Protein AF-0000000072574851 (afdb_homodimer)

Structure (mmCIF, N/CA/C/O backbone):
data_AF-0000000072574851-model_v1
#
loop_
_entity.id
_entity.type
_entity.pdbx_description
1 polymer Sulfotransferase
#
loop_
_atom_site.group_PDB
_atom_site.id
_atom_site.type_symbol
_atom_site.label_atom_id
_atom_site.label_alt_id
_atom_site.label_comp_id
_atom_site.label_asym_id
_atom_site.label_entity_id
_atom_site.label_seq_id
_atom_site.pdbx_PDB_ins_code
_atom_site.Cartn_x
_atom_site.Cartn_y
_atom_site.Cartn_z
_atom_site.occupancy
_atom_site.B_iso_or_equiv
_atom_site.auth_seq_id
_atom_site.auth_comp_id
_atom_site.auth_asym_id
_atom_site.auth_atom_id
_a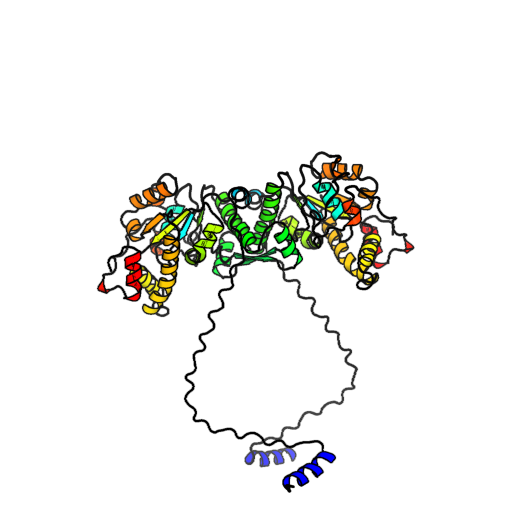tom_site.pdbx_PDB_model_num
ATOM 1 N N . MET A 1 1 ? 68.062 -22.75 47.031 1 31.58 1 MET A N 1
ATOM 2 C CA . MET A 1 1 ? 67.125 -23.734 46.406 1 31.58 1 MET A CA 1
ATOM 3 C C . MET A 1 1 ? 65.875 -23.938 47.25 1 31.58 1 MET A C 1
ATOM 5 O O . MET A 1 1 ? 65.938 -24.609 48.281 1 31.58 1 MET A O 1
ATOM 9 N N . SER A 1 2 ? 64.875 -22.969 47.281 1 37.16 2 SER A N 1
ATOM 10 C CA . SER A 1 2 ? 64.188 -22.438 48.438 1 37.16 2 SER A CA 1
ATOM 11 C C . SER A 1 2 ? 63.156 -23.453 48.969 1 37.16 2 SER A C 1
ATOM 13 O O . SER A 1 2 ? 62.688 -24.297 48.219 1 37.16 2 SER A O 1
ATOM 15 N N . LEU A 1 3 ? 63.188 -23.578 50.125 1 36 3 LEU A N 1
ATOM 16 C CA . LEU A 1 3 ? 62.438 -24.547 50.906 1 36 3 LEU A CA 1
ATOM 17 C C . LEU A 1 3 ? 60.969 -24.609 50.406 1 36 3 LEU A C 1
ATOM 19 O O . LEU A 1 3 ? 60.344 -25.672 50.5 1 36 3 LEU A O 1
ATOM 23 N N . ALA A 1 4 ? 60.5 -23.438 50.156 1 40.16 4 ALA A N 1
ATOM 24 C CA . ALA A 1 4 ? 59.062 -23.312 49.844 1 40.16 4 ALA A CA 1
ATOM 25 C C . ALA A 1 4 ? 58.719 -24.156 48.625 1 40.16 4 ALA A C 1
ATOM 27 O O . ALA A 1 4 ? 57.531 -24.516 48.438 1 40.16 4 ALA A O 1
ATOM 28 N N . ARG A 1 5 ? 59.719 -24.406 47.812 1 41.75 5 ARG A N 1
ATOM 29 C CA . ARG A 1 5 ? 59.656 -25.203 46.594 1 41.75 5 ARG A CA 1
ATOM 30 C C . ARG A 1 5 ? 59.344 -26.672 46.906 1 41.75 5 ARG A C 1
ATOM 32 O O . ARG A 1 5 ? 58.625 -27.328 46.125 1 41.75 5 ARG A O 1
ATOM 39 N N . ASN A 1 6 ? 60 -27 48.062 1 41.06 6 ASN A N 1
ATOM 40 C CA . ASN A 1 6 ? 59.906 -28.422 48.344 1 41.06 6 ASN A CA 1
ATOM 41 C C . ASN A 1 6 ? 58.5 -28.844 48.688 1 41.06 6 ASN A C 1
ATOM 43 O O . ASN A 1 6 ? 58.094 -29.969 48.438 1 41.06 6 ASN A O 1
ATOM 47 N N . LEU A 1 7 ? 57.875 -27.875 49.5 1 39 7 LEU A N 1
ATOM 48 C CA . LEU A 1 7 ? 56.625 -28.344 50.094 1 39 7 LEU A CA 1
ATOM 49 C C . LEU A 1 7 ? 55.531 -28.516 49.031 1 39 7 LEU A C 1
ATOM 51 O O . LEU A 1 7 ? 54.656 -29.359 49.188 1 39 7 LEU A O 1
ATOM 55 N N . ASN A 1 8 ? 55.562 -27.688 47.938 1 39.72 8 ASN A N 1
ATOM 56 C CA . ASN A 1 8 ? 54.562 -27.797 46.875 1 39.72 8 ASN A CA 1
ATOM 57 C C . ASN A 1 8 ? 54.656 -29.141 46.156 1 39.72 8 ASN A C 1
ATOM 59 O O . ASN A 1 8 ? 53.688 -29.594 45.562 1 39.72 8 ASN A O 1
ATOM 63 N N . ARG A 1 9 ? 55.844 -29.703 46.156 1 41.69 9 ARG A N 1
ATOM 64 C CA . ARG A 1 9 ? 56.062 -30.922 45.406 1 41.69 9 ARG A CA 1
ATOM 65 C C . ARG A 1 9 ? 55.188 -32.062 45.906 1 41.69 9 ARG A C 1
ATOM 67 O O . ARG A 1 9 ? 54.688 -32.844 45.094 1 41.69 9 ARG A O 1
ATOM 74 N N . ALA A 1 10 ? 55.219 -32.156 47.281 1 40.66 10 ALA A N 1
ATOM 75 C CA . ALA A 1 10 ? 54.594 -33.406 47.75 1 40.66 10 ALA A CA 1
ATOM 76 C C . ALA A 1 10 ? 53.094 -33.406 47.469 1 40.66 10 ALA A C 1
ATOM 78 O O . ALA A 1 10 ? 52.531 -34.438 47.125 1 40.66 10 ALA A O 1
ATOM 79 N N . LEU A 1 11 ? 52.375 -32.25 47.812 1 37.91 11 LEU A N 1
ATOM 80 C CA . LEU A 1 11 ? 50.938 -32.25 47.844 1 37.91 11 LEU A CA 1
ATOM 81 C C . LEU A 1 11 ? 50.344 -32.406 46.438 1 37.91 11 LEU A C 1
ATOM 83 O O . LEU A 1 11 ? 49.219 -32.875 46.281 1 37.91 11 LEU A O 1
ATOM 87 N N . THR A 1 12 ? 51.062 -32.094 45.344 1 41.34 12 THR A N 1
ATOM 88 C CA . THR A 1 12 ? 50.531 -32.188 44 1 41.34 12 THR A CA 1
ATOM 89 C C . THR A 1 12 ? 50.312 -33.656 43.594 1 41.34 12 THR A C 1
ATOM 91 O O . THR A 1 12 ? 49.438 -33.969 42.781 1 41.34 12 THR A O 1
ATOM 94 N N . VAL A 1 13 ? 51.156 -34.531 44.062 1 45.25 13 VAL A N 1
ATOM 95 C CA . VAL A 1 13 ? 51.094 -35.906 43.562 1 45.25 13 VAL A CA 1
ATOM 96 C C . VAL A 1 13 ? 49.75 -36.531 43.906 1 45.25 13 VAL A C 1
ATOM 98 O O . VAL A 1 13 ? 49.188 -37.25 43.125 1 45.25 13 VAL A O 1
ATOM 101 N N . THR A 1 14 ? 49.438 -36.375 45.219 1 42.03 14 THR A N 1
ATOM 102 C CA . THR A 1 14 ? 48.312 -37.219 45.625 1 42.03 14 THR A CA 1
ATOM 103 C C . THR A 1 14 ? 46.969 -36.531 45.281 1 42.03 14 THR A C 1
ATOM 105 O O . THR A 1 14 ? 46.031 -37.219 44.875 1 42.03 14 THR A O 1
ATOM 108 N N . THR A 1 15 ? 46.688 -35.344 46 1 42.78 15 THR A N 1
ATOM 109 C CA . THR A 1 15 ? 45.281 -34.969 45.969 1 42.78 15 THR A CA 1
ATOM 110 C C . THR A 1 15 ? 45.031 -33.875 44.938 1 42.78 15 THR A C 1
ATOM 112 O O . THR A 1 15 ? 43.875 -33.562 44.594 1 42.78 15 THR A O 1
ATOM 115 N N . GLY A 1 16 ? 45.5 -33.75 43.688 1 38.28 16 GLY A N 1
ATOM 116 C CA . GLY A 1 16 ? 45.531 -32.844 42.531 1 38.28 16 GLY A CA 1
ATOM 117 C C . GLY A 1 16 ? 45.062 -31.438 42.875 1 38.28 16 GLY A C 1
ATOM 118 O O . GLY A 1 16 ? 44.688 -30.672 41.969 1 38.28 16 GLY A O 1
ATOM 119 N N . LEU A 1 17 ? 44.562 -31.141 44 1 37.22 17 LEU A N 1
ATOM 120 C CA . LEU A 1 17 ? 43.844 -29.891 44.25 1 37.22 17 LEU A CA 1
ATOM 121 C C . LEU A 1 17 ? 44.812 -28.75 44.562 1 37.22 17 LEU A C 1
ATOM 123 O O . LEU A 1 17 ? 45.812 -28.953 45.219 1 37.22 17 LEU A O 1
ATOM 127 N N . GLN A 1 18 ? 45.156 -27.75 43.719 1 37.97 18 GLN A N 1
ATOM 128 C CA . GLN A 1 18 ? 46.094 -26.672 44.031 1 37.97 18 GLN A CA 1
ATOM 129 C C . GLN A 1 18 ? 45.406 -25.5 44.719 1 37.97 18 GLN A C 1
ATOM 131 O O . GLN A 1 18 ? 44.25 -25.188 44.375 1 37.97 18 GLN A O 1
ATOM 136 N N . VAL A 1 19 ? 45.719 -25.172 45.938 1 37.03 19 VAL A N 1
ATOM 137 C CA . VAL A 1 19 ? 45.125 -24.078 46.719 1 37.03 19 VAL A CA 1
ATOM 138 C C . VAL A 1 19 ? 45.719 -22.75 46.25 1 37.03 19 VAL A C 1
ATOM 140 O O . VAL A 1 19 ? 46.938 -22.562 46.25 1 37.03 19 VAL A O 1
ATOM 143 N N . ARG A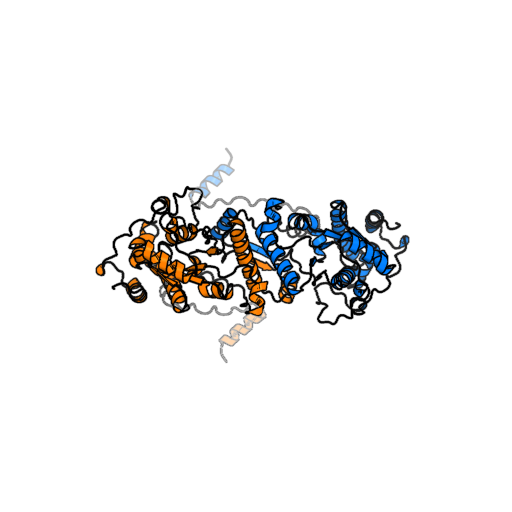 1 20 ? 45.281 -22.078 45.25 1 38.34 20 ARG A N 1
ATOM 144 C CA . ARG A 1 20 ? 45.844 -20.797 44.875 1 38.34 20 ARG A CA 1
ATOM 145 C C . ARG A 1 20 ? 45.312 -19.688 45.781 1 38.34 20 ARG A C 1
ATOM 147 O O . ARG A 1 20 ? 44.25 -19.797 46.344 1 38.34 20 ARG A O 1
ATOM 154 N N . ARG A 1 21 ? 46.188 -18.703 46.281 1 32.31 21 ARG A N 1
ATOM 155 C CA . ARG A 1 21 ? 45.969 -17.625 47.25 1 32.31 21 ARG A CA 1
ATOM 156 C C . ARG A 1 21 ? 44.938 -16.625 46.688 1 32.31 21 ARG A C 1
ATOM 158 O O . ARG A 1 21 ? 45 -16.234 45.531 1 32.31 21 ARG A O 1
ATOM 165 N N . ALA A 1 22 ? 43.75 -16.391 47.406 1 32.94 22 ALA A N 1
ATOM 166 C CA . ALA A 1 22 ? 42.688 -15.453 47.031 1 32.94 22 ALA A CA 1
ATOM 167 C C . ALA A 1 22 ? 43.156 -14.008 47.094 1 32.94 22 ALA A C 1
ATOM 169 O O . ALA A 1 22 ? 43.844 -13.617 48.062 1 32.94 22 ALA A O 1
ATOM 170 N N . PRO A 1 23 ? 43.344 -13.25 45.938 1 29.8 23 PRO A N 1
ATOM 171 C CA . PRO A 1 23 ? 43.906 -11.891 45.969 1 29.8 23 PRO A CA 1
ATOM 172 C C . PRO A 1 23 ? 43.156 -10.977 46.938 1 29.8 23 PRO A C 1
ATOM 174 O O . PRO A 1 23 ? 41.969 -11.203 47.219 1 29.8 23 PRO A O 1
ATOM 177 N N . ARG A 1 24 ? 43.781 -10.258 47.781 1 27.31 24 ARG A N 1
ATOM 178 C CA . ARG A 1 24 ? 43.375 -9.336 48.844 1 27.31 24 ARG A CA 1
ATOM 179 C C . ARG A 1 24 ? 42.469 -8.242 48.281 1 27.31 24 ARG A C 1
ATOM 181 O O . ARG A 1 24 ? 42.812 -7.59 47.312 1 27.31 24 ARG A O 1
ATOM 188 N N . ALA A 1 25 ? 41.219 -8.203 48.688 1 27.64 25 ALA A N 1
ATOM 189 C CA . ALA A 1 25 ? 40.219 -7.191 48.438 1 27.64 25 ALA A CA 1
ATOM 190 C C . ALA A 1 25 ? 40.656 -5.82 48.938 1 27.64 25 ALA A C 1
ATOM 192 O O . ALA A 1 25 ? 40.812 -5.625 50.156 1 27.64 25 ALA A O 1
ATOM 193 N N . ALA A 1 26 ? 41.469 -4.992 48.188 1 28.64 26 ALA A N 1
ATOM 194 C CA . ALA A 1 26 ? 41.875 -3.658 48.625 1 28.64 26 ALA A CA 1
ATOM 195 C C . ALA A 1 26 ? 40.688 -2.846 49.094 1 28.64 26 ALA A C 1
ATOM 197 O O . ALA A 1 26 ? 39.562 -2.979 48.562 1 28.64 26 ALA A O 1
ATOM 198 N N . ASN A 1 27 ? 40.625 -2.34 50.25 1 30.28 27 ASN A N 1
ATOM 199 C CA . ASN A 1 27 ? 39.688 -1.54 51.031 1 30.28 27 ASN A CA 1
ATOM 200 C C . ASN A 1 27 ? 39.375 -0.219 50.344 1 30.28 27 ASN A C 1
ATOM 202 O O . ASN A 1 27 ? 39.938 0.821 50.688 1 30.28 27 ASN A O 1
ATOM 206 N N . GLY A 1 28 ? 39.344 -0.067 49.031 1 29.25 28 GLY A N 1
ATOM 207 C CA . GLY A 1 28 ? 39.25 1.264 48.469 1 29.25 28 GLY A CA 1
ATOM 208 C C . GLY A 1 28 ? 38.031 2.031 48.906 1 29.25 28 GLY A C 1
ATOM 209 O O . GLY A 1 28 ? 37.031 1.435 49.312 1 29.25 28 GLY A O 1
ATOM 210 N N . SER A 1 29 ? 38.281 3.283 49.469 1 31.2 29 SER A N 1
ATOM 211 C CA . SER A 1 29 ? 37.344 4.281 50 1 31.2 29 SER A CA 1
ATOM 212 C C . SER A 1 29 ? 36.156 4.469 49.094 1 31.2 29 SER A C 1
ATOM 214 O O . SER A 1 29 ? 36.281 4.426 47.875 1 31.2 29 SER A O 1
ATOM 216 N N . PRO A 1 30 ? 34.938 4.277 49.625 1 31.11 30 PRO A N 1
ATOM 217 C CA . PRO A 1 30 ? 33.719 4.289 48.844 1 31.11 30 PRO A CA 1
ATOM 218 C C . PRO A 1 30 ? 33.469 5.621 48.156 1 31.11 30 PRO A C 1
ATOM 220 O O . PRO A 1 30 ? 33.25 6.641 48.812 1 31.11 30 PRO A O 1
ATOM 223 N N . ARG A 1 31 ? 34.469 6.195 47.469 1 31.89 31 ARG A N 1
ATOM 224 C CA . ARG A 1 31 ? 34 7.402 46.781 1 31.89 31 ARG A CA 1
ATOM 225 C C . ARG A 1 31 ? 32.625 7.16 46.156 1 31.89 31 ARG A C 1
ATOM 227 O O . ARG A 1 31 ? 32.375 6.09 45.594 1 31.89 31 ARG A O 1
ATOM 234 N N . GLY A 1 32 ? 31.625 7.855 46.75 1 29.23 32 GLY A N 1
ATOM 235 C CA . GLY A 1 32 ? 30.219 7.855 46.344 1 29.23 32 GLY A CA 1
ATOM 236 C C . GLY A 1 32 ? 30.031 7.879 44.844 1 29.23 32 GLY A C 1
ATOM 237 O O . GLY A 1 32 ? 30.531 8.773 44.156 1 29.23 32 GLY A O 1
ATOM 238 N N . ARG A 1 33 ? 30.156 6.73 44.281 1 33.38 33 ARG A N 1
ATOM 239 C CA . ARG A 1 33 ? 29.875 6.613 42.844 1 33.38 33 ARG A CA 1
ATOM 240 C C . ARG A 1 33 ? 28.594 7.355 42.5 1 33.38 33 ARG A C 1
ATOM 242 O O . ARG A 1 33 ? 27.516 7.047 43 1 33.38 33 ARG A O 1
ATOM 249 N N . GLN A 1 34 ? 28.844 8.68 42.344 1 28.78 34 GLN A N 1
ATOM 250 C CA . GLN A 1 34 ? 27.719 9.367 41.719 1 28.78 34 GLN A CA 1
ATOM 251 C C . GLN A 1 34 ? 27.109 8.523 40.594 1 28.78 34 GLN A C 1
ATOM 253 O O . GLN A 1 34 ? 27.828 8.008 39.75 1 28.78 34 GLN A O 1
ATOM 258 N N . GLY A 1 35 ? 26.094 7.777 41.062 1 31.75 35 GLY A N 1
ATOM 259 C CA . GLY A 1 35 ? 25.266 7.043 40.125 1 31.75 35 GLY A CA 1
ATOM 260 C C . GLY A 1 35 ? 25.109 7.758 38.781 1 31.75 35 GLY A C 1
ATOM 261 O O . GLY A 1 35 ? 24.578 8.875 38.719 1 31.75 35 GLY A O 1
ATOM 262 N N . GLY A 1 36 ? 26.219 7.613 38.062 1 32.38 36 GLY A N 1
ATOM 263 C CA . GLY A 1 36 ? 25.984 8.055 36.688 1 32.38 36 GLY A CA 1
ATOM 264 C C . GLY A 1 36 ? 24.641 7.586 36.125 1 32.38 36 GLY A C 1
ATOM 265 O O . GLY A 1 36 ? 24.344 6.391 36.156 1 32.38 36 GLY A O 1
ATOM 266 N N . LYS A 1 37 ? 23.609 8.453 36.469 1 35.16 37 LYS A N 1
ATOM 267 C CA . LYS A 1 37 ? 22.422 8.219 35.656 1 35.16 37 LYS A CA 1
ATOM 268 C C . LYS A 1 37 ? 22.781 7.738 34.25 1 35.16 37 LYS A C 1
ATOM 270 O O . LYS A 1 37 ? 23.5 8.43 33.531 1 35.16 37 LYS A O 1
ATOM 275 N N . SER A 1 38 ? 23.047 6.473 34.188 1 32.16 38 SER A N 1
ATOM 276 C CA . SER A 1 38 ? 23.062 5.93 32.812 1 32.16 38 SER A CA 1
ATOM 277 C C . SER A 1 38 ? 22.047 6.629 31.938 1 32.16 38 SER A C 1
ATOM 279 O O . SER A 1 38 ? 20.859 6.641 32.25 1 32.16 38 SER A O 1
ATOM 281 N N . ALA A 1 39 ? 22.422 7.742 31.312 1 28.45 39 ALA A N 1
ATOM 282 C CA . ALA A 1 39 ? 21.547 8.234 30.25 1 28.45 39 ALA A CA 1
ATOM 283 C C . ALA A 1 39 ? 20.844 7.082 29.547 1 28.45 39 ALA A C 1
ATOM 285 O O . ALA A 1 39 ? 21.484 6.176 29.016 1 28.45 39 ALA A O 1
ATOM 286 N N . ALA A 1 40 ? 19.75 6.656 30.156 1 34.09 40 ALA A N 1
ATOM 287 C CA . ALA A 1 40 ? 18.859 5.805 29.359 1 34.09 40 ALA A CA 1
ATOM 288 C C . ALA A 1 40 ? 19.156 5.945 27.875 1 34.09 40 ALA A C 1
ATOM 290 O O . ALA A 1 40 ? 19.141 7.055 27.328 1 34.09 40 ALA A O 1
ATOM 291 N N . ALA A 1 41 ? 19.953 5.062 27.375 1 36.81 41 ALA A N 1
ATOM 292 C CA . ALA A 1 41 ? 20.141 4.98 25.922 1 36.81 41 ALA A CA 1
ATOM 293 C C . ALA A 1 41 ? 18.938 5.531 25.172 1 36.81 41 ALA A C 1
ATOM 295 O O . ALA A 1 41 ? 17.797 5.129 25.438 1 36.81 41 ALA A O 1
ATOM 296 N N . GLN A 1 42 ? 18.922 6.75 24.797 1 33.06 42 GLN A N 1
ATOM 297 C CA . GLN A 1 42 ? 17.844 7.164 23.906 1 33.06 42 GLN A CA 1
ATOM 298 C C . GLN A 1 42 ? 17.406 6.008 23 1 33.06 42 GLN A C 1
ATOM 300 O O . GLN A 1 42 ? 18.25 5.285 22.453 1 33.06 42 GLN A O 1
ATOM 305 N N . PRO A 1 43 ? 16.297 5.324 23.234 1 35.81 43 PRO A N 1
ATOM 306 C CA . PRO A 1 43 ? 15.969 4.305 22.234 1 35.81 43 PRO A CA 1
ATOM 307 C C . PRO A 1 43 ? 16.578 4.605 20.875 1 35.81 43 PRO A C 1
ATOM 309 O O . PRO A 1 43 ? 16.547 5.754 20.422 1 35.81 43 PRO A O 1
ATOM 312 N N . ALA A 1 44 ? 17.578 3.971 20.469 1 37.91 44 ALA A N 1
ATOM 313 C CA . ALA A 1 44 ? 18.172 4.098 19.141 1 37.91 44 ALA A CA 1
ATOM 314 C C . ALA A 1 44 ? 17.109 4.383 18.094 1 37.91 44 ALA A C 1
ATOM 316 O O . ALA A 1 44 ? 16.109 3.67 18 1 37.91 44 ALA A O 1
ATOM 317 N N . ALA A 1 45 ? 16.922 5.57 17.609 1 41.66 45 ALA A N 1
ATOM 318 C CA . ALA A 1 45 ? 16.062 5.953 16.5 1 41.66 45 ALA A CA 1
ATOM 319 C C . ALA A 1 45 ? 16.031 4.863 15.43 1 41.66 45 ALA A C 1
ATOM 321 O O . ALA A 1 45 ? 17.062 4.504 14.867 1 41.66 45 ALA A O 1
ATOM 322 N N . ARG A 1 46 ? 15.266 3.859 15.555 1 50.78 46 ARG A N 1
ATOM 323 C CA . ARG A 1 46 ? 15.156 2.861 14.492 1 50.78 46 ARG A CA 1
ATOM 324 C C . ARG A 1 46 ? 15.375 3.492 13.125 1 50.78 46 ARG A C 1
ATOM 326 O O . ARG A 1 46 ? 14.711 4.461 12.766 1 50.78 46 ARG A O 1
ATOM 333 N N . ARG A 1 47 ? 16.484 3.227 12.477 1 62.12 47 ARG A N 1
ATOM 334 C CA . ARG A 1 47 ? 16.859 3.738 11.156 1 62.12 47 ARG A CA 1
ATOM 335 C C . ARG A 1 47 ? 15.734 3.551 10.148 1 62.12 47 ARG A C 1
ATOM 337 O O . ARG A 1 47 ? 15.148 2.469 10.062 1 62.12 47 ARG A O 1
ATOM 344 N N . ALA A 1 48 ? 15.258 4.668 9.555 1 76.31 48 ALA A N 1
ATOM 345 C CA . ALA A 1 48 ? 14.25 4.645 8.5 1 76.31 48 ALA A CA 1
ATOM 346 C C . ALA A 1 48 ? 14.594 3.602 7.441 1 76.31 48 ALA A C 1
ATOM 348 O O . ALA A 1 48 ? 15.766 3.373 7.141 1 76.31 48 ALA A O 1
ATOM 349 N N . ALA A 1 49 ? 13.586 2.857 7.012 1 88.81 49 ALA A N 1
ATOM 350 C CA . ALA A 1 49 ? 13.758 1.899 5.926 1 88.81 49 ALA A CA 1
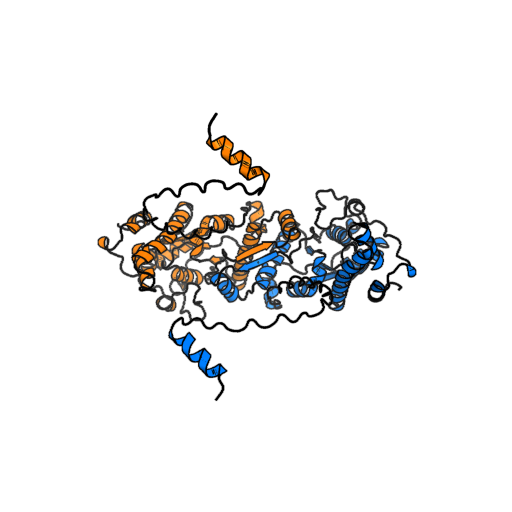ATOM 351 C C . ALA A 1 49 ? 14.336 2.576 4.684 1 88.81 49 ALA A C 1
ATOM 353 O O . ALA A 1 49 ? 13.922 3.686 4.328 1 88.81 49 ALA A O 1
ATOM 354 N N . PRO A 1 50 ? 15.352 2.062 4.09 1 93.31 50 PRO A N 1
ATOM 355 C CA . PRO A 1 50 ? 15.898 2.65 2.863 1 93.31 50 PRO A CA 1
ATOM 356 C C . PRO A 1 50 ? 14.859 2.779 1.755 1 93.31 50 PRO A C 1
ATOM 358 O O . PRO A 1 50 ? 13.961 1.938 1.643 1 93.31 50 PRO A O 1
ATOM 361 N N . TYR A 1 51 ? 14.961 3.852 1.021 1 96.38 51 TYR A N 1
ATOM 362 C CA . TYR A 1 51 ? 14.055 4.117 -0.09 1 96.38 51 TYR A CA 1
ATOM 363 C C . TYR A 1 51 ? 14.766 4.879 -1.203 1 96.38 51 TYR A C 1
ATOM 365 O O . TYR A 1 51 ? 15.852 5.418 -0.998 1 96.38 51 TYR A O 1
ATOM 373 N N . ARG A 1 52 ? 14.102 4.875 -2.406 1 93.62 52 ARG A N 1
ATOM 374 C CA . ARG A 1 52 ? 14.57 5.66 -3.543 1 93.62 52 ARG A CA 1
ATOM 375 C C . ARG A 1 52 ? 13.586 6.777 -3.881 1 93.62 52 ARG A C 1
ATOM 377 O O . ARG A 1 52 ? 12.383 6.633 -3.68 1 93.62 52 ARG A O 1
ATOM 384 N N . CYS A 1 53 ? 14.125 7.898 -4.391 1 94.81 53 CYS A N 1
ATOM 385 C CA . CYS A 1 53 ? 13.297 8.93 -5.004 1 94.81 53 CYS A CA 1
ATOM 386 C C . CYS A 1 53 ? 12.945 8.562 -6.441 1 94.81 53 CYS A C 1
ATOM 388 O O . CYS A 1 53 ? 13.836 8.266 -7.242 1 94.81 53 CYS A O 1
ATOM 390 N N . PRO A 1 54 ? 11.711 8.516 -6.703 1 93.94 54 PRO A N 1
ATOM 391 C CA . PRO A 1 54 ? 11.398 8.195 -8.094 1 93.94 54 PRO A CA 1
ATOM 392 C C . PRO A 1 54 ? 11.875 9.266 -9.078 1 93.94 54 PRO A C 1
ATOM 394 O O . PRO A 1 54 ? 11.828 10.453 -8.758 1 93.94 54 PRO A O 1
ATOM 397 N N . SER A 1 55 ? 12.32 8.875 -10.242 1 92.69 55 SER A N 1
ATOM 398 C CA . SER A 1 55 ? 12.617 9.805 -11.32 1 92.69 55 SER A CA 1
ATOM 399 C C . SER A 1 55 ? 11.344 10.398 -11.914 1 92.69 55 SER A C 1
ATOM 401 O O . SER A 1 55 ? 10.242 9.93 -11.625 1 92.69 55 SER A O 1
ATOM 403 N N . ALA A 1 56 ? 11.555 11.422 -12.75 1 92.69 56 ALA A N 1
ATOM 404 C CA . ALA A 1 56 ? 10.406 12.055 -13.406 1 92.69 56 ALA A CA 1
ATOM 405 C C . ALA A 1 56 ? 9.633 11.047 -14.258 1 92.69 56 ALA A C 1
ATOM 407 O O . ALA A 1 56 ? 8.406 11.094 -14.32 1 92.69 56 ALA A O 1
ATOM 408 N N . GLY A 1 57 ? 10.383 10.148 -14.859 1 93.19 57 GLY A N 1
ATOM 409 C CA . GLY A 1 57 ? 9.766 9.141 -15.703 1 93.19 57 GLY A CA 1
ATOM 410 C C . GLY A 1 57 ? 9.023 8.078 -14.914 1 93.19 57 GLY A C 1
ATOM 411 O O . GLY A 1 57 ? 8.055 7.492 -15.406 1 93.19 57 GLY A O 1
ATOM 412 N N . GLU A 1 58 ? 9.352 7.852 -13.68 1 93.75 58 GLU A N 1
ATOM 413 C CA . GLU A 1 58 ? 8.773 6.801 -12.844 1 93.75 58 GLU A CA 1
ATOM 414 C C . GLU A 1 58 ? 7.598 7.332 -12.031 1 93.75 58 GLU A C 1
ATOM 416 O O . GLU A 1 58 ? 6.758 6.559 -11.562 1 93.75 58 GLU A O 1
ATOM 421 N N . LEU A 1 59 ? 7.559 8.633 -11.828 1 95.06 59 LEU A N 1
ATOM 422 C CA . LEU A 1 59 ? 6.637 9.25 -10.875 1 95.06 59 LEU A CA 1
ATOM 423 C C . LEU A 1 59 ? 5.191 8.898 -11.211 1 95.06 59 LEU A C 1
ATOM 425 O O . LEU A 1 59 ? 4.434 8.477 -10.336 1 95.06 59 LEU A O 1
ATOM 429 N N . PRO A 1 60 ? 4.801 8.961 -12.531 1 94.31 60 PRO A N 1
ATOM 430 C CA . PRO A 1 60 ? 3.393 8.688 -12.812 1 94.31 60 PRO A CA 1
ATOM 431 C C . PRO A 1 60 ? 2.998 7.246 -12.5 1 94.31 60 PRO A C 1
ATOM 433 O O . PRO A 1 60 ? 1.833 6.973 -12.195 1 94.31 60 PRO A O 1
ATOM 436 N N . THR A 1 61 ? 3.943 6.34 -12.539 1 96.31 61 THR A N 1
ATOM 437 C CA . THR A 1 61 ? 3.658 4.938 -12.25 1 96.31 61 THR A CA 1
ATOM 438 C C . THR A 1 61 ? 3.777 4.656 -10.758 1 96.31 61 THR A C 1
ATOM 440 O O . THR A 1 61 ? 2.99 3.887 -10.195 1 96.31 61 THR A O 1
ATOM 443 N N . ASP A 1 62 ? 4.699 5.293 -10.141 1 97.38 62 ASP A N 1
ATOM 444 C CA . ASP A 1 62 ? 5.023 4.973 -8.75 1 97.38 62 ASP A CA 1
ATOM 445 C C . ASP A 1 62 ? 4.113 5.723 -7.785 1 97.38 62 ASP A C 1
ATOM 447 O O . ASP A 1 62 ? 3.934 5.305 -6.641 1 97.38 62 ASP A O 1
ATOM 451 N N . ARG A 1 63 ? 3.543 6.855 -8.258 1 98.44 63 ARG A N 1
ATOM 452 C CA . ARG A 1 63 ? 2.664 7.641 -7.402 1 98.44 63 ARG A CA 1
ATOM 453 C C . ARG A 1 63 ? 1.336 7.93 -8.094 1 98.44 63 ARG A C 1
ATOM 455 O O . ARG A 1 63 ? 1.311 8.367 -9.242 1 98.44 63 ARG A O 1
ATOM 462 N N . LEU A 1 64 ? 0.3 7.691 -7.371 1 98.5 64 LEU A N 1
ATOM 463 C CA . LEU A 1 64 ? -1.046 7.953 -7.871 1 98.5 64 LEU A CA 1
ATOM 464 C C . LEU A 1 64 ? -1.466 9.391 -7.57 1 98.5 64 LEU A C 1
ATOM 466 O O . LEU A 1 64 ? -2.174 10.008 -8.367 1 98.5 64 LEU A O 1
ATOM 470 N N . LEU A 1 65 ? -0.995 9.898 -6.453 1 98.19 65 LEU A N 1
ATOM 471 C CA . LEU A 1 65 ? -1.287 11.281 -6.098 1 98.19 65 LEU A CA 1
ATOM 472 C C . LEU A 1 65 ? -0.481 12.25 -6.957 1 98.19 65 LEU A C 1
ATOM 474 O O . LEU A 1 65 ? 0.654 11.953 -7.336 1 98.19 65 LEU A O 1
ATOM 478 N N . ARG A 1 66 ? -1.135 13.367 -7.207 1 97.5 66 ARG A N 1
ATOM 479 C CA . ARG A 1 66 ? -0.45 14.477 -7.855 1 97.5 66 ARG A CA 1
ATOM 480 C C . ARG A 1 66 ? -0.47 15.719 -6.977 1 97.5 66 ARG A C 1
ATOM 482 O O . ARG A 1 66 ? -1.523 16.109 -6.473 1 97.5 66 ARG A O 1
ATOM 489 N N . ARG A 1 67 ? 0.671 16.297 -6.746 1 98.06 67 ARG A N 1
ATOM 490 C CA . ARG A 1 67 ? 0.866 17.578 -6.078 1 98.06 67 ARG A CA 1
ATOM 491 C C . ARG A 1 67 ? 0.17 17.609 -4.723 1 98.06 67 ARG A C 1
ATOM 493 O O . ARG A 1 67 ? -0.611 18.516 -4.434 1 98.06 67 ARG A O 1
ATOM 500 N N . PRO A 1 68 ? 0.419 16.562 -3.889 1 98.75 68 PRO A N 1
ATOM 501 C CA . PRO A 1 68 ? -0.15 16.641 -2.541 1 98.75 68 PRO A CA 1
ATOM 502 C C . PRO A 1 68 ? 0.38 17.844 -1.753 1 98.75 68 PRO A C 1
ATOM 504 O O . PRO A 1 68 ? 1.438 18.375 -2.082 1 98.75 68 PRO A O 1
ATOM 507 N N . VAL A 1 69 ? -0.418 18.266 -0.815 1 98.94 69 VAL A N 1
ATOM 508 C CA . VAL A 1 69 ? -0.041 19.391 0.039 1 98.94 69 VAL A CA 1
ATOM 509 C C . VAL A 1 69 ? 0.237 18.891 1.454 1 98.94 69 VAL A C 1
ATOM 511 O O . VAL A 1 69 ? -0.549 18.125 2.016 1 98.94 69 VAL A O 1
ATOM 514 N N . PHE A 1 70 ? 1.368 19.266 2.006 1 98.88 70 PHE A N 1
ATOM 515 C CA . PHE A 1 70 ? 1.705 18.922 3.383 1 98.88 70 PHE A CA 1
ATOM 516 C C . PHE A 1 70 ? 1.853 20.188 4.227 1 98.88 70 PHE A C 1
ATOM 518 O O . PHE A 1 70 ? 2.596 21.094 3.865 1 98.88 70 PHE A O 1
ATOM 525 N N . ILE A 1 71 ? 1.104 20.219 5.309 1 98.75 71 ILE A N 1
ATOM 526 C CA . ILE A 1 71 ? 1.29 21.281 6.301 1 98.75 71 ILE A CA 1
ATOM 527 C C . ILE A 1 71 ? 2.365 20.859 7.301 1 98.75 71 ILE A C 1
ATOM 529 O O . ILE A 1 71 ? 2.223 19.844 7.988 1 98.75 71 ILE A O 1
ATOM 533 N N . ILE A 1 72 ? 3.447 21.594 7.336 1 98.81 72 ILE A N 1
ATOM 534 C CA . ILE A 1 72 ? 4.543 21.391 8.273 1 98.81 72 ILE A CA 1
ATOM 535 C C . ILE A 1 72 ? 4.488 22.438 9.383 1 98.81 72 ILE A C 1
ATOM 537 O O . ILE A 1 72 ? 4.605 23.625 9.117 1 98.81 72 ILE A O 1
ATOM 541 N N . SER A 1 73 ? 4.316 21.969 10.578 1 98.19 73 SER A N 1
ATOM 542 C CA . SER A 1 73 ? 4.141 22.891 11.703 1 98.19 73 SER A CA 1
ATOM 543 C C . SER A 1 73 ? 4.508 22.219 13.023 1 98.19 73 SER A C 1
ATOM 545 O O . SER A 1 73 ? 4.645 21 13.094 1 98.19 73 SER A O 1
ATOM 547 N N . SER A 1 74 ? 4.73 23.047 14.039 1 97 74 SER A N 1
ATOM 548 C CA . SER A 1 74 ? 4.848 22.562 15.414 1 97 74 SER A CA 1
ATOM 549 C C . SER A 1 74 ? 3.484 22.188 15.992 1 97 74 SER A C 1
ATOM 551 O O . SER A 1 74 ? 2.451 22.578 15.438 1 97 74 SER A O 1
ATOM 553 N N . ILE A 1 75 ? 3.562 21.359 17.078 1 94.62 75 ILE A N 1
ATOM 554 C CA . ILE A 1 75 ? 2.35 21.25 17.875 1 94.62 75 ILE A CA 1
ATOM 555 C C . ILE A 1 75 ? 1.971 22.609 18.438 1 94.62 75 ILE A C 1
ATOM 557 O O . ILE A 1 75 ? 2.828 23.484 18.594 1 94.62 75 ILE A O 1
ATOM 561 N N . ARG A 1 76 ? 0.65 22.781 18.609 1 93.56 76 ARG A N 1
ATOM 562 C CA . ARG A 1 76 ? 0.119 23.969 19.266 1 93.56 76 ARG A CA 1
ATOM 563 C C . ARG A 1 76 ? 0.355 25.219 18.422 1 93.56 76 ARG A C 1
ATOM 565 O O . ARG A 1 76 ? 0.465 26.328 18.953 1 93.56 76 ARG A O 1
ATOM 572 N N . SER A 1 77 ? 0.367 25.062 17.141 1 95.19 77 SER A N 1
ATOM 573 C CA . SER A 1 77 ? 0.667 26.188 16.266 1 95.19 77 SER A CA 1
ATOM 574 C C . SER A 1 77 ? -0.556 26.594 15.453 1 95.19 77 SER A C 1
ATOM 576 O O . SER A 1 77 ? -0.455 27.422 14.539 1 95.19 77 SER A O 1
ATOM 578 N N . GLY A 1 78 ? -1.684 25.984 15.672 1 93.44 78 GLY A N 1
ATOM 579 C CA . GLY A 1 78 ? -2.904 26.328 14.969 1 93.44 78 GLY A CA 1
ATOM 580 C C . GLY A 1 78 ? -3.127 25.516 13.711 1 93.44 78 GLY A C 1
ATOM 581 O O . GLY A 1 78 ? -3.865 25.922 12.82 1 93.44 78 GLY A O 1
ATOM 582 N N . SER A 1 79 ? -2.48 24.344 13.641 1 94.31 79 SER A N 1
ATOM 583 C CA . SER A 1 79 ? -2.52 23.562 12.414 1 94.31 79 SER A CA 1
ATOM 584 C C . SER A 1 79 ? -3.898 22.953 12.195 1 94.31 79 SER A C 1
ATOM 586 O O . SER A 1 79 ? -4.32 22.75 11.055 1 94.31 79 SER A O 1
ATOM 588 N N . THR A 1 80 ? -4.613 22.656 13.227 1 92.75 80 THR A N 1
ATOM 589 C CA . THR A 1 80 ? -5.965 22.125 13.07 1 92.75 80 THR A CA 1
ATOM 590 C C . THR A 1 80 ? -6.875 23.156 12.398 1 92.75 80 THR A C 1
ATOM 592 O O . THR A 1 80 ? -7.672 22.812 11.531 1 92.75 80 THR A O 1
ATOM 595 N N . LEU A 1 81 ? -6.762 24.406 12.789 1 93.12 81 LEU A N 1
ATOM 596 C CA . LEU A 1 81 ? -7.535 25.469 12.156 1 93.12 81 LEU A CA 1
ATOM 597 C C . LEU A 1 81 ? -7.234 25.547 10.664 1 93.12 81 LEU A C 1
ATOM 599 O O . LEU A 1 81 ? -8.156 25.562 9.844 1 93.12 81 LEU A O 1
ATOM 603 N N . LEU A 1 82 ? -5.953 25.594 10.328 1 96.38 82 LEU A N 1
ATOM 604 C CA . LEU A 1 82 ? -5.57 25.672 8.93 1 96.38 82 LEU A CA 1
ATOM 605 C C . LEU A 1 82 ? -6.09 24.469 8.148 1 96.38 82 LEU A C 1
ATOM 607 O O . LEU A 1 82 ? -6.578 24.625 7.023 1 96.38 82 LEU A O 1
ATOM 611 N N . ARG A 1 83 ? -6.004 23.328 8.711 1 95.81 83 ARG A N 1
ATOM 612 C CA . ARG A 1 83 ? -6.523 22.109 8.094 1 95.81 83 ARG A CA 1
ATOM 613 C C . ARG A 1 83 ? -8.016 22.234 7.805 1 95.81 83 ARG A C 1
ATOM 615 O O . ARG A 1 83 ? -8.477 21.891 6.715 1 95.81 83 ARG A O 1
ATOM 622 N N . MET A 1 84 ? -8.75 22.75 8.75 1 94.06 84 MET A N 1
ATOM 623 C CA . MET A 1 84 ? -10.188 22.922 8.586 1 94.06 84 MET A CA 1
ATOM 624 C C . MET A 1 84 ? -10.5 23.922 7.484 1 94.06 84 MET A C 1
ATOM 626 O O . MET A 1 84 ? -11.375 23.703 6.652 1 94.06 84 MET A O 1
ATOM 630 N N . MET A 1 85 ? -9.781 24.984 7.527 1 96.5 85 MET A N 1
ATOM 631 C CA . MET A 1 85 ? -9.977 26.016 6.52 1 96.5 85 MET A CA 1
ATOM 632 C C . MET A 1 85 ? -9.703 25.469 5.121 1 96.5 85 MET A C 1
ATOM 634 O O . MET A 1 85 ? -10.5 25.672 4.203 1 96.5 85 MET A O 1
ATOM 638 N N . MET A 1 86 ? -8.617 24.766 4.988 1 98 86 MET A N 1
ATOM 639 C CA . MET A 1 86 ? -8.258 24.203 3.693 1 98 86 MET A CA 1
ATOM 640 C C . MET A 1 86 ? -9.234 23.094 3.295 1 98 86 MET A C 1
ATOM 642 O O . MET A 1 86 ? -9.625 23 2.131 1 98 86 MET A O 1
ATOM 646 N N . GLY A 1 87 ? -9.672 22.312 4.262 1 96.5 87 GLY A N 1
ATOM 647 C CA . GLY A 1 87 ? -10.602 21.234 4.012 1 96.5 87 GLY A CA 1
ATOM 648 C C . GLY A 1 87 ? -11.969 21.719 3.57 1 96.5 87 GLY A C 1
ATOM 649 O O . GLY A 1 87 ? -12.734 20.953 2.961 1 96.5 87 GLY A O 1
ATOM 650 N N . ALA A 1 88 ? -12.258 22.922 3.895 1 96.56 88 ALA A N 1
ATOM 651 C CA . ALA A 1 88 ? -13.539 23.5 3.514 1 96.56 88 ALA A CA 1
ATOM 652 C C . ALA A 1 88 ? -13.547 23.891 2.037 1 96.56 88 ALA A C 1
ATOM 654 O O . ALA A 1 88 ? -14.609 24.172 1.469 1 96.56 88 ALA A O 1
ATOM 655 N N . HIS A 1 89 ? -12.391 23.969 1.423 1 97.88 89 HIS A N 1
ATOM 656 C CA . HIS A 1 89 ? -12.305 24.25 -0.008 1 97.88 89 HIS A CA 1
ATOM 657 C C . HIS A 1 89 ? -12.844 23.078 -0.823 1 97.88 89 HIS A C 1
ATOM 659 O O . HIS A 1 89 ? -12.562 21.906 -0.513 1 97.88 89 HIS A O 1
ATOM 665 N N . PRO A 1 90 ? -13.562 23.344 -1.902 1 98 90 PRO A N 1
ATOM 666 C CA . PRO A 1 90 ? -14.188 22.25 -2.654 1 98 90 PRO A CA 1
ATOM 667 C C . PRO A 1 90 ? -13.172 21.375 -3.373 1 98 90 PRO A C 1
ATOM 669 O O . PRO A 1 90 ? -13.484 20.234 -3.738 1 98 90 PRO A O 1
ATOM 672 N N . ARG A 1 91 ? -11.992 21.828 -3.578 1 98.62 91 ARG A N 1
ATOM 673 C CA . ARG A 1 91 ? -11 21.062 -4.336 1 98.62 91 ARG A CA 1
ATOM 674 C C . ARG A 1 91 ? -9.969 20.438 -3.408 1 98.62 91 ARG A C 1
ATOM 676 O O . ARG A 1 91 ? -9.094 19.688 -3.859 1 98.62 91 ARG A O 1
ATOM 683 N N . LEU A 1 92 ? -9.984 20.688 -2.082 1 98.62 92 LEU A N 1
ATOM 684 C CA . LEU A 1 92 ? -8.969 20.234 -1.146 1 98.62 92 LEU A CA 1
ATOM 685 C C . LEU A 1 92 ? -9.57 19.281 -0.118 1 98.62 92 LEU A C 1
ATOM 687 O O . LEU A 1 92 ? -10.547 19.625 0.553 1 98.62 92 LEU A O 1
ATOM 691 N N . HIS A 1 93 ? -9.023 18.125 -0.036 1 98.25 93 HIS A N 1
ATOM 692 C CA . HIS A 1 93 ? -9.414 17.141 0.98 1 98.25 93 HIS A CA 1
ATOM 693 C C . HIS A 1 93 ? -8.398 17.094 2.117 1 98.25 93 HIS A C 1
ATOM 695 O O . HIS A 1 93 ? -7.242 16.734 1.908 1 98.25 93 HIS A O 1
ATOM 701 N N . ALA A 1 94 ? -8.789 17.484 3.291 1 96.69 94 ALA A N 1
ATOM 702 C CA . ALA A 1 94 ? -7.902 17.562 4.449 1 96.69 94 ALA A CA 1
ATOM 703 C C . ALA A 1 94 ? -8.398 16.656 5.57 1 96.69 94 ALA A C 1
ATOM 705 O O . ALA A 1 94 ? -9.055 17.109 6.508 1 96.69 94 ALA A O 1
ATOM 706 N N . PRO A 1 95 ? -7.965 15.398 5.543 1 95 95 PRO A N 1
ATOM 707 C CA . PRO A 1 95 ? -8.414 14.461 6.578 1 95 95 PRO A CA 1
ATOM 708 C C . PRO A 1 95 ? -7.734 14.703 7.922 1 95 95 PRO A C 1
ATOM 710 O O . PRO A 1 95 ? -6.902 15.602 8.047 1 95 95 PRO A O 1
ATOM 713 N N . HIS A 1 96 ? -8.164 13.938 8.93 1 94.12 96 HIS A N 1
ATOM 714 C CA . HIS A 1 96 ? -7.492 13.938 10.227 1 94.12 96 HIS A CA 1
ATOM 715 C C . HIS A 1 96 ? -6.02 13.57 10.078 1 94.12 96 HIS A C 1
ATOM 717 O O . HIS A 1 96 ? -5.566 13.211 8.992 1 94.12 96 HIS A O 1
ATOM 723 N N . GLU A 1 97 ? -5.27 13.742 11.195 1 95.94 97 GLU A N 1
ATOM 724 C CA . GLU A 1 97 ? -3.865 13.352 11.172 1 95.94 97 GLU A CA 1
ATOM 725 C C . GLU A 1 97 ? -3.711 11.867 10.844 1 95.94 97 GLU A C 1
ATOM 727 O O . GLU A 1 97 ? -4.262 11.016 11.531 1 95.94 97 GLU A O 1
ATOM 732 N N . LEU A 1 98 ? -2.867 11.594 9.883 1 96.81 98 LEU A N 1
ATOM 733 C CA . LEU A 1 98 ? -2.854 10.227 9.383 1 96.81 98 LEU A CA 1
ATOM 734 C C . LEU A 1 98 ? -1.651 9.461 9.922 1 96.81 98 LEU A C 1
ATOM 736 O O . LEU A 1 98 ? -1.639 8.227 9.906 1 96.81 98 LEU A O 1
ATOM 740 N N . HIS A 1 99 ? -0.651 10.125 10.32 1 97.31 99 HIS A N 1
ATOM 741 C CA . HIS A 1 99 ? 0.523 9.484 10.898 1 97.31 99 HIS A CA 1
ATOM 742 C C . HIS A 1 99 ? 1.087 8.422 9.969 1 97.31 99 HIS A C 1
ATOM 744 O O . HIS A 1 99 ? 1.436 7.324 10.414 1 97.31 99 HIS A O 1
ATOM 750 N N . VAL A 1 100 ? 1.161 8.734 8.68 1 97.75 100 VAL A N 1
ATOM 751 C CA . VAL A 1 100 ? 1.55 7.738 7.688 1 97.75 100 VAL A CA 1
ATOM 752 C C . VAL A 1 100 ? 2.99 7.293 7.938 1 97.75 100 VAL A C 1
ATOM 754 O O . VAL A 1 100 ? 3.361 6.16 7.625 1 97.75 100 VAL A O 1
ATOM 757 N N . GLY A 1 101 ? 3.801 8.133 8.539 1 97.69 101 GLY A N 1
ATOM 758 C CA . GLY A 1 101 ? 5.184 7.781 8.82 1 97.69 101 GLY A CA 1
ATOM 759 C C . GLY A 1 101 ? 5.32 6.625 9.789 1 97.69 101 GLY A C 1
ATOM 760 O O . GLY A 1 101 ? 6.402 6.055 9.938 1 97.69 101 GLY A O 1
ATOM 761 N N . LYS A 1 102 ? 4.254 6.305 10.438 1 97.94 102 LYS A N 1
ATOM 762 C CA . LYS A 1 102 ? 4.262 5.23 11.422 1 97.94 102 LYS A CA 1
ATOM 763 C C . LYS A 1 102 ? 3.496 4.012 10.914 1 97.94 102 LYS A C 1
ATOM 765 O O . LYS A 1 102 ? 3.117 3.139 11.695 1 97.94 102 LYS A O 1
ATOM 770 N N . VAL A 1 103 ? 3.197 3.994 9.656 1 98.44 103 VAL A N 1
ATOM 771 C CA . VAL A 1 103 ? 2.727 2.818 8.938 1 98.44 103 VAL A CA 1
ATOM 772 C C . VAL A 1 103 ? 3.887 2.178 8.18 1 98.44 103 VAL A C 1
ATOM 774 O O . VAL A 1 103 ? 4.32 2.689 7.141 1 98.44 103 VAL A O 1
ATOM 777 N N . GLU A 1 104 ? 4.34 1.062 8.68 1 98.5 104 GLU A N 1
ATOM 778 C CA . GLU A 1 104 ? 5.57 0.454 8.188 1 98.5 104 GLU A CA 1
ATOM 779 C C . GLU A 1 104 ? 5.289 -0.864 7.473 1 98.5 104 GLU A C 1
ATOM 781 O O . GLU A 1 104 ? 4.242 -1.479 7.684 1 98.5 104 GLU A O 1
ATOM 786 N N . VAL A 1 105 ? 6.184 -1.232 6.578 1 98.62 105 VAL A N 1
ATOM 787 C CA . VAL A 1 105 ? 6.07 -2.459 5.797 1 98.62 105 VAL A CA 1
ATOM 788 C C . VAL A 1 105 ? 7.258 -3.373 6.098 1 98.62 105 VAL A C 1
ATOM 790 O O . VAL A 1 105 ? 8.375 -2.9 6.293 1 98.62 105 VAL A O 1
ATOM 793 N N . ALA A 1 106 ? 6.996 -4.621 6.152 1 97.5 106 ALA A N 1
ATOM 794 C CA . ALA A 1 106 ? 8.047 -5.621 6.32 1 97.5 106 ALA A CA 1
ATOM 795 C C . ALA A 1 106 ? 7.875 -6.77 5.328 1 97.5 106 ALA A C 1
ATOM 797 O O . ALA A 1 106 ? 6.754 -7.227 5.086 1 97.5 106 ALA A O 1
ATOM 798 N N . CYS A 1 107 ? 8.938 -7.121 4.672 1 97.81 107 CYS A N 1
ATOM 799 C CA . CYS A 1 107 ? 9.023 -8.422 4.012 1 97.81 107 CYS A CA 1
ATOM 800 C C . CYS A 1 107 ? 9.492 -9.492 4.98 1 97.81 107 CYS A C 1
ATOM 802 O O . CYS A 1 107 ? 10.664 -9.523 5.363 1 97.81 107 CYS A O 1
ATOM 804 N N . THR A 1 108 ? 8.695 -10.375 5.32 1 96.94 108 THR A N 1
ATOM 805 C CA . THR A 1 108 ? 8.922 -11.195 6.508 1 96.94 108 THR A CA 1
ATOM 806 C C . THR A 1 108 ? 9.727 -12.445 6.156 1 96.94 108 THR A C 1
ATOM 808 O O . THR A 1 108 ? 10.109 -13.211 7.043 1 96.94 108 THR A O 1
ATOM 811 N N . THR A 1 109 ? 10.008 -12.711 4.91 1 96.5 109 THR A N 1
ATOM 812 C CA . THR A 1 109 ? 10.828 -13.836 4.477 1 96.5 109 THR A CA 1
ATOM 813 C C . THR A 1 109 ? 11.891 -13.383 3.479 1 96.5 109 THR A C 1
ATOM 815 O O . THR A 1 109 ? 11.773 -12.305 2.885 1 96.5 109 THR A O 1
ATOM 818 N N . TRP A 1 110 ? 12.875 -14.195 3.342 1 95.38 110 TRP A N 1
ATOM 819 C CA . TRP A 1 110 ? 13.883 -13.961 2.316 1 95.38 110 TRP A CA 1
ATOM 820 C C . TRP A 1 110 ? 13.25 -13.875 0.933 1 95.38 110 TRP A C 1
ATOM 822 O O . TRP A 1 110 ? 13.609 -13.016 0.126 1 95.38 110 TRP A O 1
ATOM 832 N N . HIS A 1 111 ? 12.273 -14.695 0.65 1 95 111 HIS A N 1
ATOM 833 C CA . HIS A 1 111 ? 11.625 -14.758 -0.653 1 95 111 HIS A CA 1
ATOM 834 C C . HIS A 1 111 ? 10.875 -13.469 -0.958 1 95 111 HIS A C 1
ATOM 836 O O . HIS A 1 111 ? 10.969 -12.93 -2.066 1 95 111 HIS A O 1
ATOM 842 N N . SER A 1 112 ? 10.133 -12.984 0.033 1 96.62 112 SER A N 1
ATOM 843 C CA . SER A 1 112 ? 9.391 -11.75 -0.199 1 96.62 112 SER A CA 1
ATOM 844 C C . SER A 1 112 ? 10.336 -10.57 -0.387 1 96.62 112 SER A C 1
ATOM 846 O O . SER A 1 112 ? 10.094 -9.703 -1.233 1 96.62 112 SER A O 1
ATOM 848 N N . GLU A 1 113 ? 11.406 -10.523 0.39 1 96.62 113 GLU A N 1
ATOM 849 C CA . GLU A 1 113 ? 12.391 -9.461 0.232 1 96.62 113 GLU A CA 1
ATOM 850 C C . GLU A 1 113 ? 13.031 -9.508 -1.154 1 96.62 113 GLU A C 1
ATOM 852 O O . GLU A 1 113 ? 13.164 -8.477 -1.814 1 96.62 113 GLU A O 1
ATOM 857 N N . ARG A 1 114 ? 13.383 -10.695 -1.576 1 95.38 114 ARG A N 1
ATOM 858 C CA . ARG A 1 114 ? 14 -10.859 -2.889 1 95.38 114 ARG A CA 1
ATOM 859 C C . ARG A 1 114 ? 13.016 -10.516 -4.004 1 95.38 114 ARG A C 1
ATOM 861 O O . ARG A 1 114 ? 13.383 -9.859 -4.98 1 95.38 114 ARG A O 1
ATOM 868 N N . ALA A 1 115 ? 11.812 -10.977 -3.875 1 96.44 115 ALA A N 1
ATOM 869 C CA . ALA A 1 115 ? 10.781 -10.711 -4.879 1 96.44 115 ALA A CA 1
ATOM 870 C C . ALA A 1 115 ? 10.57 -9.211 -5.059 1 96.44 115 ALA A C 1
ATOM 872 O O . ALA A 1 115 ? 10.547 -8.719 -6.188 1 96.44 115 ALA A O 1
ATOM 873 N N . MET A 1 116 ? 10.453 -8.492 -3.957 1 97.44 116 MET A N 1
ATOM 874 C CA . MET A 1 116 ? 10.258 -7.043 -4.027 1 97.44 116 MET A CA 1
ATOM 875 C C . MET A 1 116 ? 11.508 -6.355 -4.578 1 97.44 116 MET A C 1
ATOM 877 O O . MET A 1 116 ? 11.406 -5.402 -5.352 1 97.44 116 MET A O 1
ATOM 881 N N . GLY A 1 117 ? 12.633 -6.852 -4.172 1 95.94 117 GLY A N 1
ATOM 882 C CA . GLY A 1 117 ? 13.875 -6.324 -4.707 1 95.94 117 GLY A CA 1
ATOM 883 C C . GLY A 1 117 ? 13.969 -6.441 -6.219 1 95.94 117 GLY A C 1
ATOM 884 O O . GLY A 1 117 ? 14.469 -5.535 -6.887 1 95.94 117 GLY A O 1
ATOM 885 N N . GLU A 1 118 ? 13.492 -7.566 -6.75 1 94.81 118 GLU A N 1
ATOM 886 C CA . GLU A 1 118 ? 13.508 -7.789 -8.195 1 94.81 118 GLU A CA 1
ATOM 887 C C . GLU A 1 118 ? 12.617 -6.789 -8.914 1 94.81 118 GLU A C 1
ATOM 889 O O . GLU A 1 118 ? 12.828 -6.5 -10.094 1 94.81 118 GLU A O 1
ATOM 894 N N . LEU A 1 119 ? 11.617 -6.25 -8.242 1 95.5 119 LEU A N 1
ATOM 895 C CA . LEU A 1 119 ? 10.758 -5.215 -8.805 1 95.5 119 LEU A CA 1
ATOM 896 C C . LEU A 1 119 ? 11.383 -3.834 -8.641 1 95.5 119 LEU A C 1
ATOM 898 O O . LEU A 1 119 ? 10.781 -2.826 -9.023 1 95.5 119 LEU A O 1
ATOM 902 N N . GLY A 1 120 ? 12.555 -3.76 -8 1 95.81 120 GLY A N 1
ATOM 903 C CA . GLY A 1 120 ? 13.195 -2.484 -7.723 1 95.81 120 GLY A CA 1
ATOM 904 C C . GLY A 1 120 ? 12.625 -1.781 -6.508 1 95.81 120 GLY A C 1
ATOM 905 O O . GLY A 1 120 ? 12.688 -0.554 -6.406 1 95.81 120 GLY A O 1
ATOM 906 N N . LEU A 1 121 ? 12.047 -2.57 -5.629 1 97.56 121 LEU A N 1
ATOM 907 C CA . LEU A 1 121 ? 11.383 -1.975 -4.473 1 97.56 121 LEU A CA 1
ATOM 908 C C . LEU A 1 121 ? 12.086 -2.371 -3.178 1 97.56 121 LEU A C 1
ATOM 910 O O . LEU A 1 121 ? 12.117 -3.551 -2.82 1 97.56 121 LEU A O 1
ATOM 914 N N . LEU A 1 122 ? 12.586 -1.376 -2.516 1 96.81 122 LEU A N 1
ATOM 915 C CA . LEU A 1 122 ? 13.062 -1.55 -1.146 1 96.81 122 LEU A CA 1
ATOM 916 C C . LEU A 1 122 ? 11.922 -1.386 -0.151 1 96.81 122 LEU A C 1
ATOM 918 O O . LEU A 1 122 ? 10.805 -1.03 -0.535 1 96.81 122 LEU A O 1
ATOM 922 N N . ARG A 1 123 ? 12.211 -1.715 1.122 1 97.12 123 ARG A N 1
ATOM 923 C CA . ARG A 1 123 ? 11.172 -1.633 2.145 1 97.12 123 ARG A CA 1
ATOM 924 C C . ARG A 1 123 ? 10.578 -0.232 2.203 1 97.12 123 ARG A C 1
ATOM 926 O O . ARG A 1 123 ? 9.359 -0.076 2.311 1 97.12 123 ARG A O 1
ATOM 933 N N . GLY A 1 124 ? 11.422 0.79 2.182 1 98.06 124 GLY A N 1
ATOM 934 C CA . GLY A 1 124 ? 10.938 2.158 2.205 1 98.06 124 GLY A CA 1
ATOM 935 C C . GLY A 1 124 ? 10.109 2.518 0.984 1 98.06 124 GLY A C 1
ATOM 936 O O . GLY A 1 124 ? 9.195 3.344 1.064 1 98.06 124 GLY A O 1
ATOM 937 N N . ASP A 1 125 ? 10.414 1.915 -0.194 1 98.44 125 ASP A N 1
ATOM 938 C CA . ASP A 1 125 ? 9.617 2.119 -1.396 1 98.44 125 ASP A CA 1
ATOM 939 C C . ASP A 1 125 ? 8.211 1.545 -1.224 1 98.44 125 ASP A C 1
ATOM 941 O O . ASP A 1 125 ? 7.23 2.137 -1.683 1 98.44 125 ASP A O 1
ATOM 945 N N . LEU A 1 126 ? 8.195 0.369 -0.597 1 98.81 126 LEU A N 1
ATOM 946 C CA . LEU A 1 126 ? 6.902 -0.251 -0.329 1 98.81 126 LEU A CA 1
ATOM 947 C C . LEU A 1 126 ? 6.066 0.618 0.604 1 98.81 126 LEU A C 1
ATOM 949 O O . LEU A 1 126 ? 4.855 0.753 0.415 1 98.81 126 LEU A O 1
ATOM 953 N N . GLU A 1 127 ? 6.699 1.207 1.597 1 98.81 127 GLU A N 1
ATOM 954 C CA . GLU A 1 127 ? 6 2.145 2.473 1 98.81 127 GLU A CA 1
ATOM 955 C C . GLU A 1 127 ? 5.465 3.338 1.687 1 98.81 127 GLU A C 1
ATOM 957 O O . GLU A 1 127 ? 4.309 3.727 1.854 1 98.81 127 GLU A O 1
ATOM 962 N N . HIS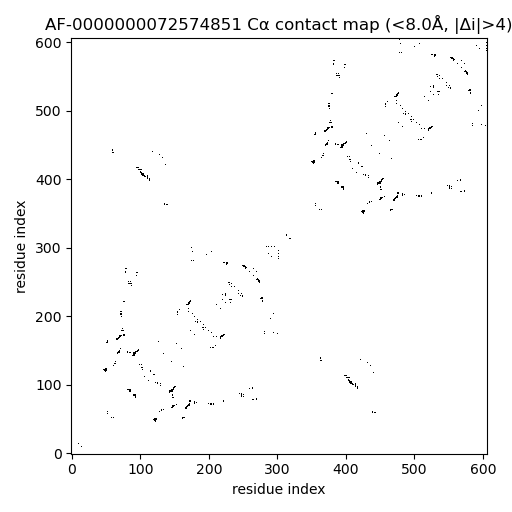 A 1 128 ? 6.297 3.873 0.801 1 98.81 128 HIS A N 1
ATOM 963 C CA . HIS A 1 128 ? 5.883 5.016 -0.004 1 98.81 128 HIS A CA 1
ATOM 964 C C . HIS A 1 128 ? 4.688 4.668 -0.884 1 98.81 128 HIS A C 1
ATOM 966 O O . HIS A 1 128 ? 3.762 5.469 -1.027 1 98.81 128 HIS A O 1
ATOM 972 N N . LEU A 1 129 ? 4.738 3.457 -1.481 1 98.81 129 LEU A N 1
ATOM 973 C CA . LEU A 1 129 ? 3.604 3.012 -2.287 1 98.81 129 LEU A CA 1
ATOM 974 C C . LEU A 1 129 ? 2.334 2.943 -1.445 1 98.81 129 LEU A C 1
ATOM 976 O O . LEU A 1 129 ? 1.266 3.369 -1.891 1 98.81 129 LEU A O 1
ATOM 980 N N . LEU A 1 130 ? 2.496 2.447 -0.255 1 98.88 130 LEU A N 1
ATOM 981 C CA . LEU A 1 130 ? 1.339 2.289 0.62 1 98.88 130 LEU A CA 1
ATOM 982 C C . LEU A 1 130 ? 0.813 3.646 1.076 1 98.88 130 LEU A C 1
ATOM 984 O O . LEU A 1 130 ? -0.395 3.889 1.052 1 98.88 130 LEU A O 1
ATOM 988 N N . TRP A 1 131 ? 1.761 4.543 1.517 1 98.88 131 TRP A N 1
ATOM 989 C CA . TRP A 1 131 ? 1.341 5.875 1.937 1 98.88 131 TRP A CA 1
ATOM 990 C C . TRP A 1 131 ? 0.562 6.574 0.829 1 98.88 131 TRP A C 1
ATOM 992 O O . TRP A 1 131 ? -0.527 7.102 1.065 1 98.88 131 TRP A O 1
ATOM 1002 N N . ASP A 1 132 ? 1.116 6.523 -0.37 1 98.88 132 ASP A N 1
ATOM 1003 C CA . ASP A 1 132 ? 0.495 7.137 -1.539 1 98.88 132 ASP A CA 1
ATOM 1004 C C . ASP A 1 132 ? -0.891 6.551 -1.797 1 98.88 132 ASP A C 1
ATOM 1006 O O . ASP A 1 132 ? -1.844 7.285 -2.059 1 98.88 132 ASP A O 1
ATOM 1010 N N . ARG A 1 133 ? -0.984 5.23 -1.688 1 98.88 133 ARG A N 1
ATOM 1011 C CA . ARG A 1 133 ? -2.234 4.551 -2.004 1 98.88 133 ARG A CA 1
ATOM 1012 C C . ARG A 1 133 ? -3.311 4.871 -0.971 1 98.88 133 ARG A C 1
ATOM 1014 O O . ARG A 1 133 ? -4.48 5.047 -1.318 1 98.88 133 ARG A O 1
ATOM 1021 N N . VAL A 1 134 ? -2.961 4.945 0.294 1 98.88 134 VAL A N 1
ATOM 1022 C CA . VAL A 1 134 ? -3.904 5.301 1.351 1 98.88 134 VAL A CA 1
ATOM 1023 C C . VAL A 1 134 ? -4.441 6.707 1.115 1 98.88 134 VAL A C 1
ATOM 1025 O O . VAL A 1 134 ? -5.656 6.93 1.145 1 98.88 134 VAL A O 1
ATOM 1028 N N . LEU A 1 135 ? -3.537 7.625 0.847 1 98.81 135 LEU A N 1
ATOM 1029 C CA . LEU A 1 135 ? -3.949 9.008 0.605 1 98.81 135 LEU A CA 1
ATOM 1030 C C . LEU A 1 135 ? -4.766 9.109 -0.679 1 98.81 135 LEU A C 1
ATOM 1032 O O . LEU A 1 135 ? -5.75 9.852 -0.735 1 98.81 135 LEU A O 1
ATOM 1036 N N . HIS A 1 136 ? -4.367 8.391 -1.681 1 98.81 136 HIS A N 1
ATOM 1037 C CA . HIS A 1 136 ? -5.086 8.375 -2.949 1 98.81 136 HIS A CA 1
ATOM 1038 C C . HIS A 1 136 ? -6.512 7.855 -2.768 1 98.81 136 HIS A C 1
ATOM 1040 O O . HIS A 1 136 ? -7.457 8.43 -3.311 1 98.81 136 HIS A O 1
ATOM 1046 N N . ARG A 1 137 ? -6.621 6.77 -2.051 1 98.56 137 ARG A N 1
ATOM 1047 C CA . ARG A 1 137 ? -7.938 6.203 -1.77 1 98.56 137 ARG A CA 1
ATOM 1048 C C . ARG A 1 137 ? -8.852 7.238 -1.115 1 98.56 137 ARG A C 1
ATOM 1050 O O . ARG A 1 137 ? -10.008 7.379 -1.501 1 98.56 137 ARG A O 1
ATOM 1057 N N . GLU A 1 138 ? -8.312 7.957 -0.129 1 97.75 138 GLU A N 1
ATOM 1058 C CA . GLU A 1 138 ? -9.094 8.977 0.568 1 97.75 138 GLU A CA 1
ATOM 1059 C C . GLU A 1 138 ? -9.469 10.117 -0.369 1 97.75 138 GLU A C 1
ATOM 1061 O O . GLU A 1 138 ? -10.578 10.656 -0.283 1 97.75 138 GLU A O 1
ATOM 1066 N N . LEU A 1 139 ? -8.562 10.453 -1.203 1 98.56 139 LEU A N 1
ATOM 1067 C CA . LEU A 1 139 ? -8.828 11.516 -2.168 1 98.56 139 LEU A CA 1
ATOM 1068 C C . LEU A 1 139 ? -9.977 11.141 -3.092 1 98.56 139 LEU A C 1
ATOM 1070 O O . LEU A 1 139 ? -10.906 11.93 -3.287 1 98.56 139 LEU A O 1
ATOM 1074 N N . ILE A 1 140 ? -9.93 9.898 -3.635 1 98.19 140 ILE A N 1
ATOM 1075 C CA . ILE A 1 140 ? -10.977 9.43 -4.539 1 98.19 140 ILE A CA 1
ATOM 1076 C C . ILE A 1 140 ? -12.32 9.422 -3.812 1 98.19 140 ILE A C 1
ATOM 1078 O O . ILE A 1 140 ? -13.328 9.891 -4.352 1 98.19 140 ILE A O 1
ATOM 1082 N N . ARG A 1 141 ? -12.359 9 -2.617 1 97.12 141 ARG A N 1
ATOM 1083 C CA . ARG A 1 141 ? -13.586 8.93 -1.834 1 97.12 141 ARG A CA 1
ATOM 1084 C C . ARG A 1 141 ? -14.156 10.32 -1.588 1 97.12 141 ARG A C 1
ATOM 1086 O O . ARG A 1 141 ? -15.375 10.492 -1.511 1 97.12 141 ARG A O 1
ATOM 1093 N N . SER A 1 142 ? -13.289 11.297 -1.447 1 97.25 142 SER A N 1
ATOM 1094 C CA . SER A 1 142 ? -13.727 12.656 -1.138 1 97.25 142 SER A CA 1
ATOM 1095 C C . SER A 1 142 ? -14.328 13.336 -2.361 1 97.25 142 SER A C 1
ATOM 1097 O O . SER A 1 142 ? -15.102 14.289 -2.23 1 97.25 142 SER A O 1
ATOM 1099 N N . GLY A 1 143 ? -13.898 12.875 -3.58 1 97.94 143 GLY A N 1
ATOM 1100 C CA . GLY A 1 143 ? -14.328 13.508 -4.812 1 97.94 143 GLY A CA 1
ATOM 1101 C C . GLY A 1 143 ? -13.617 14.82 -5.086 1 97.94 143 GLY A C 1
ATOM 1102 O O . GLY A 1 143 ? -13.977 15.547 -6.016 1 97.94 143 GLY A O 1
ATOM 1103 N N . LYS A 1 144 ? -12.586 15.148 -4.316 1 98.38 144 LYS A N 1
ATOM 1104 C CA . LYS A 1 144 ? -11.867 16.406 -4.473 1 98.38 144 LYS A CA 1
ATOM 1105 C C . LYS A 1 144 ? -10.586 16.219 -5.281 1 98.38 144 LYS A C 1
ATOM 1107 O O . LYS A 1 144 ? -10.344 15.125 -5.812 1 98.38 144 LYS A O 1
ATOM 1112 N N . ASP A 1 145 ? -9.781 17.281 -5.457 1 98.62 145 ASP A N 1
ATOM 1113 C CA . ASP A 1 145 ? -8.727 17.25 -6.461 1 98.62 145 ASP A CA 1
ATOM 1114 C C . ASP A 1 145 ? -7.367 16.984 -5.812 1 98.62 145 ASP A C 1
ATOM 1116 O O . ASP A 1 145 ? -6.512 16.312 -6.402 1 98.62 145 ASP A O 1
ATOM 1120 N N . PHE A 1 146 ? -7.152 17.547 -4.574 1 98.75 146 PHE A N 1
ATOM 1121 C CA . PHE A 1 146 ? -5.844 17.453 -3.936 1 98.75 146 PHE A CA 1
ATOM 1122 C C . PHE A 1 146 ? -5.984 17.094 -2.463 1 98.75 146 PHE A C 1
ATOM 1124 O O . PHE A 1 146 ? -6.945 17.5 -1.806 1 98.75 146 PHE A O 1
ATOM 1131 N N . VAL A 1 147 ? -5 16.328 -1.997 1 98.56 147 VAL A N 1
ATOM 1132 C CA . VAL A 1 147 ? -4.949 15.992 -0.578 1 98.56 147 VAL A CA 1
ATOM 1133 C C . VAL A 1 147 ? -4.141 17.047 0.173 1 98.56 147 VAL A C 1
ATOM 1135 O O . VAL A 1 147 ? -3.105 17.5 -0.315 1 98.56 147 VAL A O 1
ATOM 1138 N N . VAL A 1 148 ? -4.625 17.422 1.334 1 98.69 148 VAL A N 1
ATOM 1139 C CA . VAL A 1 148 ? -3.9 18.219 2.324 1 98.69 148 VAL A CA 1
ATOM 1140 C C . VAL A 1 148 ? -3.656 17.375 3.576 1 98.69 148 VAL A C 1
ATOM 1142 O O . VAL A 1 148 ? -4.586 17.094 4.336 1 98.69 148 VAL A O 1
ATOM 1145 N N . GLU A 1 149 ? -2.441 17.031 3.766 1 98.25 149 GLU A N 1
ATOM 1146 C CA . GLU A 1 149 ? -2.098 16.172 4.895 1 98.25 149 GLU A CA 1
ATOM 1147 C C . GLU A 1 149 ? -1.355 16.953 5.977 1 98.25 149 GLU A C 1
ATOM 1149 O O . GLU A 1 149 ? -0.4 17.672 5.68 1 98.25 149 GLU A O 1
ATOM 1154 N N . LYS A 1 150 ? -1.86 16.797 7.156 1 96.44 150 LYS A N 1
ATOM 1155 C CA . LYS A 1 150 ? -1.278 17.484 8.305 1 96.44 150 LYS A CA 1
ATOM 1156 C C . LYS A 1 150 ? -1.082 16.516 9.477 1 96.44 150 LYS A C 1
ATOM 1158 O O . LYS A 1 150 ? -2.053 16.016 10.039 1 96.44 150 LYS A O 1
ATOM 1163 N N . THR A 1 151 ? 0.081 16.266 9.789 1 96.5 151 THR A N 1
ATOM 1164 C CA . THR A 1 151 ? 0.535 15.516 10.953 1 96.5 151 THR A CA 1
ATOM 1165 C C . THR A 1 151 ? 1.758 16.188 11.578 1 96.5 151 THR A C 1
ATOM 1167 O O . THR A 1 151 ? 2.734 16.469 10.883 1 96.5 151 THR A O 1
ATOM 1170 N N . PRO A 1 152 ? 1.771 16.484 12.914 1 94.12 152 PRO A N 1
ATOM 1171 C CA . PRO A 1 152 ? 2.885 17.219 13.516 1 94.12 152 PRO A CA 1
ATOM 1172 C C . PRO A 1 152 ? 4.238 16.547 13.258 1 94.12 152 PRO A C 1
ATOM 1174 O O . PRO A 1 152 ? 5.215 17.234 12.953 1 94.12 152 PRO A O 1
ATOM 1177 N N . ALA A 1 153 ? 4.301 15.281 13.273 1 95.69 153 ALA A N 1
ATOM 1178 C CA . ALA A 1 153 ? 5.551 14.539 13.133 1 95.69 153 ALA A CA 1
ATOM 1179 C C . ALA A 1 153 ? 6.129 14.703 11.727 1 95.69 153 ALA A C 1
ATOM 1181 O O . ALA A 1 153 ? 7.289 14.367 11.484 1 95.69 153 ALA A O 1
ATOM 1182 N N . ASN A 1 154 ? 5.332 15.234 10.781 1 97.62 154 ASN A N 1
ATOM 1183 C CA . ASN A 1 154 ? 5.828 15.477 9.43 1 97.62 154 ASN A CA 1
ATOM 1184 C C . ASN A 1 154 ? 7.02 16.422 9.438 1 97.62 154 ASN A C 1
ATOM 1186 O O . ASN A 1 154 ? 7.859 16.375 8.531 1 97.62 154 ASN A O 1
ATOM 1190 N N . ALA A 1 155 ? 7.066 17.25 10.484 1 97.88 155 ALA A N 1
ATOM 1191 C CA . ALA A 1 155 ? 8.188 18.188 10.586 1 97.88 155 ALA A CA 1
ATOM 1192 C C . ALA A 1 155 ? 9.516 17.438 10.625 1 97.88 155 ALA A C 1
ATOM 1194 O O . ALA A 1 155 ? 10.523 17.922 10.102 1 97.88 155 ALA A O 1
ATOM 1195 N N . TYR A 1 156 ? 9.508 16.203 11.164 1 97.44 156 TYR A N 1
ATOM 1196 C CA . TYR A 1 156 ? 10.727 15.43 11.328 1 97.44 156 TYR A CA 1
ATOM 1197 C C . TYR A 1 156 ? 11.016 14.594 10.086 1 97.44 156 TYR A C 1
ATOM 1199 O O . TYR A 1 156 ? 12.07 13.969 9.977 1 97.44 156 TYR A O 1
ATOM 1207 N N . MET A 1 157 ? 10.086 14.594 9.133 1 96.5 157 MET A N 1
ATOM 1208 C CA . MET A 1 157 ? 10.258 13.703 7.992 1 96.5 157 MET A CA 1
ATOM 1209 C C . MET A 1 157 ? 10.07 14.461 6.68 1 96.5 157 MET A C 1
ATOM 1211 O O . MET A 1 157 ? 9.633 13.883 5.684 1 96.5 157 MET A O 1
ATOM 1215 N N . TYR A 1 158 ? 10.367 15.711 6.719 1 97.75 158 TYR A N 1
ATOM 1216 C CA . TYR A 1 158 ? 10.203 16.578 5.551 1 97.75 158 TYR A CA 1
ATOM 1217 C C . TYR A 1 158 ? 10.914 15.984 4.336 1 97.75 158 TYR A C 1
ATOM 1219 O O . TYR A 1 158 ? 10.32 15.852 3.268 1 97.75 158 TYR A O 1
ATOM 1227 N N . GLN A 1 159 ? 12.164 15.617 4.508 1 97.56 159 GLN A N 1
ATOM 1228 C CA . GLN A 1 159 ? 12.945 15.133 3.373 1 97.56 159 GLN A CA 1
ATOM 1229 C C . GLN A 1 159 ? 12.344 13.852 2.801 1 97.56 159 GLN A C 1
ATOM 1231 O O . GLN A 1 159 ? 12.297 13.672 1.583 1 97.56 159 GLN A O 1
ATOM 1236 N N . ARG A 1 160 ? 11.867 12.977 3.67 1 97.94 160 ARG A N 1
ATOM 1237 C CA . ARG A 1 160 ? 11.273 11.734 3.193 1 97.94 160 ARG A CA 1
ATOM 1238 C C . ARG A 1 160 ? 9.977 12.008 2.439 1 97.94 160 ARG A C 1
ATOM 1240 O O . ARG A 1 160 ? 9.695 11.367 1.427 1 97.94 160 ARG A O 1
ATOM 1247 N N . LEU A 1 161 ? 9.195 12.961 2.943 1 98.44 161 LEU A N 1
ATOM 1248 C CA . LEU A 1 161 ? 7.973 13.344 2.238 1 98.44 161 LEU A CA 1
ATOM 1249 C C . LEU A 1 161 ? 8.297 13.898 0.854 1 98.44 161 LEU A C 1
ATOM 1251 O O . LEU A 1 161 ? 7.656 13.523 -0.132 1 98.44 161 LEU A O 1
ATOM 1255 N N . LYS A 1 162 ? 9.312 14.695 0.812 1 97.88 162 LYS A N 1
ATOM 1256 C CA . LYS A 1 162 ? 9.734 15.297 -0.451 1 97.88 162 LYS A CA 1
ATOM 1257 C C . LYS A 1 162 ? 10.242 14.234 -1.42 1 97.88 162 LYS A C 1
ATOM 1259 O O . LYS A 1 162 ? 9.977 14.305 -2.621 1 97.88 162 LYS A O 1
ATOM 1264 N N . ASP A 1 163 ? 10.938 13.281 -0.869 1 97.62 163 ASP A N 1
ATOM 1265 C CA . ASP A 1 163 ? 11.445 12.195 -1.696 1 97.62 163 ASP A CA 1
ATOM 1266 C C . ASP A 1 163 ? 10.32 11.266 -2.146 1 97.62 163 ASP A C 1
ATOM 1268 O O . ASP A 1 163 ? 10.367 10.711 -3.246 1 97.62 163 ASP A O 1
ATOM 1272 N N . CYS A 1 164 ? 9.352 11.062 -1.332 1 98.06 164 CYS A N 1
ATOM 1273 C CA . CYS A 1 164 ? 8.203 10.227 -1.678 1 98.06 164 CYS A CA 1
ATOM 1274 C C . CYS A 1 164 ? 7.363 10.875 -2.77 1 98.06 164 CYS A C 1
ATOM 1276 O O . CYS A 1 164 ? 6.969 10.211 -3.732 1 98.06 164 CYS A O 1
ATOM 1278 N N . TRP A 1 165 ? 7.066 12.148 -2.611 1 98.12 165 TRP A N 1
ATOM 1279 C CA . TRP A 1 165 ? 6.301 12.93 -3.574 1 98.12 165 TRP A CA 1
ATOM 1280 C C . TRP A 1 165 ? 7.109 14.133 -4.059 1 98.12 165 TRP A C 1
ATOM 1282 O O . TRP A 1 165 ? 6.969 15.234 -3.525 1 98.12 165 TRP A O 1
ATOM 1292 N N . PRO A 1 166 ? 7.828 13.969 -5.098 1 97.5 166 PRO A N 1
ATOM 1293 C CA . PRO A 1 166 ? 8.703 15.047 -5.559 1 97.5 166 PRO A CA 1
ATOM 1294 C C . PRO A 1 166 ? 7.926 16.281 -6.004 1 97.5 166 PRO A C 1
ATOM 1296 O O . PRO A 1 166 ? 8.492 17.375 -6.082 1 97.5 166 PRO A O 1
ATOM 1299 N N . ASP A 1 167 ? 6.68 16.156 -6.301 1 97.25 167 ASP A N 1
ATOM 1300 C CA . ASP A 1 167 ? 5.871 17.281 -6.75 1 97.25 167 ASP A CA 1
ATOM 1301 C C . ASP A 1 167 ? 5.008 17.828 -5.617 1 97.25 167 ASP A C 1
ATOM 1303 O O . ASP A 1 167 ? 4.105 18.641 -5.848 1 97.25 167 ASP A O 1
ATOM 1307 N N . ALA A 1 168 ? 5.27 17.422 -4.402 1 98.25 168 ALA A N 1
ATOM 1308 C CA . ALA A 1 168 ? 4.508 17.875 -3.244 1 98.25 168 ALA A CA 1
ATOM 1309 C C . ALA A 1 168 ? 4.668 19.375 -3.039 1 98.25 168 ALA A C 1
ATOM 1311 O O . ALA A 1 168 ? 5.68 19.969 -3.434 1 98.25 168 ALA A O 1
ATOM 1312 N N . ARG A 1 169 ? 3.658 19.953 -2.518 1 98.75 169 ARG A N 1
ATOM 1313 C CA . ARG A 1 169 ? 3.668 21.344 -2.094 1 98.75 169 ARG A CA 1
ATOM 1314 C C . ARG A 1 169 ? 3.637 21.453 -0.572 1 98.75 169 ARG A C 1
ATOM 1316 O O . ARG A 1 169 ? 2.867 20.75 0.09 1 98.75 169 ARG A O 1
ATOM 1323 N N . PHE A 1 170 ? 4.508 22.297 -0.039 1 98.88 170 PHE A N 1
ATOM 1324 C CA . PHE A 1 170 ? 4.656 22.375 1.41 1 98.88 170 PHE A CA 1
ATOM 1325 C C . PHE A 1 170 ? 4.199 23.734 1.93 1 98.88 170 PHE A C 1
ATOM 1327 O O . PHE A 1 170 ? 4.551 24.781 1.366 1 98.88 170 PHE A O 1
ATOM 1334 N N . VAL A 1 171 ? 3.371 23.703 2.92 1 98.94 171 VAL A N 1
ATOM 1335 C CA . VAL A 1 171 ? 2.912 24.875 3.652 1 98.94 171 VAL A CA 1
ATOM 1336 C C . VAL A 1 171 ? 3.518 24.875 5.055 1 98.94 171 VAL A C 1
ATOM 1338 O O . VAL A 1 171 ? 3.262 23.969 5.852 1 98.94 171 VAL A O 1
ATOM 1341 N N . PHE A 1 172 ? 4.328 25.875 5.324 1 98.94 172 PHE A N 1
ATOM 1342 C CA . PHE A 1 172 ? 4.945 26.016 6.637 1 98.94 172 PHE A CA 1
ATOM 1343 C C . PHE A 1 172 ? 4.137 26.984 7.504 1 98.94 172 PHE A C 1
ATOM 1345 O O . PHE A 1 172 ? 4.016 28.156 7.184 1 98.94 172 PHE A O 1
ATOM 1352 N N . LEU A 1 173 ? 3.617 26.453 8.562 1 98.81 173 LEU A N 1
ATOM 1353 C CA . LEU A 1 173 ? 2.822 27.219 9.508 1 98.81 173 LEU A CA 1
ATOM 1354 C C . LEU A 1 173 ? 3.635 27.562 10.75 1 98.81 173 LEU A C 1
ATOM 1356 O O . LEU A 1 173 ? 4.066 26.672 11.484 1 98.81 173 LEU A O 1
ATOM 1360 N N . LEU A 1 174 ? 3.812 28.844 10.93 1 98.62 174 LEU A N 1
ATOM 1361 C CA . LEU A 1 174 ? 4.574 29.328 12.07 1 98.62 174 LEU A CA 1
ATOM 1362 C C . LEU A 1 174 ? 3.652 29.984 13.094 1 98.62 174 LEU A C 1
ATOM 1364 O O . LEU A 1 174 ? 2.533 30.375 12.766 1 98.62 174 LEU A O 1
ATOM 1368 N N . ARG A 1 175 ? 4.066 30.031 14.273 1 98.06 175 ARG A N 1
ATOM 1369 C CA . ARG A 1 175 ? 3.441 30.75 15.391 1 98.06 175 ARG A CA 1
ATOM 1370 C C . ARG A 1 175 ? 4.492 31.25 16.375 1 98.06 175 ARG A C 1
ATOM 1372 O O . ARG A 1 175 ? 5.586 30.688 16.469 1 98.06 175 ARG A O 1
ATOM 1379 N N . HIS A 1 176 ? 4.18 32.375 17.031 1 98.31 176 HIS A N 1
ATOM 1380 C CA . HIS A 1 176 ? 5.137 32.875 18 1 98.31 176 HIS A CA 1
ATOM 1381 C C . HIS A 1 176 ? 5.629 31.797 18.938 1 98.31 176 HIS A C 1
ATOM 1383 O O . HIS A 1 176 ? 4.824 31.125 19.594 1 98.31 176 HIS A O 1
ATOM 1389 N N . PRO A 1 177 ? 7 31.641 19.078 1 98.31 177 PRO A N 1
ATOM 1390 C CA . PRO A 1 177 ? 7.57 30.516 19.844 1 98.31 177 PRO A CA 1
ATOM 1391 C C . PRO A 1 177 ? 7.074 30.469 21.281 1 98.31 177 PRO A C 1
ATOM 1393 O O . PRO A 1 177 ? 6.734 29.406 21.781 1 98.31 177 PRO A O 1
ATOM 1396 N N . GLU A 1 178 ? 6.953 31.578 21.938 1 98.19 178 GLU A N 1
ATOM 1397 C CA . GLU A 1 178 ? 6.48 31.609 23.312 1 98.19 178 GLU A CA 1
ATOM 1398 C C . GLU A 1 178 ? 4.996 31.266 23.391 1 98.19 178 GLU A C 1
ATOM 1400 O O . GLU A 1 178 ? 4.551 30.625 24.344 1 98.19 178 GLU A O 1
ATOM 1405 N N . SER A 1 179 ? 4.207 31.75 22.422 1 97 179 SER A N 1
ATOM 1406 C CA . SER A 1 179 ? 2.799 31.359 22.391 1 97 179 SER A CA 1
ATOM 1407 C C . SER A 1 179 ? 2.641 29.844 22.297 1 97 179 SER A C 1
ATOM 1409 O O . SER A 1 179 ? 1.772 29.266 22.953 1 97 179 SER A O 1
ATOM 1411 N N . ILE A 1 180 ? 3.504 29.188 21.5 1 97.25 180 ILE A N 1
ATOM 1412 C CA . ILE A 1 180 ? 3.482 27.734 21.359 1 97.25 180 ILE A CA 1
ATOM 1413 C C . ILE A 1 180 ? 3.814 27.094 22.703 1 97.25 180 ILE A C 1
ATOM 1415 O O . ILE A 1 180 ? 3.09 26.203 23.172 1 97.25 180 ILE A O 1
ATOM 1419 N N . ALA A 1 181 ? 4.883 27.547 23.312 1 97.62 181 ALA A N 1
ATOM 1420 C CA . ALA A 1 181 ? 5.336 26.984 24.578 1 97.62 181 ALA A CA 1
ATOM 1421 C C . ALA A 1 181 ? 4.266 27.125 25.656 1 97.62 181 ALA A C 1
ATOM 1423 O O . ALA A 1 181 ? 3.986 26.188 26.406 1 97.62 181 ALA A O 1
ATOM 1424 N N . ARG A 1 182 ? 3.682 28.297 25.734 1 96.31 182 ARG A N 1
ATOM 1425 C CA . ARG A 1 182 ? 2.635 28.547 26.719 1 96.31 182 ARG A CA 1
ATOM 1426 C C . ARG A 1 182 ? 1.431 27.641 26.484 1 96.31 182 ARG A C 1
ATOM 1428 O O . ARG A 1 182 ? 0.846 27.125 27.438 1 96.31 182 ARG A O 1
ATOM 1435 N N . SER A 1 183 ? 1.016 27.531 25.25 1 93.5 183 SER A N 1
ATOM 1436 C CA . SER A 1 183 ? -0.104 26.656 24.906 1 93.5 183 SER A CA 1
ATOM 1437 C C . SER A 1 183 ? 0.172 25.219 25.312 1 93.5 183 SER A C 1
ATOM 1439 O O . SER A 1 183 ? -0.708 24.547 25.859 1 93.5 183 SER A O 1
ATOM 1441 N N . TRP A 1 184 ? 1.399 24.734 25.031 1 95.06 184 TRP A N 1
ATOM 1442 C CA . TRP A 1 184 ? 1.794 23.391 25.391 1 95.06 184 TRP A CA 1
ATOM 1443 C C . TRP A 1 184 ? 1.816 23.203 26.906 1 95.06 184 TRP A C 1
ATOM 1445 O O . TRP A 1 184 ? 1.31 22.219 27.422 1 95.06 184 TRP A O 1
ATOM 1455 N N . HIS A 1 185 ? 2.283 24.156 27.625 1 96.06 185 HIS A N 1
ATOM 1456 C CA . HIS A 1 185 ? 2.307 24.156 29.078 1 96.06 185 HIS A CA 1
ATOM 1457 C C . HIS A 1 185 ? 0.895 24.125 29.656 1 96.06 185 HIS A C 1
ATOM 1459 O O . HIS A 1 185 ? 0.604 23.328 30.547 1 96.06 185 HIS A O 1
ATOM 1465 N N . GLU A 1 186 ? 0.034 24.906 29.078 1 93.31 186 GLU A N 1
ATOM 1466 C CA . GLU A 1 186 ? -1.319 25.078 29.594 1 93.31 186 GLU A CA 1
ATOM 1467 C C . GLU A 1 186 ? -2.15 23.812 29.406 1 93.31 186 GLU A C 1
ATOM 1469 O O . GLU A 1 186 ? -3.137 23.609 30.125 1 93.31 186 GLU A O 1
ATOM 1474 N N . SER A 1 187 ? -1.852 23 28.453 1 89.06 187 SER A N 1
ATOM 1475 C CA . SER A 1 187 ? -2.619 21.781 28.203 1 89.06 187 SER A CA 1
ATOM 1476 C C . SER A 1 187 ? -2.482 20.812 29.359 1 89.06 187 SER A C 1
ATOM 1478 O O . SER A 1 187 ? -3.375 19.984 29.609 1 89.06 187 SER A O 1
ATOM 1480 N N . ASP A 1 188 ? -1.358 20.781 30.062 1 92.38 188 ASP A N 1
ATOM 1481 C CA . ASP A 1 188 ? -1.133 20 31.266 1 92.38 188 ASP A CA 1
ATOM 1482 C C . ASP A 1 188 ? -0.031 20.609 32.125 1 92.38 188 ASP A C 1
ATOM 1484 O O . ASP A 1 188 ? 1.078 20.078 32.188 1 92.38 188 ASP A O 1
ATOM 1488 N N . PRO A 1 189 ? -0.364 21.562 32.875 1 93 189 PRO A N 1
ATOM 1489 C CA . PRO A 1 189 ? 0.651 22.359 33.562 1 93 189 PRO A CA 1
ATOM 1490 C C . PRO A 1 189 ? 1.424 21.547 34.594 1 93 189 PRO A C 1
ATOM 1492 O O . PRO A 1 189 ? 2.584 21.844 34.906 1 93 189 PRO A O 1
ATOM 1495 N N . VAL A 1 190 ? 0.805 20.531 35.219 1 94.69 190 VAL A N 1
ATOM 1496 C CA . VAL A 1 190 ? 1.455 19.719 36.25 1 94.69 190 VAL A CA 1
ATOM 1497 C C . VAL A 1 190 ? 2.496 18.812 35.594 1 94.69 190 VAL A C 1
ATOM 1499 O O . VAL A 1 190 ? 3.656 18.781 36.031 1 94.69 190 VAL A O 1
ATOM 1502 N N . LYS A 1 191 ? 2.176 18.188 34.531 1 94.44 191 LYS A N 1
ATOM 1503 C CA . LYS A 1 191 ? 3.057 17.234 33.875 1 94.44 191 LYS A CA 1
ATOM 1504 C C . LYS A 1 191 ? 4.074 17.953 32.969 1 94.44 191 LYS A C 1
ATOM 1506 O O . LYS A 1 191 ? 5.141 17.406 32.688 1 94.44 191 LYS A O 1
ATOM 1511 N N . ARG A 1 192 ? 3.738 19.172 32.625 1 96 192 ARG A N 1
ATOM 1512 C CA . ARG A 1 192 ? 4.57 19.891 31.688 1 96 192 ARG A CA 1
ATOM 1513 C C . ARG A 1 192 ? 4.812 21.328 32.156 1 96 192 ARG A C 1
ATOM 1515 O O . ARG A 1 192 ? 4.309 22.281 31.547 1 96 192 ARG A O 1
ATOM 1522 N N . PRO A 1 193 ? 5.688 21.406 33.25 1 97.12 193 PRO A N 1
ATOM 1523 C CA . PRO A 1 193 ? 6.09 22.781 33.594 1 97.12 193 PRO A CA 1
ATOM 1524 C C . PRO A 1 193 ? 6.629 23.547 32.406 1 97.12 193 PRO A C 1
ATOM 1526 O O . PRO A 1 193 ? 7.039 22.953 31.406 1 97.12 193 PRO A O 1
ATOM 1529 N N . HIS A 1 194 ? 6.633 24.828 32.531 1 97.38 194 HIS A N 1
ATOM 1530 C CA . HIS A 1 194 ? 6.926 25.703 31.406 1 97.38 194 HIS A CA 1
ATOM 1531 C C . HIS A 1 194 ? 8.281 25.375 30.781 1 97.38 194 HIS A C 1
ATOM 1533 O O . HIS A 1 194 ? 8.414 25.328 29.562 1 97.38 194 HIS A O 1
ATOM 1539 N N . ASP A 1 195 ? 9.25 25.109 31.578 1 97.12 195 ASP A N 1
ATOM 1540 C CA . ASP A 1 195 ? 10.586 24.797 31.078 1 97.12 195 ASP A CA 1
ATOM 1541 C C . ASP A 1 195 ? 10.586 23.5 30.266 1 97.12 195 ASP A C 1
ATOM 1543 O O . ASP A 1 195 ? 11.297 23.391 29.266 1 97.12 195 ASP A O 1
ATOM 1547 N N . THR A 1 196 ? 9.852 22.547 30.734 1 97.56 196 THR A N 1
ATOM 1548 C CA . THR A 1 196 ? 9.68 21.297 30 1 97.56 196 THR A CA 1
ATOM 1549 C C . THR A 1 196 ? 8.953 21.547 28.672 1 97.56 196 THR A C 1
ATOM 1551 O O . THR A 1 196 ? 9.352 21.016 27.641 1 97.56 196 THR A O 1
ATOM 1554 N N . ALA A 1 197 ? 7.941 22.344 28.719 1 97.75 197 ALA A N 1
ATOM 1555 C CA . ALA A 1 197 ? 7.203 22.703 27.516 1 97.75 197 ALA A CA 1
ATOM 1556 C C . ALA A 1 197 ? 8.117 23.359 26.484 1 97.75 197 ALA A C 1
ATOM 1558 O O . ALA A 1 197 ? 8.062 23.016 25.297 1 97.75 197 ALA A O 1
ATOM 1559 N N . VAL A 1 198 ? 8.953 24.266 26.938 1 98.12 198 VAL A N 1
ATOM 1560 C CA . VAL A 1 198 ? 9.891 24.953 26.062 1 98.12 198 VAL A CA 1
ATOM 1561 C C . VAL A 1 198 ? 10.797 23.938 25.375 1 98.12 198 VAL A C 1
ATOM 1563 O O . VAL A 1 198 ? 11 24.016 24.156 1 98.12 198 VAL A O 1
ATOM 1566 N N . THR A 1 199 ? 11.289 23 26.141 1 97.75 199 THR A N 1
ATOM 1567 C CA . THR A 1 199 ? 12.18 21.969 25.594 1 97.75 199 THR A CA 1
ATOM 1568 C C . THR A 1 199 ? 11.453 21.141 24.547 1 97.75 199 THR A C 1
ATOM 1570 O O . THR A 1 199 ? 11.992 20.906 23.453 1 97.75 199 THR A O 1
ATOM 1573 N N . ASP A 1 200 ? 10.281 20.734 24.844 1 96.75 200 ASP A N 1
ATOM 1574 C CA . ASP A 1 200 ? 9.5 19.891 23.953 1 96.75 200 ASP A CA 1
ATOM 1575 C C . ASP A 1 200 ? 9.219 20.594 22.641 1 96.75 200 ASP A C 1
ATOM 1577 O O . ASP A 1 200 ? 9.453 20.031 21.562 1 96.75 200 ASP A O 1
ATOM 1581 N N . VAL A 1 201 ? 8.805 21.797 22.703 1 97.56 201 VAL A N 1
ATOM 1582 C CA . VAL A 1 201 ? 8.328 22.469 21.5 1 97.56 201 VAL A CA 1
ATOM 1583 C C . VAL A 1 201 ? 9.516 22.969 20.672 1 97.56 201 VAL A C 1
ATOM 1585 O O . VAL A 1 201 ? 9.422 23.125 19.453 1 97.56 201 VAL A O 1
ATOM 1588 N N . LEU A 1 202 ? 10.617 23.25 21.328 1 98.12 202 LEU A N 1
ATOM 1589 C CA . LEU A 1 202 ? 11.805 23.688 20.594 1 98.12 202 LEU A CA 1
ATOM 1590 C C . LEU A 1 202 ? 12.25 22.625 19.594 1 98.12 202 LEU A C 1
ATOM 1592 O O . LEU A 1 202 ? 12.742 22.953 18.516 1 98.12 202 LEU A O 1
ATOM 1596 N N . ARG A 1 203 ? 12.07 21.359 19.984 1 97.69 203 ARG A N 1
ATOM 1597 C CA . ARG A 1 203 ? 12.398 20.266 19.062 1 97.69 203 ARG A CA 1
ATOM 1598 C C . ARG A 1 203 ? 11.555 20.344 17.797 1 97.69 203 ARG A C 1
ATOM 1600 O O . ARG A 1 203 ? 12.086 20.234 16.688 1 97.69 203 ARG A O 1
ATOM 1607 N N . TYR A 1 204 ? 10.289 20.578 17.953 1 97.69 204 TYR A N 1
ATOM 1608 C CA . TYR A 1 204 ? 9.391 20.703 16.812 1 97.69 204 TYR A CA 1
ATOM 1609 C C . TYR A 1 204 ? 9.734 21.938 15.992 1 97.69 204 TYR A C 1
ATOM 1611 O O . TYR A 1 204 ? 9.82 21.875 14.766 1 97.69 204 TYR A O 1
ATOM 1619 N N . MET A 1 205 ? 9.945 23.047 16.688 1 98.69 205 MET A N 1
ATOM 1620 C CA . MET A 1 205 ? 10.219 24.297 15.992 1 98.69 205 MET A CA 1
ATOM 1621 C C . MET A 1 205 ? 11.508 24.219 15.195 1 98.69 205 MET A C 1
ATOM 1623 O O . MET A 1 205 ? 11.594 24.75 14.086 1 98.69 205 MET A O 1
ATOM 1627 N N . THR A 1 206 ? 12.477 23.578 15.742 1 98.69 206 THR A N 1
ATOM 1628 C CA . THR A 1 206 ? 13.742 23.406 15.047 1 98.69 206 THR A CA 1
ATOM 1629 C C . THR A 1 206 ? 13.555 22.578 13.773 1 98.69 206 THR A C 1
ATOM 1631 O O . THR A 1 206 ? 14.078 22.938 12.719 1 98.69 206 THR A O 1
ATOM 1634 N N . ALA A 1 207 ? 12.773 21.531 13.891 1 98.69 207 ALA A N 1
ATOM 1635 C CA . ALA A 1 207 ? 12.484 20.688 12.727 1 98.69 207 ALA A CA 1
ATOM 1636 C C . ALA A 1 207 ? 11.734 21.469 11.656 1 98.69 207 ALA A C 1
ATOM 1638 O O . ALA A 1 207 ? 12.031 21.344 10.469 1 98.69 207 ALA A O 1
ATOM 1639 N N . VAL A 1 208 ? 10.773 22.266 12.055 1 98.81 208 VAL A N 1
ATOM 1640 C CA . VAL A 1 208 ? 10.008 23.094 11.125 1 98.81 208 VAL A CA 1
ATOM 1641 C C . VAL A 1 208 ? 10.945 24.078 10.422 1 98.81 208 VAL A C 1
ATOM 1643 O O . VAL A 1 208 ? 10.883 24.234 9.203 1 98.81 208 VAL A O 1
ATOM 1646 N N . GLN A 1 209 ? 11.781 24.703 11.188 1 98.69 209 GLN A N 1
ATOM 1647 C CA . GLN A 1 209 ? 12.719 25.672 10.633 1 98.69 209 GLN A CA 1
ATOM 1648 C C . GLN A 1 209 ? 13.672 25.016 9.641 1 98.69 209 GLN A C 1
ATOM 1650 O O . GLN A 1 209 ? 13.977 25.594 8.594 1 98.69 209 GLN A O 1
ATOM 1655 N N . GLU A 1 210 ? 14.164 23.859 10.016 1 98.5 210 GLU A N 1
ATOM 1656 C CA . GLU A 1 210 ? 15.055 23.125 9.109 1 98.5 210 GLU A CA 1
ATOM 1657 C C . GLU A 1 210 ? 14.352 22.781 7.797 1 98.5 210 GLU A C 1
ATOM 1659 O O . GLU A 1 210 ? 14.914 22.969 6.719 1 98.5 210 GLU A O 1
ATOM 1664 N N . ALA A 1 211 ? 13.109 22.328 7.883 1 98.69 211 ALA A N 1
ATOM 1665 C CA . ALA A 1 211 ? 12.336 22.016 6.691 1 98.69 211 ALA A CA 1
ATOM 1666 C C . ALA A 1 211 ? 12.086 23.266 5.844 1 98.69 211 ALA A C 1
ATOM 1668 O O . ALA A 1 211 ? 12.266 23.234 4.625 1 98.69 211 ALA A O 1
ATOM 1669 N N . ARG A 1 212 ? 11.727 24.297 6.48 1 98.44 212 ARG A N 1
ATOM 1670 C CA . ARG A 1 212 ? 11.445 25.547 5.801 1 98.44 212 ARG A CA 1
ATOM 1671 C C . ARG A 1 212 ? 12.68 26.078 5.086 1 98.44 212 ARG A C 1
ATOM 1673 O O . ARG A 1 212 ? 12.594 26.531 3.941 1 98.44 212 ARG A O 1
ATOM 1680 N N . SER A 1 213 ? 13.789 25.984 5.746 1 98 213 SER A N 1
ATOM 1681 C CA . SER A 1 213 ? 15.047 26.469 5.18 1 98 213 SER A CA 1
ATOM 1682 C C . SER A 1 213 ? 15.469 25.625 3.979 1 98 213 SER A C 1
ATOM 1684 O O . SER A 1 213 ? 16.141 26.125 3.07 1 98 213 SER A O 1
ATOM 1686 N N . ALA A 1 214 ? 15.062 24.406 3.988 1 97.81 214 ALA A N 1
ATOM 1687 C CA . ALA A 1 214 ? 15.453 23.484 2.928 1 97.81 214 ALA A CA 1
ATOM 1688 C C . ALA A 1 214 ? 14.523 23.594 1.727 1 97.81 214 ALA A C 1
ATOM 1690 O O . ALA A 1 214 ? 14.781 23 0.672 1 97.81 214 ALA A O 1
ATOM 1691 N N . ASP A 1 215 ? 13.438 24.281 1.917 1 97.44 215 ASP A N 1
ATOM 1692 C CA . ASP A 1 215 ? 12.43 24.359 0.859 1 97.44 215 ASP A CA 1
ATOM 1693 C C . ASP A 1 215 ? 12.242 25.797 0.39 1 97.44 215 ASP A C 1
ATOM 1695 O O . ASP A 1 215 ? 11.359 26.516 0.881 1 97.44 215 ASP A O 1
ATOM 1699 N N . ALA A 1 216 ? 12.844 26.234 -0.584 1 93 216 ALA A N 1
ATOM 1700 C CA . ALA A 1 216 ? 12.828 27.609 -1.067 1 93 216 ALA A CA 1
ATOM 1701 C C . ALA A 1 216 ? 11.492 27.953 -1.715 1 93 216 ALA A C 1
ATOM 1703 O O . ALA A 1 216 ? 11.102 29.125 -1.776 1 93 216 ALA A O 1
ATOM 1704 N N . ASP A 1 217 ? 10.789 26.938 -2.107 1 96.25 217 ASP A N 1
ATOM 1705 C CA . ASP A 1 217 ? 9.57 27.156 -2.875 1 96.25 217 ASP A CA 1
ATOM 1706 C C . ASP A 1 217 ? 8.328 27.047 -1.985 1 96.25 217 ASP A C 1
ATOM 1708 O O . ASP A 1 217 ? 7.211 27.312 -2.432 1 96.25 217 ASP A O 1
ATOM 1712 N N . GLY A 1 218 ? 8.492 26.656 -0.748 1 98.44 218 GLY A N 1
ATOM 1713 C CA . GLY A 1 218 ? 7.371 26.438 0.151 1 98.44 218 GLY A CA 1
ATOM 1714 C C . GLY A 1 218 ? 6.648 27.719 0.535 1 98.44 218 GLY A C 1
ATOM 1715 O O . GLY A 1 218 ? 7.219 28.812 0.44 1 98.44 218 GLY A O 1
ATOM 1716 N N . PHE A 1 219 ? 5.43 27.594 0.866 1 98.81 219 PHE A N 1
ATOM 1717 C CA . PHE A 1 219 ? 4.598 28.703 1.323 1 98.81 219 PHE A CA 1
ATOM 1718 C C . PHE A 1 219 ? 4.676 28.844 2.838 1 98.81 219 PHE A C 1
ATOM 1720 O O . PHE A 1 219 ? 4.445 27.891 3.574 1 98.81 219 PHE A O 1
ATOM 1727 N N . THR A 1 220 ? 5.012 30.031 3.283 1 98.75 220 THR A N 1
ATOM 1728 C CA . THR A 1 220 ? 5.082 30.281 4.719 1 98.75 220 THR A CA 1
ATOM 1729 C C . THR A 1 220 ? 3.959 31.219 5.16 1 98.75 220 THR A C 1
ATOM 1731 O O . THR A 1 220 ? 3.676 32.219 4.492 1 98.75 220 THR A O 1
ATOM 1734 N N . VAL A 1 221 ? 3.312 30.859 6.207 1 98.69 221 VAL A N 1
ATOM 1735 C CA . VAL A 1 221 ? 2.273 31.703 6.801 1 98.69 221 VAL A CA 1
ATOM 1736 C C . VAL A 1 221 ? 2.336 31.594 8.32 1 98.69 221 VAL A C 1
ATOM 1738 O O . VAL A 1 221 ? 2.717 30.562 8.867 1 98.69 221 VAL A O 1
ATOM 1741 N N . ARG A 1 222 ? 2.018 32.656 9.008 1 98.31 222 ARG A N 1
ATOM 1742 C CA . ARG A 1 222 ? 1.976 32.688 10.469 1 98.31 222 ARG A CA 1
ATOM 1743 C C . ARG A 1 222 ? 0.542 32.594 10.977 1 98.31 222 ARG A C 1
ATOM 1745 O O . ARG A 1 222 ? -0.376 33.156 10.375 1 98.31 222 ARG A O 1
ATOM 1752 N N . TYR A 1 223 ? 0.415 31.875 12.086 1 97.38 223 TYR A N 1
ATOM 1753 C CA . TYR A 1 223 ? -0.878 31.766 12.75 1 97.38 223 TYR A CA 1
ATOM 1754 C C . TYR A 1 223 ? -1.485 33.156 12.992 1 97.38 223 TYR A C 1
ATOM 1756 O O . TYR A 1 223 ? -2.676 33.344 12.75 1 97.38 223 TYR A O 1
ATOM 1764 N N . GLU A 1 224 ? -0.689 34.156 13.422 1 97.56 224 GLU A N 1
ATOM 1765 C CA . GLU A 1 224 ? -1.126 35.5 13.734 1 97.56 224 GLU A CA 1
ATOM 1766 C C . GLU A 1 224 ? -1.627 36.219 12.484 1 97.56 224 GLU A C 1
ATOM 1768 O O . GLU A 1 224 ? -2.562 37.031 12.555 1 97.56 224 GLU A O 1
ATOM 1773 N N . ASP A 1 225 ? -0.986 35.938 11.367 1 97.69 225 ASP A N 1
ATOM 1774 C CA . ASP A 1 225 ? -1.452 36.5 10.117 1 97.69 225 ASP A CA 1
ATOM 1775 C C . ASP A 1 225 ? -2.801 35.906 9.703 1 97.69 225 ASP A C 1
ATOM 1777 O O . ASP A 1 225 ? -3.678 36.656 9.219 1 97.69 225 ASP A O 1
ATOM 1781 N N . ILE A 1 226 ? -3.029 34.625 9.914 1 97.75 226 ILE A N 1
ATOM 1782 C CA . ILE A 1 226 ? -4.281 33.969 9.578 1 97.75 226 ILE A CA 1
ATOM 1783 C C . ILE A 1 226 ? -5.414 34.531 10.438 1 97.75 226 ILE A C 1
ATOM 1785 O O . ILE A 1 226 ? -6.473 34.875 9.914 1 97.75 226 ILE A O 1
ATOM 1789 N N . THR A 1 227 ? -5.195 34.625 11.695 1 96.25 227 THR A N 1
ATOM 1790 C CA . THR A 1 227 ? -6.258 35.094 12.586 1 96.25 227 THR A CA 1
ATOM 1791 C C . THR A 1 227 ? -6.477 36.594 12.461 1 96.25 227 THR A C 1
ATOM 1793 O O . THR A 1 227 ? -7.582 37.094 12.711 1 96.25 227 THR A O 1
ATOM 1796 N N . GLY A 1 228 ? -5.52 37.344 12.023 1 96.94 228 GLY A N 1
ATOM 1797 C CA . GLY A 1 228 ? -5.621 38.781 11.852 1 96.94 228 GLY A CA 1
ATOM 1798 C C . GLY A 1 228 ? -6.344 39.188 10.578 1 96.94 228 GLY A C 1
ATOM 1799 O O . GLY A 1 228 ? -7.121 40.156 10.578 1 96.94 228 GLY A O 1
ATOM 1800 N N . ASP A 1 229 ? -6.02 38.5 9.539 1 97.75 229 ASP A N 1
ATOM 1801 C CA . ASP A 1 229 ? -6.641 38.75 8.234 1 97.75 229 ASP A CA 1
ATOM 1802 C C . ASP A 1 229 ? -6.773 37.438 7.453 1 97.75 229 ASP A C 1
ATOM 1804 O O . ASP A 1 229 ? -6.047 37.219 6.484 1 97.75 229 ASP A O 1
ATOM 1808 N N . PRO A 1 230 ? -7.773 36.656 7.824 1 97.69 230 PRO A N 1
ATOM 1809 C CA . PRO A 1 230 ? -7.895 35.312 7.25 1 97.69 230 PRO A CA 1
ATOM 1810 C C . PRO A 1 230 ? -8.117 35.344 5.742 1 97.69 230 PRO A C 1
ATOM 1812 O O . PRO A 1 230 ? -7.574 34.5 5.02 1 97.69 230 PRO A O 1
ATOM 1815 N N . GLU A 1 231 ? -8.883 36.281 5.254 1 98.38 231 GLU A N 1
ATOM 1816 C CA . GLU A 1 231 ? -9.164 36.312 3.822 1 98.38 231 GLU A CA 1
ATOM 1817 C C . GLU A 1 231 ? -7.895 36.562 3.016 1 98.38 231 GLU A C 1
ATOM 1819 O O . GLU A 1 231 ? -7.637 35.875 2.023 1 98.38 231 GLU A O 1
ATOM 1824 N N . ARG A 1 232 ? -7.145 37.5 3.461 1 98.69 232 ARG A N 1
ATOM 1825 C CA . ARG A 1 232 ? -5.902 37.844 2.764 1 98.69 232 ARG A CA 1
ATOM 1826 C C . ARG A 1 232 ? -4.98 36.625 2.703 1 98.69 232 ARG A C 1
ATOM 1828 O O . ARG A 1 232 ? -4.449 36.281 1.641 1 98.69 232 ARG A O 1
ATOM 1835 N N . GLU A 1 233 ? -4.809 35.938 3.771 1 98.69 233 GLU A N 1
ATOM 1836 C CA . GLU A 1 233 ? -3.877 34.844 3.842 1 98.69 233 GLU A CA 1
ATOM 1837 C C . GLU A 1 233 ? -4.391 33.625 3.045 1 98.69 233 GLU A C 1
ATOM 1839 O O . GLU A 1 233 ? -3.607 32.938 2.406 1 98.69 233 GLU A O 1
ATOM 1844 N N . MET A 1 234 ? -5.711 33.406 3.068 1 98.69 234 MET A N 1
ATOM 1845 C CA . MET A 1 234 ? -6.258 32.281 2.295 1 98.69 234 MET A CA 1
ATOM 1846 C C . MET A 1 234 ? -6.16 32.562 0.799 1 98.69 234 MET A C 1
ATOM 1848 O O . MET A 1 234 ? -5.93 31.641 0.008 1 98.69 234 MET A O 1
ATOM 1852 N N . ARG A 1 235 ? -6.316 33.812 0.417 1 98.81 235 ARG A N 1
ATOM 1853 C CA . ARG A 1 235 ? -6.125 34.156 -0.987 1 98.81 235 ARG A CA 1
ATOM 1854 C C . ARG A 1 235 ? -4.684 33.906 -1.423 1 98.81 235 ARG A C 1
ATOM 1856 O O . ARG A 1 235 ? -4.441 33.375 -2.51 1 98.81 235 ARG A O 1
ATOM 1863 N N . ARG A 1 236 ? -3.73 34.281 -0.603 1 98.81 236 ARG A N 1
ATOM 1864 C CA . ARG A 1 236 ? -2.324 34.031 -0.894 1 98.81 236 ARG A CA 1
ATOM 1865 C C . ARG A 1 236 ? -2.051 32.531 -0.997 1 98.81 236 ARG A C 1
ATOM 1867 O O . ARG A 1 236 ? -1.35 32.094 -1.907 1 98.81 236 ARG A O 1
ATOM 1874 N N . LEU A 1 237 ? -2.586 31.766 -0.056 1 98.88 237 LEU A N 1
ATOM 1875 C CA . LEU A 1 237 ? -2.4 30.328 -0.047 1 98.88 237 LEU A CA 1
ATOM 1876 C C . LEU A 1 237 ? -3.002 29.688 -1.298 1 98.88 237 LEU A C 1
ATOM 1878 O O . LEU A 1 237 ? -2.377 28.828 -1.923 1 98.88 237 LEU A O 1
ATOM 1882 N N . CYS A 1 238 ? -4.203 30.109 -1.672 1 98.88 238 CYS A N 1
ATOM 1883 C CA . CYS A 1 238 ? -4.859 29.578 -2.863 1 98.88 238 CYS A CA 1
ATOM 1884 C C . CYS A 1 238 ? -4.039 29.875 -4.113 1 98.88 238 CYS A C 1
ATOM 1886 O O . CYS A 1 238 ? -3.914 29.031 -4.996 1 98.88 238 CYS A O 1
ATOM 1888 N N . ALA A 1 239 ? -3.498 31.078 -4.188 1 98.81 239 ALA A N 1
ATOM 1889 C CA . ALA A 1 239 ? -2.633 31.438 -5.312 1 98.81 239 ALA A CA 1
ATOM 1890 C C . ALA A 1 239 ? -1.43 30.5 -5.391 1 98.81 239 ALA A C 1
ATOM 1892 O O . ALA A 1 239 ? -1.089 30 -6.465 1 98.81 239 ALA A O 1
ATOM 1893 N N . TYR A 1 240 ? -0.84 30.234 -4.281 1 98.81 240 TYR A N 1
ATOM 1894 C CA . TYR A 1 240 ? 0.29 29.312 -4.207 1 98.81 240 TYR A CA 1
ATOM 1895 C C . TYR A 1 240 ? -0.106 27.922 -4.684 1 98.81 240 TYR A C 1
ATOM 1897 O O . TYR A 1 240 ? 0.654 27.266 -5.398 1 98.81 240 TYR A O 1
ATOM 1905 N N . LEU A 1 241 ? -1.314 27.484 -4.305 1 98.81 241 LEU A N 1
ATOM 1906 C CA . LEU A 1 241 ? -1.773 26.125 -4.594 1 98.81 241 LEU A CA 1
ATOM 1907 C C . LEU A 1 241 ? -2.369 26.047 -5.996 1 98.81 241 LEU A C 1
ATOM 1909 O O . LEU A 1 241 ? -2.627 24.953 -6.5 1 98.81 241 LEU A O 1
ATOM 1913 N N . GLY A 1 242 ? -2.643 27.141 -6.621 1 98.5 242 GLY A N 1
ATOM 1914 C CA . GLY A 1 242 ? -3.207 27.156 -7.961 1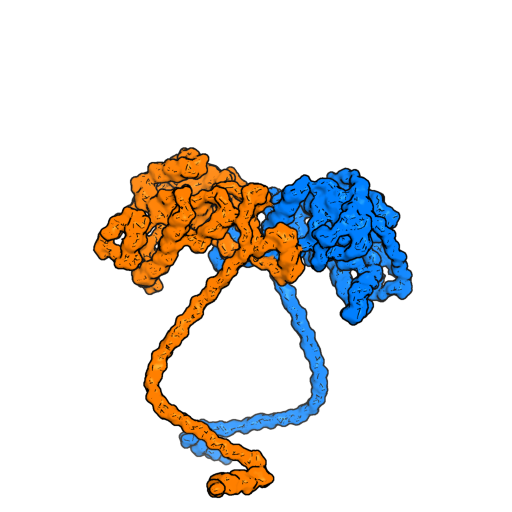 98.5 242 GLY A CA 1
ATOM 1915 C C . GLY A 1 242 ? -4.691 26.844 -7.988 1 98.5 242 GLY A C 1
ATOM 1916 O O . GLY A 1 242 ? -5.176 26.188 -8.906 1 98.5 242 GLY A O 1
ATOM 1917 N N . VAL A 1 243 ? -5.391 27.266 -6.934 1 98.56 243 VAL A N 1
ATOM 1918 C CA . VAL A 1 243 ? -6.84 27.109 -6.883 1 98.56 243 VAL A CA 1
ATOM 1919 C C . VAL A 1 243 ? -7.508 28.453 -6.594 1 98.56 243 VAL A C 1
ATOM 1921 O O . VAL A 1 243 ? -6.859 29.375 -6.102 1 98.56 243 VAL A O 1
ATOM 1924 N N . ASP A 1 244 ? -8.789 28.531 -6.848 1 98.56 244 ASP A N 1
ATOM 1925 C CA . ASP A 1 244 ? -9.531 29.766 -6.586 1 98.56 244 ASP A CA 1
ATOM 1926 C C . ASP A 1 244 ? -9.906 29.875 -5.109 1 98.56 244 ASP A C 1
ATOM 1928 O O . ASP A 1 244 ? -10.266 28.875 -4.477 1 98.56 244 ASP A O 1
ATOM 1932 N N . TYR A 1 245 ? -9.852 31.078 -4.691 1 98.38 245 TYR A N 1
ATOM 1933 C CA . TYR A 1 245 ? -10.32 31.344 -3.336 1 98.38 245 TYR A CA 1
ATOM 1934 C C . TYR A 1 245 ? -11.828 31.125 -3.225 1 98.38 245 TYR A C 1
ATOM 1936 O O . TYR A 1 245 ? -12.57 31.375 -4.176 1 98.38 245 TYR A O 1
ATOM 1944 N N . THR A 1 246 ? -12.242 30.625 -2.082 1 98.19 246 THR A N 1
ATOM 1945 C CA . THR A 1 246 ? -13.656 30.547 -1.748 1 98.19 246 THR A CA 1
ATOM 1946 C C . THR A 1 246 ? -13.906 30.984 -0.31 1 98.19 246 THR A C 1
ATOM 1948 O O . THR A 1 246 ? -13.156 30.609 0.597 1 98.19 246 THR A O 1
ATOM 1951 N N . PRO A 1 247 ? -14.945 31.75 -0.039 1 97.19 247 PRO A N 1
ATOM 1952 C CA . PRO A 1 247 ? -15.258 32.219 1.315 1 97.19 247 PRO A CA 1
ATOM 1953 C C . PRO A 1 247 ? -15.547 31.078 2.279 1 97.19 247 PRO A C 1
ATOM 1955 O O . PRO A 1 247 ? -15.531 31.266 3.498 1 97.19 247 PRO A O 1
ATOM 1958 N N . ARG A 1 248 ? -15.781 29.906 1.788 1 96.12 248 ARG A N 1
ATOM 1959 C CA . ARG A 1 248 ? -16.031 28.734 2.625 1 96.12 248 ARG A CA 1
ATOM 1960 C C . ARG A 1 248 ? -14.828 28.438 3.525 1 96.12 248 ARG A C 1
ATOM 1962 O O . ARG A 1 248 ? -14.977 27.844 4.59 1 96.12 248 ARG A O 1
ATOM 1969 N N . MET A 1 249 ? -13.695 28.875 3.113 1 97.56 249 MET A N 1
ATOM 1970 C CA . MET A 1 249 ? -12.477 28.625 3.881 1 97.56 249 MET A CA 1
ATOM 1971 C C . MET A 1 249 ? -12.492 29.406 5.188 1 97.56 249 MET A C 1
ATOM 1973 O O . MET A 1 249 ? -11.797 29.047 6.137 1 97.56 249 MET A O 1
ATOM 1977 N N . LEU A 1 250 ? -13.258 30.5 5.246 1 96.5 250 LEU A N 1
ATOM 1978 C CA . LEU A 1 250 ? -13.352 31.312 6.453 1 96.5 250 LEU A CA 1
ATOM 1979 C C . LEU A 1 250 ? -14.516 30.859 7.328 1 96.5 250 LEU A C 1
ATOM 1981 O O . LEU A 1 250 ? -14.539 31.141 8.531 1 96.5 250 LEU A O 1
ATOM 1985 N N . ASN A 1 251 ? -15.5 30.25 6.629 1 93.56 251 ASN A N 1
ATOM 1986 C CA . ASN A 1 251 ? -16.656 29.641 7.285 1 93.56 251 ASN A CA 1
ATOM 1987 C C . ASN A 1 251 ? -16.719 28.141 7.016 1 93.56 251 ASN A C 1
ATOM 1989 O O . ASN A 1 251 ? -17.578 27.688 6.258 1 93.56 251 ASN A O 1
ATOM 1993 N N . TYR A 1 252 ? -15.891 27.391 7.711 1 89.62 252 TYR A N 1
ATOM 1994 C CA . TYR A 1 252 ? -15.719 25.984 7.383 1 89.62 252 TYR A CA 1
ATOM 1995 C C . TYR A 1 252 ? -16.781 25.141 8.055 1 89.62 252 TYR A C 1
ATOM 1997 O O . TYR A 1 252 ? -16.844 23.922 7.844 1 89.62 252 TYR A O 1
ATOM 2005 N N . GLY A 1 253 ? -17.719 25.703 8.766 1 85.5 253 GLY A N 1
ATOM 2006 C CA . GLY A 1 253 ? -18.875 25.031 9.328 1 85.5 253 GLY A CA 1
ATOM 2007 C C . GLY A 1 253 ? -18.609 24.406 10.688 1 85.5 253 GLY A C 1
ATOM 2008 O O . GLY A 1 253 ? -17.484 23.969 10.961 1 85.5 253 GLY A O 1
ATOM 2009 N N . LYS A 1 254 ? -19.688 24.453 11.391 1 77.56 254 LYS A N 1
ATOM 2010 C CA . LYS A 1 254 ? -19.594 23.844 12.719 1 77.56 254 LYS A CA 1
ATOM 2011 C C . LYS A 1 254 ? -19.281 22.359 12.625 1 77.56 254 LYS A C 1
ATOM 2013 O O . LYS A 1 254 ? -19.828 21.656 11.766 1 77.56 254 LYS A O 1
ATOM 2018 N N . LYS A 1 255 ? -18.312 22.031 13.281 1 70.81 255 LYS A N 1
ATOM 2019 C CA . LYS A 1 255 ? -17.906 20.625 13.266 1 70.81 255 LYS A CA 1
ATOM 2020 C C . LYS A 1 255 ? -18.359 19.906 14.523 1 70.81 255 LYS A C 1
ATOM 2022 O O . LYS A 1 255 ? -18.281 20.453 15.625 1 70.81 255 LYS A O 1
ATOM 2027 N N . GLY A 1 256 ? -19.016 18.812 14.281 1 62.28 256 GLY A N 1
ATOM 2028 C CA . GLY A 1 256 ? -19.406 17.984 15.414 1 62.28 256 GLY A CA 1
ATOM 2029 C C . GLY A 1 256 ? -18.312 17.031 15.859 1 62.28 256 GLY A C 1
ATOM 2030 O O . GLY A 1 256 ? -17.219 17.031 15.289 1 62.28 256 GLY A O 1
ATOM 2031 N N . ASN A 1 257 ? -18.562 16.406 16.969 1 57.38 257 ASN A N 1
ATOM 2032 C CA . ASN A 1 257 ? -17.625 15.484 17.609 1 57.38 257 ASN A CA 1
ATOM 2033 C C . ASN A 1 257 ? -17.172 14.391 16.641 1 57.38 257 ASN A C 1
ATOM 2035 O O . ASN A 1 257 ? -16.062 13.859 16.781 1 57.38 257 ASN A O 1
ATOM 2039 N N . ALA A 1 258 ? -17.984 14.281 15.688 1 56.69 258 ALA A N 1
ATOM 2040 C CA . ALA A 1 258 ? -17.703 13.164 14.789 1 56.69 258 ALA A CA 1
ATOM 2041 C C . ALA A 1 258 ? -16.594 13.523 13.805 1 56.69 258 ALA A C 1
ATOM 2043 O O . ALA A 1 258 ? -15.859 12.648 13.344 1 56.69 258 ALA A O 1
ATOM 2044 N N . GLU A 1 259 ? -16.469 14.766 13.578 1 64.81 259 GLU A N 1
ATOM 2045 C CA . GLU A 1 259 ? -15.516 15.195 12.562 1 64.81 259 GLU A CA 1
ATOM 2046 C C . GLU A 1 259 ? -14.156 15.5 13.188 1 64.81 259 GLU A C 1
ATOM 2048 O O . GLU A 1 259 ? -13.133 15.5 12.5 1 64.81 259 GLU A O 1
ATOM 2053 N N . LEU A 1 260 ? -14.242 15.75 14.406 1 71.25 260 LEU A N 1
ATOM 2054 C CA . LEU A 1 260 ? -13.023 15.977 15.172 1 71.25 260 LEU A CA 1
ATOM 2055 C C . LEU A 1 260 ? -12.617 14.727 15.938 1 71.25 260 LEU A C 1
ATOM 2057 O O . LEU A 1 260 ? -13.375 14.242 16.797 1 71.25 260 LEU A O 1
ATOM 2061 N N . VAL A 1 261 ? -11.578 14.086 15.461 1 67.88 261 VAL A N 1
ATOM 2062 C CA . VAL A 1 261 ? -11.18 12.812 16.047 1 67.88 261 VAL A CA 1
ATOM 2063 C C . VAL A 1 261 ? -10.242 13.047 17.219 1 67.88 261 VAL A C 1
ATOM 2065 O O . VAL A 1 261 ? -9.141 13.57 17.047 1 67.88 261 VAL A O 1
ATOM 2068 N N . ARG A 1 262 ? -10.758 12.727 18.359 1 64.81 262 ARG A N 1
ATOM 2069 C CA . ARG A 1 262 ? -9.953 12.859 19.562 1 64.81 262 ARG A CA 1
ATOM 2070 C C . ARG A 1 262 ? -8.648 12.086 19.438 1 64.81 262 ARG A C 1
ATOM 2072 O O . ARG A 1 262 ? -8.625 10.961 18.938 1 64.81 262 ARG A O 1
ATOM 2079 N N . GLY A 1 263 ? -7.664 12.711 19.812 1 65.38 263 GLY A N 1
ATOM 2080 C CA . GLY A 1 263 ? -6.375 12.039 19.781 1 65.38 263 GLY A CA 1
ATOM 2081 C C . GLY A 1 263 ? -5.641 12.211 18.469 1 65.38 263 GLY A C 1
ATOM 2082 O O . GLY A 1 263 ? -4.477 11.828 18.344 1 65.38 263 GLY A O 1
ATOM 2083 N N . LEU A 1 264 ? -6.453 12.695 17.656 1 69.88 264 LEU A N 1
ATOM 2084 C CA . LEU A 1 264 ? -5.812 12.938 16.375 1 69.88 264 LEU A CA 1
ATOM 2085 C C . LEU A 1 264 ? -5.844 14.422 16.031 1 69.88 264 LEU A C 1
ATOM 2087 O O . LEU A 1 264 ? -6.242 14.797 14.922 1 69.88 264 LEU A O 1
ATOM 2091 N N . GLY A 1 265 ? -5.461 15.289 16.984 1 59.06 265 GLY A N 1
ATOM 2092 C CA . GLY A 1 265 ? -5.07 16.672 16.766 1 59.06 265 GLY A CA 1
ATOM 2093 C C . GLY A 1 265 ? -6.227 17.641 16.891 1 59.06 265 GLY A C 1
ATOM 2094 O O . GLY A 1 265 ? -6.047 18.859 16.719 1 59.06 265 GLY A O 1
ATOM 2095 N N . ASP A 1 266 ? -7.441 17.25 17.156 1 58.12 266 ASP A N 1
ATOM 2096 C CA . ASP A 1 266 ? -8.508 18.219 17.016 1 58.12 266 ASP A CA 1
ATOM 2097 C C . ASP A 1 266 ? -8.891 18.828 18.359 1 58.12 266 ASP A C 1
ATOM 2099 O O . ASP A 1 266 ? -9.258 18.094 19.281 1 58.12 266 ASP A O 1
ATOM 2103 N N . TRP A 1 267 ? -8.102 20.016 18.578 1 59.38 267 TRP A N 1
ATOM 2104 C CA . TRP A 1 267 ? -8.445 20.797 19.766 1 59.38 267 TRP A CA 1
ATOM 2105 C C . TRP A 1 267 ? -9.734 21.594 19.547 1 59.38 267 TRP A C 1
ATOM 2107 O O . TRP A 1 267 ? -9.977 22.078 18.438 1 59.38 267 TRP A O 1
ATOM 2117 N N . ARG A 1 268 ? -10.633 21.688 20.609 1 66.94 268 ARG A N 1
ATOM 2118 C CA . ARG A 1 268 ? -12.062 21.406 20.516 1 66.94 268 ARG A CA 1
ATOM 2119 C C . ARG A 1 268 ? -12.875 22.703 20.516 1 66.94 268 ARG A C 1
ATOM 2121 O O . ARG A 1 268 ? -13.68 22.938 19.609 1 66.94 268 ARG A O 1
ATOM 2128 N N . GLU A 1 269 ? -12.539 23.703 21.359 1 73.62 269 GLU A N 1
ATOM 2129 C CA . GLU A 1 269 ? -13.688 24.594 21.5 1 73.62 269 GLU A CA 1
ATOM 2130 C C . GLU A 1 269 ? -13.695 25.672 20.422 1 73.62 269 GLU A C 1
ATOM 2132 O O . GLU A 1 269 ? -14.727 25.906 19.781 1 73.62 269 GLU A O 1
ATOM 2137 N N . ASN A 1 270 ? -12.477 26.188 20.125 1 78.44 270 ASN A N 1
ATOM 2138 C CA . ASN A 1 270 ? -12.414 27.25 19.125 1 78.44 270 ASN A CA 1
ATOM 2139 C C . ASN A 1 270 ? -12.625 26.688 17.719 1 78.44 270 ASN A C 1
ATOM 2141 O O . ASN A 1 270 ? -13.242 27.344 16.875 1 78.44 270 ASN A O 1
ATOM 2145 N N . ILE A 1 271 ? -12.195 25.531 17.469 1 84.19 271 ILE A N 1
ATOM 2146 C CA . ILE A 1 271 ? -12.328 24.891 16.156 1 84.19 271 ILE A CA 1
ATOM 2147 C C . ILE A 1 271 ? -13.797 24.531 15.906 1 84.19 271 ILE A C 1
ATOM 2149 O O . ILE A 1 271 ? -14.273 24.641 14.773 1 84.19 271 ILE A O 1
ATOM 2153 N N . ARG A 1 272 ? -14.477 24.266 16.906 1 83.06 272 ARG A N 1
ATOM 2154 C CA . ARG A 1 272 ? -15.852 23.797 16.812 1 83.06 272 ARG A CA 1
ATOM 2155 C C . ARG A 1 272 ? -16.781 24.938 16.375 1 83.06 272 ARG A C 1
ATOM 2157 O O . ARG A 1 272 ? -17.875 24.688 15.875 1 83.06 272 ARG A O 1
ATOM 2164 N N . THR A 1 273 ? -16.312 26.219 16.484 1 84.25 273 THR A N 1
ATOM 2165 C CA . THR A 1 273 ? -17.141 27.359 16.141 1 84.25 273 THR A CA 1
ATOM 2166 C C . THR A 1 273 ? -17.406 27.391 14.633 1 84.25 273 THR A C 1
ATOM 2168 O O . THR A 1 273 ? -18.375 28 14.18 1 84.25 273 THR A O 1
ATOM 2171 N N . GLY A 1 274 ? -16.469 26.859 13.891 1 87.69 274 GLY A N 1
ATOM 2172 C CA . GLY A 1 274 ? -16.641 26.812 12.453 1 87.69 274 GLY A CA 1
ATOM 2173 C C . GLY A 1 274 ? -16.172 28.078 11.75 1 87.69 274 GLY A C 1
ATOM 2174 O O . GLY A 1 274 ? -16.391 28.234 10.547 1 87.69 274 GLY A O 1
ATOM 2175 N N . THR A 1 275 ? -15.625 28.969 12.602 1 90.12 275 THR A N 1
ATOM 2176 C CA . THR A 1 275 ? -15.094 30.219 12.055 1 90.12 275 THR A CA 1
ATOM 2177 C C . THR A 1 275 ? -13.742 30.547 12.688 1 90.12 275 THR A C 1
ATOM 2179 O O . THR A 1 275 ? -13.391 30 13.734 1 90.12 275 THR A O 1
ATOM 2182 N N . VAL A 1 276 ? -13 31.344 11.984 1 91.25 276 VAL A N 1
ATOM 2183 C CA . VAL A 1 276 ? -11.703 31.781 12.492 1 91.25 276 VAL A CA 1
ATOM 2184 C C . VAL A 1 276 ? -11.906 32.719 13.672 1 91.25 276 VAL A C 1
ATOM 2186 O O . VAL A 1 276 ? -12.602 33.75 13.555 1 91.25 276 VAL A O 1
ATOM 2189 N N . GLN A 1 277 ? -11.336 32.375 14.781 1 89.31 277 GLN A N 1
ATOM 2190 C CA . GLN A 1 277 ? -11.391 33.219 15.969 1 89.31 277 GLN A CA 1
ATOM 2191 C C . GLN A 1 277 ? -10.133 34.062 16.094 1 89.31 277 GLN A C 1
ATOM 2193 O O . GLN A 1 277 ? -9.062 33.656 15.625 1 89.31 277 GLN A O 1
ATOM 2198 N N . PRO A 1 278 ? -10.32 35.188 16.75 1 89.88 278 PRO A N 1
ATOM 2199 C CA . PRO A 1 278 ? -9.133 36 16.953 1 89.88 278 PRO A CA 1
ATOM 2200 C C . PRO A 1 278 ? -8.047 35.312 17.781 1 89.88 278 PRO A C 1
ATOM 2202 O O . PRO A 1 278 ? -8.359 34.562 18.719 1 89.88 278 PRO A O 1
ATOM 2205 N N . GLY A 1 279 ? -6.809 35.625 17.344 1 88.56 279 GLY A N 1
ATOM 2206 C CA . GLY A 1 279 ? -5.688 35.094 18.094 1 88.56 279 GLY A CA 1
ATOM 2207 C C . GLY A 1 279 ? -5.469 35.781 19.422 1 88.56 279 GLY A C 1
ATOM 2208 O O . GLY A 1 279 ? -6.008 36.875 19.656 1 88.56 279 GLY A O 1
ATOM 2209 N N . ARG A 1 280 ? -4.715 35.219 20.234 1 88.44 280 ARG A N 1
ATOM 2210 C CA . ARG A 1 280 ? -4.328 35.812 21.5 1 88.44 280 ARG A CA 1
ATOM 2211 C C . ARG A 1 280 ? -3.264 36.906 21.297 1 88.44 280 ARG A C 1
ATOM 2213 O O . ARG A 1 280 ? -2.562 36.906 20.281 1 88.44 280 ARG A O 1
ATOM 2220 N N . GLU A 1 281 ? -3.207 37.719 22.297 1 92.25 281 GLU A N 1
ATOM 2221 C CA . GLU A 1 281 ? -2.146 38.75 22.266 1 92.25 281 GLU A CA 1
ATOM 2222 C C . GLU A 1 281 ? -0.767 38.094 22.297 1 92.25 281 GLU A C 1
ATOM 2224 O O . GLU A 1 281 ? -0.561 37.094 23 1 92.25 281 GLU A O 1
ATOM 2229 N N . LEU A 1 282 ? 0.159 38.719 21.578 1 94.88 282 LEU A N 1
ATOM 2230 C CA . LEU A 1 282 ? 1.519 38.188 21.516 1 94.88 282 LEU A CA 1
ATOM 2231 C C . LEU A 1 282 ? 2.242 38.406 22.844 1 94.88 282 LEU A C 1
ATOM 2233 O O . LEU A 1 282 ? 2.016 39.438 23.516 1 94.88 282 LEU A O 1
ATOM 2237 N N . PRO A 1 283 ? 3.096 37.5 23.141 1 94.88 283 PRO A N 1
ATOM 2238 C CA . PRO A 1 283 ? 3.914 37.719 24.344 1 94.88 283 PRO A CA 1
ATOM 2239 C C . PRO A 1 283 ? 4.832 38.938 24.219 1 94.88 283 PRO A C 1
ATOM 2241 O O . PRO A 1 283 ? 5.363 39.188 23.141 1 94.88 283 PRO A O 1
ATOM 2244 N N . GLY A 1 284 ? 4.941 39.594 25.391 1 92.62 284 GLY A N 1
ATOM 2245 C CA . GLY A 1 284 ? 5.93 40.656 25.438 1 92.62 284 GLY A CA 1
ATOM 2246 C C . GLY A 1 284 ? 7.359 40.156 25.391 1 92.62 284 GLY A C 1
ATOM 2247 O O . GLY A 1 284 ? 7.613 38.969 25.656 1 92.62 284 GLY A O 1
ATOM 2248 N N . LYS A 1 285 ? 8.25 41.094 25.016 1 89.94 285 LYS A N 1
ATOM 2249 C CA . LYS A 1 285 ? 9.664 40.719 24.875 1 89.94 285 LYS A CA 1
ATOM 2250 C C . LYS A 1 285 ? 10.203 40.125 26.172 1 89.94 285 LYS A C 1
ATOM 2252 O O . LYS A 1 285 ? 10.977 39.156 26.125 1 89.94 285 LYS A O 1
ATOM 2257 N N . ASP A 1 286 ? 9.781 40.656 27.25 1 92.25 286 ASP A N 1
ATOM 2258 C CA . ASP A 1 286 ? 10.297 40.219 28.547 1 92.25 286 ASP A CA 1
ATOM 2259 C C . ASP A 1 286 ? 9.711 38.875 28.969 1 92.25 286 ASP A C 1
ATOM 2261 O O . ASP A 1 286 ? 10.227 38.219 29.875 1 92.25 286 ASP A O 1
ATOM 2265 N N . GLU A 1 287 ? 8.75 38.438 28.234 1 94.75 287 GLU A N 1
ATOM 2266 C CA . GLU A 1 287 ? 8.078 37.188 28.562 1 94.75 287 GLU A CA 1
ATOM 2267 C C . GLU A 1 287 ? 8.68 36.031 27.797 1 94.75 287 GLU A C 1
ATOM 2269 O O . GLU A 1 287 ? 8.359 34.875 28.078 1 94.75 287 GLU A O 1
ATOM 2274 N N . VAL A 1 288 ? 9.57 36.281 26.875 1 97.25 288 VAL A N 1
ATOM 2275 C CA . VAL A 1 288 ? 10.125 35.25 26.016 1 97.25 288 VAL A CA 1
ATOM 2276 C C . VAL A 1 288 ? 11.383 34.656 26.656 1 97.25 288 VAL A C 1
ATOM 2278 O O . VAL A 1 288 ? 12.383 35.375 26.828 1 97.25 288 VAL A O 1
ATOM 2281 N N . PRO A 1 289 ? 11.32 33.375 27 1 96.56 289 PRO A N 1
ATOM 2282 C CA . PRO A 1 289 ? 12.547 32.75 27.516 1 96.56 289 PRO A CA 1
ATOM 2283 C C . PRO A 1 289 ? 13.727 32.875 26.562 1 96.56 289 PRO A C 1
ATOM 2285 O O . PRO A 1 289 ? 13.547 32.812 25.344 1 96.56 289 PRO A O 1
ATOM 2288 N N . GLU A 1 290 ? 14.922 32.969 27.109 1 96.81 290 GLU A N 1
ATOM 2289 C CA . GLU A 1 290 ? 16.141 33.156 26.328 1 96.81 290 GLU A CA 1
ATOM 2290 C C . GLU A 1 290 ? 16.281 32.031 25.281 1 96.81 290 GLU A C 1
ATOM 2292 O O . GLU A 1 290 ? 16.703 32.312 24.156 1 96.81 290 GLU A O 1
ATOM 2297 N N . ARG A 1 291 ? 15.906 30.781 25.594 1 97.44 291 ARG A N 1
ATOM 2298 C CA . ARG A 1 291 ? 16.078 29.625 24.734 1 97.44 291 ARG A CA 1
ATOM 2299 C C . ARG A 1 291 ? 15.211 29.734 23.469 1 97.44 291 ARG A C 1
ATOM 2301 O O . ARG A 1 291 ? 15.5 29.109 22.453 1 97.44 291 ARG A O 1
ATOM 2308 N N . LEU A 1 292 ? 14.188 30.547 23.531 1 98.12 292 LEU A N 1
ATOM 2309 C CA . LEU A 1 292 ? 13.25 30.641 22.406 1 98.12 292 LEU A CA 1
ATOM 2310 C C . LEU A 1 292 ? 13.594 31.828 21.516 1 98.12 292 LEU A C 1
ATOM 2312 O O . LEU A 1 292 ? 13.078 31.922 20.391 1 98.12 292 LEU A O 1
ATOM 2316 N N . ARG A 1 293 ? 14.422 32.719 21.969 1 97.56 293 ARG A N 1
ATOM 2317 C CA . ARG A 1 293 ? 14.672 34 21.297 1 97.56 293 ARG A CA 1
ATOM 2318 C C . ARG A 1 293 ? 15.289 33.781 19.922 1 97.56 293 ARG A C 1
ATOM 2320 O O . ARG A 1 293 ? 14.953 34.469 18.953 1 97.56 293 ARG A O 1
ATOM 2327 N N . PRO A 1 294 ? 16.281 32.812 19.734 1 97.5 294 PRO A N 1
ATOM 2328 C CA . PRO A 1 294 ? 16.797 32.562 18.391 1 97.5 294 PRO A CA 1
ATOM 2329 C C . PRO A 1 294 ? 15.695 32.156 17.406 1 97.5 294 PRO A C 1
ATOM 2331 O O . PRO A 1 294 ? 15.727 32.562 16.234 1 97.5 294 PRO A O 1
ATOM 2334 N N . MET A 1 295 ? 14.727 31.344 17.859 1 98.06 295 MET A N 1
ATOM 2335 C CA . MET A 1 295 ? 13.625 30.938 16.984 1 98.06 295 MET A CA 1
ATOM 2336 C C . MET A 1 295 ? 12.719 32.125 16.672 1 98.06 295 MET A C 1
ATOM 2338 O O . MET A 1 295 ? 12.227 32.25 15.547 1 98.06 295 MET A O 1
ATOM 2342 N N . CYS A 1 296 ? 12.453 32.969 17.688 1 97.69 296 CYS A N 1
ATOM 2343 C CA . CYS A 1 296 ? 11.711 34.188 17.438 1 97.69 296 CYS A CA 1
ATOM 2344 C C . CYS A 1 296 ? 12.367 35 16.328 1 97.69 296 CYS A C 1
ATOM 2346 O O . CYS A 1 296 ? 11.688 35.469 15.398 1 97.69 296 CYS A O 1
ATOM 2348 N N . ALA A 1 297 ? 13.648 35.156 16.391 1 96.88 297 ALA A N 1
ATOM 2349 C CA . ALA A 1 297 ? 14.391 35.906 15.375 1 96.88 297 ALA A CA 1
ATOM 2350 C C . ALA A 1 297 ? 14.297 35.219 14.008 1 96.88 297 ALA A C 1
ATOM 2352 O O . ALA A 1 297 ? 14.023 35.875 13.008 1 96.88 297 ALA A O 1
ATOM 2353 N N . ALA A 1 298 ? 14.461 33.906 13.969 1 97.19 298 ALA A N 1
ATOM 2354 C CA . ALA A 1 298 ? 14.422 33.156 12.719 1 97.19 298 ALA A CA 1
ATOM 2355 C C . ALA A 1 298 ? 13.055 33.281 12.047 1 97.19 298 ALA A C 1
ATOM 2357 O O . ALA A 1 298 ? 12.961 33.281 10.812 1 97.19 298 ALA A O 1
ATOM 2358 N N . TRP A 1 299 ? 11.984 33.406 12.867 1 97.69 299 TRP A N 1
ATOM 2359 C CA . TRP A 1 299 ? 10.625 33.438 12.32 1 97.69 299 TRP A CA 1
ATOM 2360 C C . TRP A 1 299 ? 10.109 34.875 12.195 1 97.69 299 TRP A C 1
ATOM 2362 O O . TRP A 1 299 ? 8.953 35.062 11.844 1 97.69 299 TRP A O 1
ATOM 2372 N N . GLY A 1 300 ? 10.961 35.875 12.492 1 95.31 300 GLY A N 1
ATOM 2373 C CA . GLY A 1 300 ? 10.68 37.25 12.203 1 95.31 300 GLY A CA 1
ATOM 2374 C C . GLY A 1 300 ? 9.859 37.938 13.289 1 95.31 300 GLY A C 1
ATOM 2375 O O . GLY A 1 300 ? 9.164 38.906 13.023 1 95.31 300 GLY A O 1
ATOM 2376 N N . TYR A 1 301 ? 9.891 37.344 14.477 1 95.12 301 TYR A N 1
ATOM 2377 C CA . TYR A 1 301 ? 9.234 37.969 15.609 1 95.12 301 TYR A CA 1
ATOM 2378 C C . TYR A 1 301 ? 10.203 38.875 16.375 1 95.12 301 TYR A C 1
ATOM 2380 O O . TYR A 1 301 ? 11.414 38.594 16.391 1 95.12 301 TYR A O 1
ATOM 2388 N N . PRO A 1 302 ? 9.625 39.969 16.891 1 83.25 302 PRO A N 1
ATOM 2389 C CA . PRO A 1 302 ? 10.508 40.812 17.719 1 83.25 302 PRO A CA 1
ATOM 2390 C C . PRO A 1 302 ? 11.016 40.062 18.953 1 83.25 302 PRO A C 1
ATOM 2392 O O . PRO A 1 302 ? 10.281 39.281 19.547 1 83.25 302 PRO A O 1
ATOM 2395 N N . SER A 1 303 ? 12.359 40.062 19.109 1 66.12 303 SER A N 1
ATOM 2396 C CA . SER A 1 303 ? 12.953 39.469 20.297 1 66.12 303 SER A CA 1
ATOM 2397 C C . SER A 1 303 ? 12.969 40.438 21.453 1 66.12 303 SER A C 1
ATOM 2399 O O . SER A 1 303 ? 13.039 41.656 21.25 1 66.12 303 SER A O 1
ATOM 2401 N N . MET B 1 1 ? -2.682 -38.406 76.312 1 32.75 1 MET B N 1
ATOM 2402 C CA . MET B 1 1 ? -2.176 -37.062 76.188 1 32.75 1 MET B CA 1
ATOM 2403 C C . MET B 1 1 ? -0.699 -37.062 75.812 1 32.75 1 MET B C 1
ATOM 2405 O O . MET B 1 1 ? 0.161 -37.344 76.625 1 32.75 1 MET B O 1
ATOM 2409 N N . SER B 1 2 ? -0.352 -37.375 74.5 1 37.72 2 SER B N 1
ATOM 2410 C CA . SER B 1 2 ? 0.723 -38.25 74 1 37.72 2 SER B CA 1
ATOM 2411 C C . SER B 1 2 ? 2.086 -37.594 74.188 1 37.72 2 SER B C 1
ATOM 2413 O O . SER B 1 2 ? 2.182 -36.344 74.25 1 37.72 2 SER B O 1
ATOM 2415 N N . LEU B 1 3 ? 2.879 -38.344 74.625 1 38.19 3 LEU B N 1
ATOM 2416 C CA . LEU B 1 3 ? 4.234 -38.031 75 1 38.19 3 LEU B CA 1
ATOM 2417 C C . LEU B 1 3 ? 4.922 -37.094 74.062 1 38.19 3 LEU B C 1
ATOM 2419 O O . LEU B 1 3 ? 5.766 -36.281 74.438 1 38.19 3 LEU B O 1
ATOM 2423 N N . ALA B 1 4 ? 4.637 -37.406 72.75 1 41.91 4 ALA B N 1
ATOM 2424 C CA . ALA B 1 4 ? 5.32 -36.688 71.688 1 41.91 4 ALA B CA 1
ATOM 2425 C C . ALA B 1 4 ? 5.078 -35.188 71.75 1 41.91 4 ALA B C 1
ATOM 2427 O O . ALA B 1 4 ? 5.887 -34.375 71.312 1 41.91 4 ALA B O 1
ATOM 2428 N N . ARG B 1 5 ? 3.963 -34.875 72.375 1 42.94 5 ARG B N 1
ATOM 2429 C CA . ARG B 1 5 ? 3.48 -33.5 72.562 1 42.94 5 ARG B CA 1
ATOM 2430 C C . ARG B 1 5 ? 4.418 -32.75 73.5 1 42.94 5 ARG B C 1
ATOM 2432 O O . ARG B 1 5 ? 4.629 -31.531 73.312 1 42.94 5 ARG B O 1
ATOM 2439 N N . ASN B 1 6 ? 4.836 -33.625 74.438 1 42.22 6 ASN B N 1
ATOM 2440 C CA . ASN B 1 6 ? 5.582 -32.969 75.5 1 42.22 6 ASN B CA 1
ATOM 2441 C C . ASN B 1 6 ? 6.922 -32.438 75 1 42.22 6 ASN B C 1
ATOM 2443 O O . ASN B 1 6 ? 7.449 -31.453 75.5 1 42.22 6 ASN B O 1
ATOM 2447 N N . LEU B 1 7 ? 7.484 -33.344 74.062 1 40.38 7 LEU B N 1
ATOM 2448 C CA . LEU B 1 7 ? 8.875 -33.031 73.75 1 40.38 7 LEU B CA 1
ATOM 2449 C C . LEU B 1 7 ? 8.992 -31.766 72.938 1 40.38 7 LEU B C 1
ATOM 2451 O O . LEU B 1 7 ? 9.992 -31.047 73.062 1 40.38 7 LEU B O 1
ATOM 2455 N N . ASN B 1 8 ? 7.973 -31.516 72.062 1 40.72 8 ASN B N 1
ATOM 2456 C CA . ASN B 1 8 ? 8.008 -30.312 71.25 1 40.72 8 ASN B CA 1
ATOM 2457 C C . ASN B 1 8 ? 7.988 -29.047 72.062 1 40.72 8 ASN B C 1
ATOM 2459 O O . ASN B 1 8 ? 8.422 -27.984 71.625 1 40.72 8 ASN B O 1
ATOM 2463 N N . ARG B 1 9 ? 7.398 -29.203 73.25 1 41.78 9 ARG B N 1
ATOM 2464 C CA . ARG B 1 9 ? 7.191 -28.016 74.062 1 41.78 9 ARG B CA 1
ATOM 2465 C C . ARG B 1 9 ? 8.516 -27.375 74.438 1 41.78 9 ARG B C 1
ATOM 2467 O O . ARG B 1 9 ? 8.625 -26.156 74.562 1 41.78 9 ARG B O 1
ATOM 2474 N N . ALA B 1 10 ? 9.414 -28.359 74.938 1 42.16 10 ALA B N 1
ATOM 2475 C CA . ALA B 1 10 ? 10.602 -27.781 75.562 1 42.16 10 ALA B CA 1
ATOM 2476 C C . ALA B 1 10 ? 11.422 -27 74.5 1 42.16 10 ALA B C 1
ATOM 2478 O O . ALA B 1 10 ? 11.992 -25.953 74.812 1 42.16 10 ALA B O 1
ATOM 2479 N N . LEU B 1 11 ? 11.633 -27.672 73.312 1 37.75 11 LEU B N 1
ATOM 2480 C CA . LEU B 1 11 ? 12.625 -27.172 72.375 1 37.75 11 LEU B CA 1
ATOM 2481 C C . LEU B 1 11 ? 12.172 -25.828 71.75 1 37.75 11 LEU B C 1
ATOM 2483 O O . LEU B 1 11 ? 13 -25.062 71.25 1 37.75 11 LEU B O 1
ATOM 2487 N N . THR B 1 12 ? 10.867 -25.516 71.812 1 41.81 12 THR B N 1
ATOM 2488 C CA . THR B 1 12 ? 10.383 -24.25 71.25 1 41.81 12 THR B CA 1
ATOM 2489 C C . THR B 1 12 ? 10.898 -23.078 72.062 1 41.81 12 THR B C 1
ATOM 2491 O O . THR B 1 12 ? 11.086 -21.969 71.5 1 41.81 12 THR B O 1
ATOM 2494 N N . VAL B 1 13 ? 10.984 -23.312 73.375 1 45.56 13 VAL B N 1
ATOM 2495 C CA . VAL B 1 13 ? 11.25 -22.156 74.188 1 45.56 13 VAL B CA 1
ATOM 2496 C C . VAL B 1 13 ? 12.594 -21.531 73.812 1 45.56 13 VAL B C 1
ATOM 2498 O O . VAL B 1 13 ? 12.742 -20.312 73.812 1 45.56 13 VAL B O 1
ATOM 2501 N N . THR B 1 14 ? 13.555 -22.453 73.875 1 42 14 THR B N 1
ATOM 2502 C CA . THR B 1 14 ? 14.883 -21.844 73.812 1 42 14 THR B CA 1
ATOM 2503 C C . THR B 1 14 ? 15.273 -21.484 72.375 1 42 14 THR B C 1
ATOM 2505 O O . THR B 1 14 ? 15.883 -20.438 72.188 1 42 14 THR B O 1
ATOM 2508 N N . THR B 1 15 ? 15.508 -22.578 71.562 1 42.25 15 THR B N 1
ATOM 2509 C CA . THR B 1 15 ? 16.281 -22.281 70.375 1 42.25 15 THR B CA 1
ATOM 2510 C C . THR B 1 15 ? 15.375 -22.047 69.188 1 42.25 15 THR B C 1
ATOM 2512 O O . THR B 1 15 ? 15.836 -21.625 68.125 1 42.25 15 THR B O 1
ATOM 2515 N N . GLY B 1 16 ? 14.18 -21.375 69.125 1 39.12 16 GLY B N 1
ATOM 2516 C CA . GLY B 1 16 ? 13.109 -21.047 68.188 1 39.12 16 GLY B CA 1
ATOM 2517 C C . GLY B 1 16 ? 13.055 -21.953 67 1 39.12 16 GLY B C 1
ATOM 2518 O O . GLY B 1 16 ? 12.406 -21.641 66 1 39.12 16 GLY B O 1
ATOM 2519 N N . LEU B 1 17 ? 14 -22.766 66.75 1 36.88 17 LEU B N 1
ATOM 2520 C CA . LEU B 1 17 ? 14.125 -23.453 65.5 1 36.88 17 LEU B CA 1
ATOM 2521 C C . LEU B 1 17 ? 13.25 -24.703 65.438 1 36.88 17 LEU B C 1
ATOM 2523 O O . LEU B 1 17 ? 13.109 -25.406 66.438 1 36.88 17 LEU B O 1
ATOM 2527 N N . GLN B 1 18 ? 12.078 -24.859 64.75 1 38.44 18 GLN B N 1
ATOM 2528 C CA . GLN B 1 18 ? 11.219 -26.031 64.75 1 38.44 18 GLN B CA 1
ATOM 2529 C C . GLN B 1 18 ? 11.664 -27.031 63.688 1 38.44 18 GLN B C 1
ATOM 2531 O O . GLN B 1 18 ? 12.078 -26.625 62.594 1 38.44 18 GLN B O 1
ATOM 2536 N N . VAL B 1 19 ? 12.109 -28.188 64.062 1 36.5 19 VAL B N 1
ATOM 2537 C CA . VAL B 1 19 ? 12.555 -29.219 63.094 1 36.5 19 VAL B CA 1
ATOM 2538 C C . VAL B 1 19 ? 11.344 -29.891 62.438 1 36.5 19 VAL B C 1
ATOM 2540 O O . VAL B 1 19 ? 10.461 -30.391 63.156 1 36.5 19 VAL B O 1
ATOM 2543 N N . ARG B 1 20 ? 10.758 -29.422 61.438 1 38.56 20 ARG B N 1
ATOM 2544 C CA . ARG B 1 20 ? 9.641 -30.125 60.844 1 38.56 20 ARG B CA 1
ATOM 2545 C C . ARG B 1 20 ? 10.125 -31.312 60 1 38.56 20 ARG B C 1
ATOM 2547 O O . ARG B 1 20 ? 11.25 -31.297 59.5 1 38.56 20 ARG B O 1
ATOM 2554 N N . ARG B 1 21 ? 9.508 -32.531 60.062 1 30.78 21 ARG B N 1
ATOM 2555 C CA . ARG B 1 21 ? 9.852 -33.812 59.438 1 30.78 21 ARG B CA 1
ATOM 2556 C C . ARG B 1 21 ? 9.781 -33.719 57.906 1 30.78 21 ARG B C 1
ATOM 2558 O O . ARG B 1 21 ? 8.82 -33.188 57.375 1 30.78 21 ARG B O 1
ATOM 2565 N N . ALA B 1 22 ? 10.922 -33.875 57.188 1 33.28 22 ALA B N 1
ATOM 2566 C CA . ALA B 1 22 ? 11.008 -33.844 55.719 1 33.28 22 ALA B CA 1
ATOM 2567 C C . ALA B 1 22 ? 10.18 -34.969 55.125 1 33.28 22 ALA B C 1
ATOM 2569 O O . ALA B 1 22 ? 10.203 -36.094 55.594 1 33.28 22 ALA B O 1
ATOM 2570 N N . PRO B 1 23 ? 9.016 -34.719 54.375 1 29.08 23 PRO B N 1
ATOM 2571 C CA . PRO B 1 23 ? 8.156 -35.781 53.844 1 29.08 23 PRO B CA 1
ATOM 2572 C C . PRO B 1 23 ? 8.93 -36.812 53.062 1 29.08 23 PRO B C 1
ATOM 2574 O O . PRO B 1 23 ? 9.992 -36.531 52.5 1 29.08 23 PRO B O 1
ATOM 2577 N N . ARG B 1 24 ? 8.695 -38.062 53.344 1 30.84 24 ARG B N 1
ATOM 2578 C CA . ARG B 1 24 ? 9.258 -39.312 52.812 1 30.84 24 ARG B CA 1
ATOM 2579 C C . ARG B 1 24 ? 9.172 -39.344 51.281 1 30.84 24 ARG B C 1
ATOM 2581 O O . ARG B 1 24 ? 8.109 -39.094 50.719 1 30.84 24 ARG B O 1
ATOM 2588 N N . ALA B 1 25 ? 10.32 -39.406 50.562 1 30.81 25 ALA B N 1
ATOM 2589 C CA . ALA B 1 25 ? 10.547 -39.625 49.156 1 30.81 25 ALA B CA 1
ATOM 2590 C C . ALA B 1 25 ? 9.938 -40.938 48.688 1 30.81 25 ALA B C 1
ATOM 2592 O O . ALA B 1 25 ? 10.344 -42 49.125 1 30.81 25 ALA B O 1
ATOM 2593 N N . ALA B 1 26 ? 8.648 -41.062 48.469 1 29.66 26 ALA B N 1
ATOM 2594 C CA . ALA B 1 26 ? 8.133 -42.344 47.969 1 29.66 26 ALA B CA 1
ATOM 2595 C C . ALA B 1 26 ? 8.969 -42.844 46.812 1 29.66 26 ALA B C 1
ATOM 2597 O O . ALA B 1 26 ? 9.461 -42.062 46 1 29.66 26 ALA B O 1
ATOM 2598 N N . ASN B 1 27 ? 9.523 -43.969 46.875 1 29.27 27 ASN B N 1
ATOM 2599 C CA . ASN B 1 27 ? 10.383 -44.781 46 1 29.27 27 ASN B CA 1
ATOM 2600 C C . ASN B 1 27 ? 9.734 -45 44.656 1 29.27 27 ASN B C 1
ATOM 2602 O O . ASN B 1 27 ? 9.109 -46.031 44.406 1 29.27 27 ASN B O 1
ATOM 2606 N N . GLY B 1 28 ? 8.859 -44.156 44.125 1 29.16 28 GLY B N 1
ATOM 2607 C CA . GLY B 1 28 ? 8.125 -44.594 42.969 1 29.16 28 GLY B CA 1
ATOM 2608 C C . GLY B 1 28 ? 9.023 -45.031 41.812 1 29.16 28 GLY B C 1
ATOM 2609 O O . GLY B 1 28 ? 10.18 -44.594 41.75 1 29.16 28 GLY B O 1
ATOM 2610 N N . SER B 1 29 ? 8.781 -46.344 41.344 1 30.75 29 SER B N 1
ATOM 2611 C CA . SER B 1 29 ? 9.438 -47.062 40.281 1 30.75 29 SER B CA 1
ATOM 2612 C C . SER B 1 29 ? 9.719 -46.188 39.062 1 30.75 29 SER B C 1
ATOM 2614 O O . SER B 1 29 ? 8.945 -45.25 38.781 1 30.75 29 SER B O 1
ATOM 2616 N N . PRO B 1 30 ? 10.977 -46.25 38.594 1 31.86 30 PRO B N 1
ATOM 2617 C CA . PRO B 1 30 ? 11.539 -45.406 37.562 1 31.86 30 PRO B CA 1
ATOM 2618 C C . PRO B 1 30 ? 10.766 -45.5 36.25 1 31.86 30 PRO B C 1
ATOM 2620 O O . PRO B 1 30 ? 10.836 -46.531 35.531 1 31.86 30 PRO B O 1
ATOM 2623 N N . ARG B 1 31 ? 9.422 -45.656 36.281 1 31.75 31 ARG B N 1
ATOM 2624 C CA . ARG B 1 31 ? 8.93 -45.781 34.906 1 31.75 31 ARG B CA 1
ATOM 2625 C C . ARG B 1 31 ? 9.555 -44.75 34 1 31.75 31 ARG B C 1
ATOM 2627 O O . ARG B 1 31 ? 9.695 -43.562 34.375 1 31.75 31 ARG B O 1
ATOM 2634 N N . GLY B 1 32 ? 10.469 -45.312 33.156 1 28.8 32 GLY B N 1
ATOM 2635 C CA . GLY B 1 32 ? 11.195 -44.562 32.125 1 28.8 32 GLY B CA 1
ATOM 2636 C C . GLY B 1 32 ? 10.352 -43.5 31.453 1 28.8 32 GLY B C 1
ATOM 2637 O O . GLY B 1 32 ? 9.258 -43.812 30.953 1 28.8 32 GLY B O 1
ATOM 2638 N N . ARG B 1 33 ? 10.297 -42.375 32.062 1 33.69 33 ARG B N 1
ATOM 2639 C CA . ARG B 1 33 ? 9.633 -41.25 31.422 1 33.69 33 ARG B CA 1
ATOM 2640 C C . ARG B 1 33 ? 10.031 -41.125 29.953 1 33.69 33 ARG B C 1
ATOM 2642 O O . ARG B 1 33 ? 11.211 -40.938 29.641 1 33.69 33 ARG B O 1
ATOM 2649 N N . GLN B 1 34 ? 9.359 -42 29.188 1 28.66 34 GLN B N 1
ATOM 2650 C CA . GLN B 1 34 ? 9.492 -41.688 27.766 1 28.66 34 GLN B CA 1
ATOM 2651 C C . GLN B 1 34 ? 9.453 -40.188 27.516 1 28.66 34 GLN B C 1
ATOM 2653 O O . GLN B 1 34 ? 8.562 -39.5 28.016 1 28.66 34 GLN B O 1
ATOM 2658 N N . GLY B 1 35 ? 10.672 -39.656 27.5 1 31.98 35 GLY B N 1
ATOM 2659 C CA . GLY B 1 35 ? 10.844 -38.281 27.094 1 31.98 35 GLY B CA 1
ATOM 2660 C C . GLY B 1 35 ? 9.859 -37.844 26.031 1 31.98 35 GLY B C 1
ATOM 2661 O O . GLY B 1 35 ? 9.812 -38.438 24.953 1 31.98 35 GLY B O 1
ATOM 2662 N N . GLY B 1 36 ? 8.688 -37.531 26.562 1 32.44 36 GLY B N 1
ATOM 2663 C CA . GLY B 1 36 ? 7.801 -36.875 25.641 1 32.44 36 GLY B CA 1
ATOM 2664 C C . GLY B 1 36 ? 8.5 -35.812 24.812 1 32.44 36 GLY B C 1
ATOM 2665 O O . GLY B 1 36 ? 9.094 -34.875 25.359 1 32.44 36 GLY B O 1
ATOM 2666 N N . LYS B 1 37 ? 9.117 -36.344 23.672 1 35.06 37 LYS B N 1
ATOM 2667 C CA . LYS B 1 37 ? 9.453 -35.312 22.688 1 35.06 37 LYS B CA 1
ATOM 2668 C C . LYS B 1 37 ? 8.414 -34.188 22.703 1 35.06 37 LYS B C 1
ATOM 2670 O O . LYS B 1 37 ? 7.227 -34.438 22.469 1 35.06 37 LYS B O 1
ATOM 2675 N N . SER B 1 38 ? 8.602 -33.281 23.641 1 32.56 38 SER B N 1
ATOM 2676 C CA . SER B 1 38 ? 7.848 -32.031 23.469 1 32.56 38 SER B CA 1
ATOM 2677 C C . SER B 1 38 ? 7.707 -31.672 22 1 32.56 38 SER B C 1
ATOM 2679 O O . SER B 1 38 ? 8.711 -31.5 21.297 1 32.56 38 SER B O 1
ATOM 2681 N N . ALA B 1 39 ? 6.707 -32.219 21.297 1 28.84 39 ALA B N 1
ATOM 2682 C CA . ALA B 1 39 ? 6.41 -31.625 20 1 28.84 39 ALA B CA 1
ATOM 2683 C C . ALA B 1 39 ? 6.738 -30.141 19.969 1 28.84 39 ALA B C 1
ATOM 2685 O O . ALA B 1 39 ? 6.219 -29.375 20.781 1 28.84 39 ALA B O 1
ATOM 2686 N N . ALA B 1 40 ? 8.008 -29.859 19.672 1 34.69 40 ALA B N 1
ATOM 2687 C CA . ALA B 1 40 ? 8.289 -28.469 19.328 1 34.69 40 ALA B CA 1
ATOM 2688 C C . ALA B 1 40 ? 7.016 -27.75 18.891 1 34.69 40 ALA B C 1
ATOM 2690 O O . ALA B 1 40 ? 6.32 -28.188 17.969 1 34.69 40 ALA B O 1
ATOM 2691 N N . ALA B 1 41 ? 6.438 -27.062 19.812 1 38.28 41 ALA B N 1
ATOM 2692 C CA . ALA B 1 41 ? 5.332 -26.172 19.484 1 38.28 41 ALA B CA 1
ATOM 2693 C C . ALA B 1 41 ? 5.418 -25.703 18.031 1 38.28 41 ALA B C 1
ATOM 2695 O O . ALA B 1 41 ? 6.434 -25.141 17.609 1 38.28 41 ALA B O 1
ATOM 2696 N N . GLN B 1 42 ? 4.809 -26.328 17.109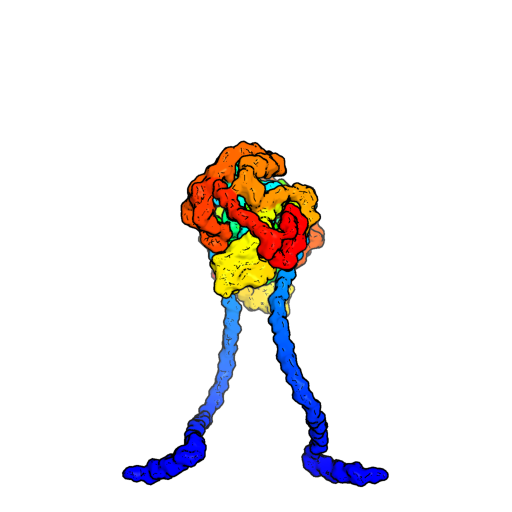 1 33.16 42 GLN B N 1
ATOM 2697 C CA . GLN B 1 42 ? 4.723 -25.703 15.789 1 33.16 42 GLN B CA 1
ATOM 2698 C C . GLN B 1 42 ? 4.695 -24.188 15.898 1 33.16 42 GLN B C 1
ATOM 2700 O O . GLN B 1 42 ? 3.992 -23.641 16.75 1 33.16 42 GLN B O 1
ATOM 2705 N N . PRO B 1 43 ? 5.758 -23.469 15.602 1 35.78 43 PRO B N 1
ATOM 2706 C CA . PRO B 1 43 ? 5.562 -22.016 15.695 1 35.78 43 PRO B CA 1
ATOM 2707 C C . PRO B 1 43 ? 4.109 -21.594 15.461 1 35.78 43 PRO B C 1
ATOM 2709 O O . PRO B 1 43 ? 3.449 -22.141 14.562 1 35.78 43 PRO B O 1
ATOM 2712 N N . ALA B 1 44 ? 3.387 -21.25 16.438 1 37.94 44 ALA B N 1
ATOM 2713 C CA . ALA B 1 44 ? 2.023 -20.734 16.328 1 37.94 44 ALA B CA 1
ATOM 2714 C C . ALA B 1 44 ? 1.839 -19.938 15.039 1 37.94 44 ALA B C 1
ATOM 2716 O O . ALA B 1 44 ? 2.625 -19.031 14.742 1 37.94 44 ALA B O 1
ATOM 2717 N N . ALA B 1 45 ? 1.242 -20.438 14.016 1 41.41 45 ALA B N 1
ATOM 2718 C CA . ALA B 1 45 ? 0.857 -19.734 12.797 1 41.41 45 ALA B CA 1
ATOM 2719 C C . ALA B 1 45 ? 0.476 -18.297 13.094 1 41.41 45 ALA B C 1
ATOM 2721 O O . ALA B 1 45 ? -0.455 -18.031 13.859 1 41.41 45 ALA B O 1
ATOM 2722 N N . ARG B 1 46 ? 1.351 -17.391 13.219 1 50.84 46 ARG B N 1
ATOM 2723 C CA . ARG B 1 46 ? 0.992 -15.992 13.414 1 50.84 46 ARG B CA 1
ATOM 2724 C C . ARG B 1 46 ? -0.336 -15.672 12.734 1 50.84 46 ARG B C 1
ATOM 2726 O O . ARG B 1 46 ? -0.514 -15.938 11.547 1 50.84 46 ARG B O 1
ATOM 2733 N N . ARG B 1 47 ? -1.406 -15.445 13.492 1 61.75 47 ARG B N 1
ATOM 2734 C CA . ARG B 1 47 ? -2.754 -15.133 13.031 1 61.75 47 ARG B CA 1
ATOM 2735 C C . ARG B 1 47 ? -2.727 -14.008 12 1 61.75 47 ARG B C 1
ATOM 2737 O O . ARG B 1 47 ? -2.082 -12.977 12.211 1 61.75 47 ARG B O 1
ATOM 2744 N N . ALA B 1 48 ? -3.225 -14.305 10.766 1 76.5 48 ALA B N 1
ATOM 2745 C CA . ALA B 1 48 ? -3.361 -13.305 9.711 1 76.5 48 ALA B CA 1
ATOM 2746 C C . ALA B 1 48 ? -3.986 -12.016 10.242 1 76.5 48 ALA B C 1
ATOM 2748 O O . ALA B 1 48 ? -4.844 -12.062 11.125 1 76.5 48 ALA B O 1
ATOM 2749 N N . ALA B 1 49 ? -3.432 -10.898 9.852 1 88.81 49 ALA B N 1
ATOM 2750 C CA . ALA B 1 49 ? -4.004 -9.602 10.203 1 88.81 49 ALA B CA 1
ATOM 2751 C C . ALA B 1 49 ? -5.473 -9.523 9.797 1 88.81 49 ALA B C 1
ATOM 2753 O O . ALA B 1 49 ? -5.844 -9.961 8.703 1 88.81 49 ALA B O 1
ATOM 2754 N N . PRO B 1 50 ? -6.355 -9.133 10.648 1 93.38 50 PRO B N 1
ATOM 2755 C CA . PRO B 1 50 ? -7.766 -8.984 10.273 1 93.38 50 PRO B CA 1
ATOM 2756 C C . PRO B 1 50 ? -7.965 -8.047 9.086 1 93.38 50 PRO B C 1
ATOM 2758 O O . PRO B 1 50 ? -7.219 -7.082 8.922 1 93.38 50 PRO B O 1
ATOM 2761 N N . TYR B 1 51 ? -8.906 -8.398 8.258 1 96.44 51 TYR B N 1
ATOM 2762 C CA . TYR B 1 51 ? -9.234 -7.598 7.078 1 96.44 51 TYR B CA 1
ATOM 2763 C C . TYR B 1 51 ? -10.727 -7.691 6.754 1 96.44 51 TYR B C 1
ATOM 2765 O O . TYR B 1 51 ? -11.43 -8.562 7.273 1 96.44 51 TYR B O 1
ATOM 2773 N N . ARG B 1 52 ? -11.172 -6.727 5.887 1 93.56 52 ARG B N 1
ATOM 2774 C CA . ARG B 1 52 ? -12.531 -6.742 5.371 1 93.56 52 ARG B CA 1
ATOM 2775 C C . ARG B 1 52 ? -12.547 -7.012 3.867 1 93.56 52 ARG B C 1
ATOM 2777 O O . ARG B 1 52 ? -11.609 -6.633 3.158 1 93.56 52 ARG B O 1
ATOM 2784 N N . CYS B 1 53 ? -13.609 -7.676 3.395 1 94.75 53 CYS B N 1
ATOM 2785 C CA . CYS B 1 53 ? -13.875 -7.766 1.964 1 94.75 53 CYS B CA 1
ATOM 2786 C C . CYS B 1 53 ? -14.586 -6.512 1.463 1 94.75 53 CYS B C 1
ATOM 2788 O O . CYS B 1 53 ? -15.609 -6.109 2.018 1 94.75 53 CYS B O 1
ATOM 2790 N N . PRO B 1 54 ? -13.992 -5.91 0.521 1 93.94 54 PRO B N 1
ATOM 2791 C CA . PRO B 1 54 ? -14.695 -4.715 0.038 1 93.94 54 PRO B CA 1
ATOM 2792 C C . PRO B 1 54 ? -16.047 -5.039 -0.6 1 93.94 54 PRO B C 1
ATOM 2794 O O . PRO B 1 54 ? -16.188 -6.074 -1.258 1 93.94 54 PRO B O 1
ATOM 2797 N N . SER B 1 55 ? -17.031 -4.184 -0.416 1 92.62 55 SER B N 1
ATOM 2798 C CA . SER B 1 55 ? -18.297 -4.293 -1.127 1 92.62 55 SER B CA 1
ATOM 2799 C C . SER B 1 55 ? -18.141 -3.93 -2.6 1 92.62 55 SER B C 1
ATOM 2801 O O . SER B 1 55 ? -17.094 -3.406 -3.008 1 92.62 55 SER B O 1
ATOM 2803 N N . ALA B 1 56 ? -19.203 -4.219 -3.365 1 92.75 56 ALA B N 1
ATOM 2804 C CA . ALA B 1 56 ? -19.188 -3.891 -4.789 1 92.75 56 ALA B CA 1
ATOM 2805 C C . ALA B 1 56 ? -18.984 -2.393 -5.004 1 92.75 56 ALA B C 1
ATOM 2807 O O . ALA B 1 56 ? -18.297 -1.979 -5.934 1 92.75 56 ALA B O 1
ATOM 2808 N N . GLY B 1 57 ? -19.594 -1.62 -4.125 1 93.12 57 GLY B N 1
ATOM 2809 C CA . GLY B 1 57 ? -19.484 -0.173 -4.23 1 93.12 57 GLY B CA 1
ATOM 2810 C C . GLY B 1 57 ? -18.109 0.35 -3.848 1 93.12 57 GLY B C 1
ATOM 2811 O O . GLY B 1 57 ? -17.672 1.394 -4.344 1 93.12 57 GLY B O 1
ATOM 2812 N N . GLU B 1 58 ? -17.344 -0.361 -3.068 1 93.75 58 GLU B N 1
ATOM 2813 C CA . GLU B 1 58 ? -16.047 0.07 -2.564 1 93.75 58 GLU B CA 1
ATOM 2814 C C . GLU B 1 58 ? -14.914 -0.421 -3.463 1 93.75 58 GLU B C 1
ATOM 2816 O O . GLU B 1 58 ? -13.812 0.127 -3.436 1 93.75 58 GLU B O 1
ATOM 2821 N N . LEU B 1 59 ? -15.18 -1.466 -4.219 1 95.06 59 LEU B N 1
ATOM 2822 C CA . LEU B 1 59 ? -14.141 -2.191 -4.945 1 95.06 59 LEU B CA 1
ATOM 2823 C C . LEU B 1 59 ? -13.375 -1.256 -5.879 1 95.06 59 LEU B C 1
ATOM 2825 O O . LEU B 1 59 ? -12.148 -1.239 -5.871 1 95.06 59 LEU B O 1
ATOM 2829 N N . PRO B 1 60 ? -14.102 -0.361 -6.629 1 94.44 60 PRO B N 1
ATOM 2830 C CA . PRO B 1 60 ? -13.344 0.476 -7.566 1 94.44 60 PRO B CA 1
ATOM 2831 C C . PRO B 1 60 ? -12.398 1.443 -6.855 1 94.44 60 PRO B C 1
ATOM 2833 O O . PRO B 1 60 ? -11.375 1.834 -7.422 1 94.44 60 PRO B O 1
ATOM 2836 N N . THR B 1 61 ? -12.719 1.811 -5.645 1 96.38 61 THR B N 1
ATOM 2837 C CA . THR B 1 61 ? -11.875 2.732 -4.895 1 96.38 61 THR B CA 1
ATOM 2838 C C . THR B 1 61 ? -10.781 1.976 -4.145 1 96.38 61 THR B C 1
ATOM 2840 O O . THR B 1 61 ? -9.641 2.445 -4.055 1 96.38 61 THR B O 1
ATOM 2843 N N . ASP B 1 62 ? -11.109 0.84 -3.68 1 97.38 62 ASP B N 1
ATOM 2844 C CA . ASP B 1 62 ? -10.203 0.108 -2.795 1 97.38 62 ASP B CA 1
ATOM 2845 C C . ASP B 1 62 ? -9.203 -0.717 -3.596 1 97.38 62 ASP B C 1
ATOM 2847 O O . ASP B 1 62 ? -8.133 -1.061 -3.094 1 97.38 62 ASP B O 1
ATOM 2851 N N . ARG B 1 63 ? -9.57 -1.05 -4.852 1 98.44 63 ARG B N 1
ATOM 2852 C CA . ARG B 1 63 ? -8.68 -1.852 -5.676 1 98.44 63 ARG B CA 1
ATOM 2853 C C . ARG B 1 63 ? -8.453 -1.196 -7.035 1 98.44 63 ARG B C 1
ATOM 2855 O O . ARG B 1 63 ? -9.414 -0.8 -7.703 1 98.44 63 ARG B O 1
ATOM 2862 N N . LEU B 1 64 ? -7.223 -1.116 -7.391 1 98.5 64 LEU B N 1
ATOM 2863 C CA . LEU B 1 64 ? -6.84 -0.556 -8.68 1 98.5 64 LEU B CA 1
ATOM 2864 C C . LEU B 1 64 ? -6.848 -1.631 -9.766 1 98.5 64 LEU B C 1
ATOM 2866 O O . LEU B 1 64 ? -7.188 -1.356 -10.914 1 98.5 64 LEU B O 1
ATOM 2870 N N . LEU B 1 65 ? -6.5 -2.846 -9.383 1 98.19 65 LEU B N 1
ATOM 2871 C CA . LEU B 1 65 ? -6.523 -3.961 -10.32 1 98.19 65 LEU B CA 1
ATOM 2872 C C . LEU B 1 65 ? -7.953 -4.391 -10.617 1 98.19 65 LEU B C 1
ATOM 2874 O O . LEU B 1 65 ? -8.82 -4.328 -9.75 1 98.19 65 LEU B O 1
ATOM 2878 N N . ARG B 1 66 ? -8.094 -4.816 -11.844 1 97.5 66 ARG B N 1
ATOM 2879 C CA . ARG B 1 66 ? -9.344 -5.441 -12.258 1 97.5 66 ARG B CA 1
ATOM 2880 C C . ARG B 1 66 ? -9.117 -6.867 -12.742 1 97.5 66 ARG B C 1
ATOM 2882 O O . ARG B 1 66 ? -8.242 -7.109 -13.578 1 97.5 66 ARG B O 1
ATOM 2889 N N . ARG B 1 67 ? -9.836 -7.797 -12.195 1 98.06 67 ARG B N 1
ATOM 2890 C CA . ARG B 1 67 ? -9.898 -9.188 -12.617 1 98.06 67 ARG B CA 1
ATOM 2891 C C . ARG B 1 67 ? -8.508 -9.812 -12.688 1 98.06 67 ARG B C 1
ATOM 2893 O O . ARG B 1 67 ? -8.125 -10.375 -13.719 1 98.06 67 ARG B O 1
ATOM 2900 N N . PRO B 1 68 ? -7.715 -9.648 -11.594 1 98.75 68 PRO B N 1
ATOM 2901 C CA . PRO B 1 68 ? -6.43 -10.352 -11.617 1 98.75 68 PRO B CA 1
ATOM 2902 C C . PRO B 1 68 ? -6.582 -11.867 -11.711 1 98.75 68 PRO B C 1
ATOM 2904 O O . PRO B 1 68 ? -7.648 -12.406 -11.383 1 98.75 68 PRO B O 1
ATOM 2907 N N . VAL B 1 69 ? -5.566 -12.484 -12.234 1 98.94 69 VAL B N 1
ATOM 2908 C CA . VAL B 1 69 ? -5.555 -13.938 -12.375 1 98.94 69 VAL B CA 1
ATOM 2909 C C . VAL B 1 69 ? -4.547 -14.539 -11.398 1 98.94 69 VAL B C 1
ATOM 2911 O O . VAL B 1 69 ? -3.408 -14.07 -11.305 1 98.94 69 VAL B O 1
ATOM 2914 N N . PHE B 1 70 ? -4.965 -15.516 -10.633 1 98.88 70 PHE B N 1
ATOM 2915 C CA . PHE B 1 70 ? -4.07 -16.234 -9.734 1 98.88 70 PHE B CA 1
ATOM 2916 C C . PHE B 1 70 ? -3.977 -17.703 -10.125 1 98.88 70 PHE B C 1
ATOM 2918 O O . PHE B 1 70 ? -4.996 -18.375 -10.266 1 98.88 70 PHE B O 1
ATOM 2925 N N . ILE B 1 71 ? -2.754 -18.141 -10.336 1 98.75 71 ILE B N 1
ATOM 2926 C CA . ILE B 1 71 ? -2.506 -19.578 -10.523 1 98.75 71 ILE B CA 1
ATOM 2927 C C . ILE B 1 71 ? -2.309 -20.25 -9.164 1 98.75 71 ILE B C 1
ATOM 2929 O O . ILE B 1 71 ? -1.391 -19.891 -8.422 1 98.75 71 ILE B O 1
ATOM 2933 N N . ILE B 1 72 ? -3.189 -21.156 -8.828 1 98.81 72 ILE B N 1
ATOM 2934 C CA . ILE B 1 72 ? -3.117 -21.938 -7.598 1 98.81 72 ILE B CA 1
ATOM 2935 C C . ILE B 1 72 ? -2.633 -23.359 -7.914 1 98.81 72 ILE B C 1
ATOM 2937 O O . ILE B 1 72 ? -3.289 -24.094 -8.656 1 98.81 72 ILE B O 1
ATOM 2941 N N . SER B 1 73 ? -1.511 -23.703 -7.359 1 98.19 73 SER B N 1
ATOM 2942 C CA . SER B 1 73 ? -0.906 -24.984 -7.684 1 98.19 73 SER B CA 1
ATOM 2943 C C . SER B 1 73 ? 0.036 -25.453 -6.574 1 98.19 73 SER B C 1
ATOM 2945 O O . SER B 1 73 ? 0.412 -24.656 -5.707 1 98.19 73 SER B O 1
ATOM 2947 N N . SER B 1 74 ? 0.354 -26.734 -6.578 1 97 74 SER B N 1
ATOM 2948 C CA . SER B 1 74 ? 1.427 -27.266 -5.746 1 97 74 SER B CA 1
ATOM 2949 C C . SER B 1 74 ? 2.797 -26.906 -6.309 1 97 74 SER B C 1
ATOM 2951 O O . SER B 1 74 ? 2.91 -26.516 -7.473 1 97 74 SER B O 1
ATOM 2953 N N . ILE B 1 75 ? 3.803 -27 -5.383 1 94.69 75 ILE B N 1
ATOM 2954 C CA . ILE B 1 75 ? 5.16 -27 -5.918 1 94.69 75 ILE B CA 1
ATOM 2955 C C . ILE B 1 75 ? 5.34 -28.203 -6.844 1 94.69 75 ILE B C 1
ATOM 2957 O O . ILE B 1 75 ? 4.645 -29.219 -6.707 1 94.69 75 ILE B O 1
ATOM 2961 N N . ARG B 1 76 ? 6.211 -27.984 -7.848 1 93.62 76 ARG B N 1
ATOM 2962 C CA . ARG B 1 76 ? 6.617 -29.062 -8.742 1 93.62 76 ARG B CA 1
ATOM 2963 C C . ARG B 1 76 ? 5.449 -29.516 -9.617 1 93.62 76 ARG B C 1
ATOM 2965 O O . ARG B 1 76 ? 5.398 -30.672 -10.047 1 93.62 76 ARG B O 1
ATOM 2972 N N . SER B 1 77 ? 4.582 -28.625 -9.93 1 95.25 77 SER B N 1
ATOM 2973 C CA . SER B 1 77 ? 3.396 -28.984 -10.695 1 95.25 77 SER B CA 1
ATOM 2974 C C . SER B 1 77 ? 3.424 -28.375 -12.094 1 95.25 77 SER B C 1
ATOM 2976 O O . SER B 1 77 ? 2.438 -28.453 -12.828 1 95.25 77 SER B O 1
ATOM 2978 N N . GLY B 1 78 ? 4.484 -27.703 -12.453 1 93.44 78 GLY B N 1
ATOM 2979 C CA . GLY B 1 78 ? 4.605 -27.125 -13.781 1 93.44 78 GLY B CA 1
ATOM 2980 C C . GLY B 1 78 ? 4.113 -25.688 -13.852 1 93.44 78 GLY B C 1
ATOM 2981 O O . GLY B 1 78 ? 3.779 -25.188 -14.93 1 93.44 78 GLY B O 1
ATOM 2982 N N . SER B 1 79 ? 4.051 -25.031 -12.695 1 94.31 79 SER B N 1
ATOM 2983 C CA . SER B 1 79 ? 3.455 -23.688 -12.641 1 94.31 79 SER B CA 1
ATOM 2984 C C . SER B 1 79 ? 4.344 -22.656 -13.328 1 94.31 79 SER B C 1
ATOM 2986 O O . SER B 1 79 ? 3.85 -21.688 -13.891 1 94.31 79 SER B O 1
ATOM 2988 N N . THR B 1 80 ? 5.629 -22.844 -13.328 1 92.62 80 THR B N 1
ATOM 2989 C CA . THR B 1 80 ? 6.516 -21.922 -14.023 1 92.62 80 THR B CA 1
ATOM 2990 C C . THR B 1 80 ? 6.254 -21.953 -15.523 1 92.62 80 THR B C 1
ATOM 2992 O O . THR B 1 80 ? 6.227 -20.906 -16.172 1 92.62 80 THR B O 1
ATOM 2995 N N . LEU B 1 81 ? 6.043 -23.125 -16.078 1 93.12 81 LEU B N 1
ATOM 2996 C CA . LEU B 1 81 ? 5.707 -23.234 -17.5 1 93.12 81 LEU B CA 1
ATOM 2997 C C . LEU B 1 81 ? 4.426 -22.484 -17.828 1 93.12 81 LEU B C 1
ATOM 2999 O O . LEU B 1 81 ? 4.391 -21.688 -18.766 1 93.12 81 LEU B O 1
ATOM 3003 N N . LEU B 1 82 ? 3.393 -22.734 -17.031 1 96.38 82 LEU B N 1
ATOM 3004 C CA . LEU B 1 82 ? 2.121 -22.062 -17.281 1 96.38 82 LEU B CA 1
ATOM 3005 C C . LEU B 1 82 ? 2.279 -20.562 -17.172 1 96.38 82 LEU B C 1
ATOM 3007 O O . LEU B 1 82 ? 1.719 -19.812 -17.984 1 96.38 82 LEU B O 1
ATOM 3011 N N . ARG B 1 83 ? 3 -20.109 -16.219 1 95.75 83 ARG B N 1
ATOM 3012 C CA . ARG B 1 83 ? 3.277 -18.688 -16.047 1 95.75 83 ARG B CA 1
ATOM 3013 C C . ARG B 1 83 ? 3.941 -18.109 -17.297 1 95.75 83 ARG B C 1
ATOM 3015 O O . ARG B 1 83 ? 3.553 -17.031 -17.766 1 95.75 83 ARG B O 1
ATOM 3022 N N . MET B 1 84 ? 4.91 -18.812 -17.828 1 94.06 84 MET B N 1
ATOM 3023 C CA . MET B 1 84 ? 5.617 -18.344 -19.016 1 94.06 84 MET B CA 1
ATOM 3024 C C . MET B 1 84 ? 4.68 -18.297 -20.219 1 94.06 84 MET B C 1
ATOM 3026 O O . MET B 1 84 ? 4.695 -17.328 -20.984 1 94.06 84 MET B O 1
ATOM 3030 N N . MET B 1 85 ? 3.92 -19.312 -20.344 1 96.44 85 MET B N 1
ATOM 3031 C CA . MET B 1 85 ? 2.975 -19.375 -21.453 1 96.44 85 MET B CA 1
ATOM 3032 C C . MET B 1 85 ? 1.98 -18.219 -21.375 1 96.44 85 MET B C 1
ATOM 3034 O O . MET B 1 85 ? 1.749 -17.531 -22.375 1 96.44 85 MET B O 1
ATOM 3038 N N . MET B 1 86 ? 1.455 -17.984 -20.219 1 98 86 MET B N 1
ATOM 3039 C CA . MET B 1 86 ? 0.494 -16.906 -20.031 1 98 86 MET B CA 1
ATOM 3040 C C . MET B 1 86 ? 1.171 -15.547 -20.188 1 98 86 MET B C 1
ATOM 3042 O O . MET B 1 86 ? 0.61 -14.633 -20.797 1 98 86 MET B O 1
ATOM 3046 N N . GLY B 1 87 ? 2.383 -15.438 -19.703 1 96.44 87 GLY B N 1
ATOM 3047 C CA . GLY B 1 87 ? 3.137 -14.195 -19.781 1 96.44 87 GLY B CA 1
ATOM 3048 C C . GLY B 1 87 ? 3.502 -13.812 -21.203 1 96.44 87 GLY B C 1
ATOM 3049 O O . GLY B 1 87 ? 3.783 -12.648 -21.5 1 96.44 87 GLY B O 1
ATOM 3050 N N . ALA B 1 88 ? 3.508 -14.781 -22.062 1 96.5 88 ALA B N 1
ATOM 3051 C CA . ALA B 1 88 ? 3.828 -14.531 -23.453 1 96.5 88 ALA B CA 1
ATOM 3052 C C . ALA B 1 88 ? 2.645 -13.906 -24.188 1 96.5 88 ALA B C 1
ATOM 3054 O O . ALA B 1 88 ? 2.795 -13.398 -25.312 1 96.5 88 ALA B O 1
ATOM 3055 N N . HIS B 1 89 ? 1.473 -13.969 -23.609 1 97.81 89 HIS B N 1
ATOM 3056 C CA . HIS B 1 89 ? 0.302 -13.312 -24.188 1 97.81 89 HIS B CA 1
ATOM 3057 C C . HIS B 1 89 ? 0.431 -11.797 -24.109 1 97.81 89 HIS B C 1
ATOM 3059 O O . HIS B 1 89 ? 0.859 -11.25 -23.094 1 97.81 89 HIS B O 1
ATOM 3065 N N . PRO B 1 90 ? 0.013 -11.094 -25.156 1 98 90 PRO B N 1
ATOM 3066 C CA . PRO B 1 90 ? 0.217 -9.648 -25.172 1 98 90 PRO B CA 1
ATOM 3067 C C . PRO B 1 90 ? -0.63 -8.914 -24.141 1 98 90 PRO B C 1
ATOM 3069 O O . PRO B 1 90 ? -0.326 -7.77 -23.781 1 98 90 PRO B O 1
ATOM 3072 N N . ARG B 1 91 ? -1.646 -9.5 -23.641 1 98.62 91 ARG B N 1
ATOM 3073 C CA . ARG B 1 91 ? -2.549 -8.82 -22.703 1 98.62 91 ARG B CA 1
ATOM 3074 C C . ARG B 1 91 ? -2.303 -9.281 -21.281 1 98.62 91 ARG B C 1
ATOM 3076 O O . ARG B 1 91 ? -2.916 -8.766 -20.344 1 98.62 91 ARG B O 1
ATOM 3083 N N . LEU B 1 92 ? -1.424 -10.273 -21.016 1 98.62 92 LEU B N 1
ATOM 3084 C CA . LEU B 1 92 ? -1.221 -10.852 -19.688 1 98.62 92 LEU B CA 1
ATOM 3085 C C . LEU B 1 92 ? 0.203 -10.602 -19.203 1 98.62 92 LEU B C 1
ATOM 3087 O O . LEU B 1 92 ? 1.168 -10.93 -19.891 1 98.62 92 LEU B O 1
ATOM 3091 N N . HIS B 1 93 ? 0.305 -10.008 -18.062 1 98.19 93 HIS B N 1
ATOM 3092 C CA . HIS B 1 93 ? 1.598 -9.812 -17.422 1 98.19 93 HIS B CA 1
ATOM 3093 C C . HIS B 1 93 ? 1.808 -10.80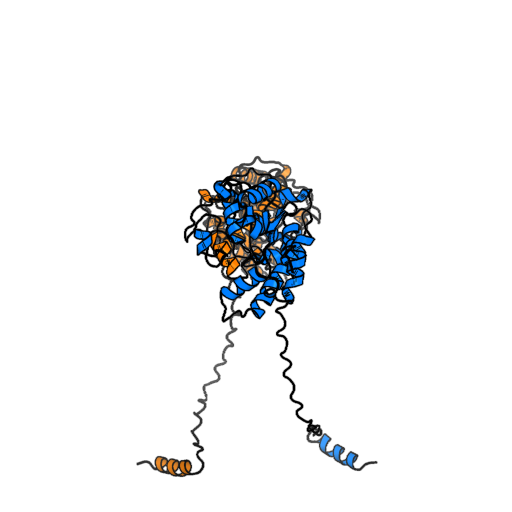5 -16.281 1 98.19 93 HIS B C 1
ATOM 3095 O O . HIS B 1 93 ? 1.067 -10.805 -15.305 1 98.19 93 HIS B O 1
ATOM 3101 N N . ALA B 1 94 ? 2.764 -11.664 -16.406 1 96.62 94 ALA B N 1
ATOM 3102 C CA . ALA B 1 94 ? 3.027 -12.719 -15.438 1 96.62 94 ALA B CA 1
ATOM 3103 C C . ALA B 1 94 ? 4.438 -12.602 -14.867 1 96.62 94 ALA B C 1
ATOM 3105 O O . ALA B 1 94 ? 5.355 -13.297 -15.312 1 96.62 94 ALA B O 1
ATOM 3106 N N . PRO B 1 95 ? 4.57 -11.828 -13.805 1 94.94 95 PRO B N 1
ATOM 3107 C CA . PRO B 1 95 ? 5.898 -11.648 -13.211 1 94.94 95 PRO B CA 1
ATOM 3108 C C . PRO B 1 95 ? 6.367 -12.875 -12.422 1 94.94 95 PRO B C 1
ATOM 3110 O O . PRO B 1 95 ? 5.645 -13.867 -12.344 1 94.94 95 PRO B O 1
ATOM 3113 N N . HIS B 1 96 ? 7.605 -12.805 -11.938 1 94.06 96 HIS B N 1
ATOM 3114 C CA . HIS B 1 96 ? 8.125 -13.82 -11.023 1 94.06 96 HIS B CA 1
ATOM 3115 C C . HIS B 1 96 ? 7.234 -13.953 -9.789 1 94.06 96 HIS B C 1
ATOM 3117 O O . HIS B 1 96 ? 6.297 -13.18 -9.609 1 94.06 96 HIS B O 1
ATOM 3123 N N . GLU B 1 97 ? 7.512 -15.008 -8.992 1 95.94 97 GLU B N 1
ATOM 3124 C CA . GLU B 1 97 ? 6.766 -15.18 -7.75 1 95.94 97 GLU B CA 1
ATOM 3125 C C . GLU B 1 97 ? 6.922 -13.961 -6.84 1 95.94 97 GLU B C 1
ATOM 3127 O O . GLU B 1 97 ? 8.039 -13.578 -6.492 1 95.94 97 GLU B O 1
ATOM 3132 N N . LEU B 1 98 ? 5.809 -13.461 -6.375 1 96.81 98 LEU B N 1
ATOM 3133 C CA . LEU B 1 98 ? 5.887 -12.172 -5.691 1 96.81 98 LEU B CA 1
ATOM 3134 C C . LEU B 1 98 ? 5.793 -12.352 -4.18 1 96.81 98 LEU B C 1
ATOM 3136 O O . LEU B 1 98 ? 6.176 -11.461 -3.418 1 96.81 98 LEU B O 1
ATOM 3140 N N . HIS B 1 99 ? 5.238 -13.414 -3.742 1 97.25 99 HIS B N 1
ATOM 3141 C CA . HIS B 1 99 ? 5.152 -13.703 -2.316 1 97.25 99 HIS B CA 1
ATOM 3142 C C . HIS B 1 99 ? 4.492 -12.555 -1.56 1 97.25 99 HIS B C 1
ATOM 3144 O O . HIS B 1 99 ? 4.961 -12.156 -0.49 1 97.25 99 HIS B O 1
ATOM 3150 N N . VAL B 1 100 ? 3.422 -12.016 -2.121 1 97.75 100 VAL B N 1
ATOM 3151 C CA . VAL B 1 100 ? 2.801 -10.82 -1.557 1 97.75 100 VAL B CA 1
ATOM 3152 C C . VAL B 1 100 ? 2.248 -11.133 -0.168 1 97.75 100 VAL B C 1
ATOM 3154 O O . VAL B 1 100 ? 2.172 -10.25 0.69 1 97.75 100 VAL B O 1
ATOM 3157 N N . GLY B 1 101 ? 1.909 -12.367 0.095 1 97.69 101 GLY B N 1
ATOM 3158 C CA . GLY B 1 101 ? 1.378 -12.742 1.397 1 97.69 101 GLY B CA 1
ATOM 3159 C C . GLY B 1 101 ? 2.375 -12.547 2.523 1 97.69 101 GLY B C 1
ATOM 3160 O O . GLY B 1 101 ? 2.006 -12.586 3.699 1 97.69 101 GLY B O 1
ATOM 3161 N N . LYS B 1 102 ? 3.6 -12.367 2.166 1 97.94 102 LYS B N 1
ATOM 3162 C CA . LYS B 1 102 ? 4.66 -12.203 3.158 1 97.94 102 LYS B CA 1
ATOM 3163 C C . LYS B 1 102 ? 5.168 -10.766 3.188 1 97.94 102 LYS B C 1
ATOM 3165 O O . LYS B 1 102 ? 6.254 -10.492 3.709 1 97.94 102 LYS B O 1
ATOM 3170 N N . VAL B 1 103 ? 4.457 -9.891 2.562 1 98.44 103 VAL B N 1
ATOM 3171 C CA . VAL B 1 103 ? 4.613 -8.445 2.705 1 98.44 103 VAL B CA 1
ATOM 3172 C C . VAL B 1 103 ? 3.57 -7.902 3.682 1 98.44 103 VAL B C 1
ATOM 3174 O O . VAL B 1 103 ? 2.393 -7.781 3.336 1 98.44 103 VAL B O 1
ATOM 3177 N N . GLU B 1 104 ? 4.027 -7.562 4.855 1 98.5 104 GLU B N 1
ATOM 3178 C CA . GLU B 1 104 ? 3.119 -7.23 5.949 1 98.5 104 GLU B CA 1
ATOM 3179 C C . GLU B 1 104 ? 3.215 -5.754 6.324 1 98.5 104 GLU B C 1
ATOM 3181 O O . GLU B 1 104 ? 4.211 -5.094 6.012 1 98.5 104 GLU B O 1
ATOM 3186 N N . VAL B 1 105 ? 2.152 -5.246 6.91 1 98.62 105 VAL B N 1
ATOM 3187 C CA . VAL B 1 105 ? 2.068 -3.85 7.324 1 98.62 105 VAL B CA 1
ATOM 3188 C C . VAL B 1 105 ? 1.858 -3.771 8.836 1 98.62 105 VAL B C 1
ATOM 3190 O O . VAL B 1 105 ? 1.153 -4.598 9.414 1 98.62 105 VAL B O 1
ATOM 3193 N N . ALA B 1 106 ? 2.465 -2.816 9.438 1 97.5 106 ALA B N 1
ATOM 3194 C CA . ALA B 1 106 ? 2.275 -2.545 10.859 1 97.5 106 ALA B CA 1
ATOM 3195 C C . ALA B 1 106 ? 2.053 -1.057 11.109 1 97.5 106 ALA B C 1
ATOM 3197 O O . ALA B 1 106 ? 2.719 -0.212 10.508 1 97.5 106 ALA B O 1
ATOM 3198 N N . CYS B 1 107 ? 1.041 -0.76 11.875 1 97.81 107 CYS B N 1
ATOM 3199 C CA . CYS B 1 107 ? 0.945 0.548 12.508 1 97.81 107 CYS B CA 1
ATOM 3200 C C . CYS B 1 107 ? 1.71 0.571 13.828 1 97.81 107 CYS B C 1
ATOM 3202 O O . CYS B 1 107 ? 1.275 -0.028 14.812 1 97.81 107 CYS B O 1
ATOM 3204 N N . THR B 1 108 ? 2.746 1.259 13.906 1 97 108 THR B N 1
ATOM 3205 C CA . THR B 1 108 ? 3.729 1.047 14.961 1 97 108 THR B CA 1
ATOM 3206 C C . THR B 1 108 ? 3.393 1.887 16.188 1 97 108 THR B C 1
ATOM 3208 O O . THR B 1 108 ? 4.051 1.769 17.219 1 97 108 THR B O 1
ATOM 3211 N N . THR B 1 109 ? 2.412 2.75 16.141 1 96.5 109 THR B N 1
ATOM 3212 C CA . THR B 1 109 ? 1.97 3.551 17.281 1 96.5 109 THR B CA 1
ATOM 3213 C C . THR B 1 109 ? 0.453 3.484 17.438 1 96.5 109 THR B C 1
ATOM 3215 O O . THR B 1 109 ? -0.255 3.123 16.5 1 96.5 109 THR B O 1
ATOM 3218 N N . TRP B 1 110 ? 0.021 3.812 18.594 1 95.44 110 TRP B N 1
ATOM 3219 C CA . TRP B 1 110 ? -1.412 3.936 18.844 1 95.44 110 TRP B CA 1
ATOM 3220 C C . TRP B 1 110 ? -2.043 4.941 17.891 1 95.44 110 TRP B C 1
ATOM 3222 O O . TRP B 1 110 ? -3.127 4.699 17.344 1 95.44 110 TRP B O 1
ATOM 3232 N N . HIS B 1 111 ? -1.378 6.027 17.594 1 95.06 111 HIS B N 1
ATOM 3233 C CA . HIS B 1 111 ? -1.896 7.086 16.734 1 95.06 111 HIS B CA 1
ATOM 3234 C C . HIS B 1 111 ? -2.084 6.598 15.305 1 95.06 111 HIS B C 1
ATOM 3236 O O . HIS B 1 111 ? -3.119 6.855 14.688 1 95.06 111 HIS B O 1
ATOM 3242 N N . SER B 1 112 ? -1.077 5.895 14.805 1 96.69 112 SER B N 1
ATOM 3243 C CA . SER B 1 112 ? -1.197 5.398 13.438 1 96.69 112 SER B CA 1
ATOM 3244 C C . SER B 1 112 ? -2.301 4.352 13.328 1 96.69 112 SER B C 1
ATOM 3246 O O . SER B 1 112 ? -3.047 4.328 12.352 1 96.69 112 SER B O 1
ATOM 3248 N N . GLU B 1 113 ? -2.408 3.49 14.32 1 96.69 113 GLU B N 1
ATOM 3249 C CA . GLU B 1 113 ? -3.48 2.498 14.328 1 96.69 113 GLU B CA 1
ATOM 3250 C C . GLU B 1 113 ? -4.852 3.168 14.359 1 96.69 113 GLU B C 1
ATOM 3252 O O . GLU B 1 113 ? -5.75 2.787 13.602 1 96.69 113 GLU B O 1
ATOM 3257 N N . ARG B 1 114 ? -4.977 4.152 15.203 1 95.38 114 ARG B N 1
ATOM 3258 C CA . ARG B 1 114 ? -6.238 4.879 15.32 1 95.38 114 ARG B CA 1
ATOM 3259 C C . ARG B 1 114 ? -6.555 5.641 14.039 1 95.38 114 ARG B C 1
ATOM 3261 O O . ARG B 1 114 ? -7.695 5.645 13.578 1 95.38 114 ARG B O 1
ATOM 3268 N N . ALA B 1 115 ? -5.574 6.293 13.492 1 96.5 115 ALA B N 1
ATOM 3269 C CA . ALA B 1 115 ? -5.754 7.059 12.266 1 96.5 115 ALA B CA 1
ATOM 3270 C C . ALA B 1 115 ? -6.254 6.164 11.133 1 96.5 115 ALA B C 1
ATOM 3272 O O . ALA B 1 115 ? -7.215 6.508 10.438 1 96.5 115 ALA B O 1
ATOM 3273 N N . MET B 1 116 ? -5.629 5.008 10.969 1 97.44 116 MET B N 1
ATOM 3274 C CA . MET B 1 116 ? -6.039 4.078 9.914 1 97.44 116 MET B CA 1
ATOM 3275 C C . MET B 1 116 ? -7.426 3.508 10.211 1 97.44 116 MET B C 1
ATOM 3277 O O . MET B 1 116 ? -8.234 3.33 9.297 1 97.44 116 MET B O 1
ATOM 3281 N N . GLY B 1 117 ? -7.656 3.234 11.445 1 95.94 117 GLY B N 1
ATOM 3282 C CA . GLY B 1 117 ? -8.977 2.771 11.836 1 95.94 117 GLY B CA 1
ATOM 3283 C C . GLY B 1 117 ? -10.078 3.75 11.484 1 95.94 117 GLY B C 1
ATOM 3284 O O . GLY B 1 117 ? -11.164 3.344 11.062 1 95.94 117 GLY B O 1
ATOM 3285 N N . GLU B 1 118 ? -9.797 5.051 11.656 1 94.88 118 GLU B N 1
ATOM 3286 C CA . GLU B 1 118 ? -10.773 6.086 11.336 1 94.88 118 GLU B CA 1
ATOM 3287 C C . GLU B 1 118 ? -11.07 6.113 9.836 1 94.88 118 GLU B C 1
ATOM 3289 O O . GLU B 1 118 ? -12.141 6.562 9.422 1 94.88 118 GLU B O 1
ATOM 3294 N N . LEU B 1 119 ? -10.164 5.648 9.008 1 95.56 119 LEU B N 1
ATOM 3295 C CA . LEU B 1 119 ? -10.383 5.539 7.574 1 95.56 119 LEU B CA 1
ATOM 3296 C C . LEU B 1 119 ? -11.102 4.238 7.23 1 95.56 119 LEU B C 1
ATOM 3298 O O . LEU B 1 119 ? -11.344 3.945 6.059 1 95.56 119 LEU B O 1
ATOM 3302 N N . GLY B 1 120 ? -11.391 3.402 8.242 1 95.88 120 GLY B N 1
ATOM 3303 C CA . GLY B 1 120 ? -12 2.105 8.016 1 95.88 120 GLY B CA 1
ATOM 3304 C C . GLY B 1 120 ? -11.016 1.045 7.57 1 95.88 120 GLY B C 1
ATOM 3305 O O . GLY B 1 120 ? -11.383 0.081 6.902 1 95.88 120 GLY B O 1
ATOM 3306 N N . LEU B 1 121 ? -9.766 1.263 7.91 1 97.5 121 LEU B N 1
ATOM 3307 C CA . LEU B 1 121 ? -8.734 0.345 7.453 1 97.5 121 LEU B CA 1
ATOM 3308 C C . LEU B 1 121 ? -8.102 -0.394 8.625 1 97.5 121 LEU B C 1
ATOM 3310 O O . LEU B 1 121 ? -7.473 0.223 9.484 1 97.5 121 LEU B O 1
ATOM 3314 N N . LEU B 1 122 ? -8.258 -1.677 8.594 1 96.75 122 LEU B N 1
ATOM 3315 C CA . LEU B 1 122 ? -7.508 -2.549 9.492 1 96.75 122 LEU B CA 1
ATOM 3316 C C . LEU B 1 122 ? -6.145 -2.898 8.898 1 96.75 122 LEU B C 1
ATOM 3318 O O . LEU B 1 122 ? -5.852 -2.543 7.758 1 96.75 122 LEU B O 1
ATOM 3322 N N . ARG B 1 123 ? -5.305 -3.549 9.734 1 97.19 123 ARG B N 1
ATOM 3323 C CA . ARG B 1 123 ? -3.965 -3.893 9.281 1 97.19 123 ARG B CA 1
ATOM 3324 C C . ARG B 1 123 ? -4.02 -4.734 8.008 1 97.19 123 ARG B C 1
ATOM 3326 O O . ARG B 1 123 ? -3.246 -4.508 7.074 1 97.19 123 ARG B O 1
ATOM 3333 N N . GLY B 1 124 ? -4.902 -5.734 7.98 1 98.06 124 GLY B N 1
ATOM 3334 C CA . GLY B 1 124 ? -5.035 -6.566 6.797 1 98.06 124 GLY B CA 1
ATOM 3335 C C . GLY B 1 124 ? -5.523 -5.797 5.582 1 98.06 124 GLY B C 1
ATOM 3336 O O . GLY B 1 124 ? -5.18 -6.137 4.445 1 98.06 124 GLY B O 1
ATOM 3337 N N . ASP B 1 125 ? -6.359 -4.742 5.785 1 98.44 125 ASP B N 1
ATOM 3338 C CA . ASP B 1 125 ? -6.797 -3.883 4.688 1 98.44 125 ASP B CA 1
ATOM 3339 C C . ASP B 1 125 ? -5.621 -3.111 4.094 1 98.44 125 ASP B C 1
ATOM 3341 O O . ASP B 1 125 ? -5.547 -2.928 2.877 1 98.44 125 ASP B O 1
ATOM 3345 N N . LEU B 1 126 ? -4.777 -2.658 5.012 1 98.81 126 LEU B N 1
ATOM 3346 C CA . LEU B 1 126 ? -3.586 -1.95 4.555 1 98.81 126 LEU B CA 1
ATOM 3347 C C . LEU B 1 126 ? -2.689 -2.869 3.729 1 98.81 126 LEU B C 1
ATOM 3349 O O . LEU B 1 126 ? -2.129 -2.447 2.715 1 98.81 126 LEU B O 1
ATOM 3353 N N . GLU B 1 127 ? -2.566 -4.105 4.145 1 98.81 127 GLU B N 1
ATOM 3354 C CA . GLU B 1 127 ? -1.82 -5.082 3.357 1 98.81 127 GLU B CA 1
ATOM 3355 C C . GLU B 1 127 ? -2.449 -5.277 1.98 1 98.81 127 GLU B C 1
ATOM 3357 O O . GLU B 1 127 ? -1.748 -5.273 0.966 1 98.81 127 GLU B O 1
ATOM 3362 N N . HIS B 1 128 ? -3.766 -5.395 1.951 1 98.81 128 HIS B N 1
ATOM 3363 C CA . HIS B 1 128 ? -4.469 -5.582 0.688 1 98.81 128 HIS B CA 1
ATOM 3364 C C . HIS B 1 128 ? -4.254 -4.395 -0.246 1 98.81 128 HIS B C 1
ATOM 3366 O O . HIS B 1 128 ? -4.055 -4.574 -1.449 1 98.81 128 HIS B O 1
ATOM 3372 N N . LEU B 1 129 ? -4.309 -3.174 0.332 1 98.81 129 LEU B N 1
ATOM 3373 C CA . LEU B 1 129 ? -4.047 -1.986 -0.473 1 98.81 129 LEU B CA 1
ATOM 3374 C C . LEU B 1 129 ? -2.641 -2.031 -1.064 1 98.81 129 LEU B C 1
ATOM 3376 O O . LEU B 1 129 ? -2.447 -1.71 -2.238 1 98.81 129 LEU B O 1
ATOM 3380 N N . LEU B 1 130 ? -1.725 -2.457 -0.246 1 98.88 130 LEU B N 1
ATOM 3381 C CA . LEU B 1 130 ? -0.336 -2.498 -0.691 1 98.88 130 LEU B CA 1
ATOM 3382 C C . LEU B 1 130 ? -0.136 -3.576 -1.751 1 98.88 130 LEU B C 1
ATOM 3384 O O . LEU B 1 130 ? 0.506 -3.334 -2.775 1 98.88 130 LEU B O 1
ATOM 3388 N N . TRP B 1 131 ? -0.694 -4.801 -1.482 1 98.88 131 TRP B N 1
ATOM 3389 C CA . TRP B 1 131 ? -0.579 -5.875 -2.465 1 98.88 131 TRP B CA 1
ATOM 3390 C C . TRP B 1 131 ? -1.13 -5.438 -3.816 1 98.88 131 TRP B C 1
ATOM 3392 O O . TRP B 1 131 ? -0.469 -5.602 -4.844 1 98.88 131 TRP B O 1
ATOM 3402 N N . ASP B 1 132 ? -2.311 -4.852 -3.781 1 98.88 132 ASP B N 1
ATOM 3403 C CA . ASP B 1 132 ? -2.973 -4.367 -4.988 1 98.88 132 ASP B CA 1
ATOM 3404 C C . ASP B 1 132 ? -2.115 -3.328 -5.707 1 98.88 132 ASP B C 1
ATOM 3406 O O . ASP B 1 132 ? -1.962 -3.379 -6.93 1 98.88 132 ASP B O 1
ATOM 3410 N N . ARG B 1 133 ? -1.546 -2.424 -4.93 1 98.88 133 ARG B N 1
ATOM 3411 C CA . ARG B 1 133 ? -0.78 -1.328 -5.512 1 98.88 133 ARG B CA 1
ATOM 3412 C C . ARG B 1 133 ? 0.513 -1.838 -6.141 1 98.88 133 ARG B C 1
ATOM 3414 O O . ARG B 1 133 ? 0.923 -1.363 -7.203 1 98.88 133 ARG B O 1
ATOM 3421 N N . VAL B 1 134 ? 1.188 -2.781 -5.523 1 98.81 134 VAL B N 1
ATOM 3422 C CA . VAL B 1 134 ? 2.408 -3.369 -6.066 1 98.81 134 VAL B CA 1
ATOM 3423 C C . VAL B 1 134 ? 2.102 -4.059 -7.395 1 98.81 134 VAL B C 1
ATOM 3425 O O . VAL B 1 134 ? 2.795 -3.832 -8.391 1 98.81 134 VAL B O 1
ATOM 3428 N N . LEU B 1 135 ? 1.047 -4.848 -7.398 1 98.81 135 LEU B N 1
ATOM 3429 C CA . LEU B 1 135 ? 0.669 -5.551 -8.617 1 98.81 135 LEU B CA 1
ATOM 3430 C C . LEU B 1 135 ? 0.213 -4.566 -9.695 1 98.81 135 LEU B C 1
ATOM 3432 O O . LEU B 1 135 ? 0.527 -4.742 -10.875 1 98.81 135 LEU B O 1
ATOM 3436 N N . HIS B 1 136 ? -0.516 -3.57 -9.289 1 98.81 136 HIS B N 1
ATOM 3437 C CA . HIS B 1 136 ? -0.98 -2.541 -10.219 1 98.81 136 HIS B CA 1
ATOM 3438 C C . HIS B 1 136 ? 0.193 -1.812 -10.859 1 98.81 136 HIS B C 1
ATOM 3440 O O . HIS B 1 136 ? 0.195 -1.582 -12.07 1 98.81 136 HIS B O 1
ATOM 3446 N N . ARG B 1 137 ? 1.143 -1.435 -10.039 1 98.56 137 ARG B N 1
ATOM 3447 C CA . ARG B 1 137 ? 2.338 -0.766 -10.547 1 98.56 137 ARG B CA 1
ATOM 3448 C C . ARG B 1 137 ? 3.025 -1.608 -11.609 1 98.56 137 ARG B C 1
ATOM 3450 O O . ARG B 1 137 ? 3.418 -1.092 -12.664 1 98.56 137 ARG B O 1
ATOM 3457 N N . GLU B 1 138 ? 3.164 -2.912 -11.344 1 97.75 138 GLU B N 1
ATOM 3458 C CA . GLU B 1 138 ? 3.807 -3.812 -12.297 1 97.75 138 GLU B CA 1
ATOM 3459 C C . GLU B 1 138 ? 2.99 -3.93 -13.578 1 97.75 138 GLU B C 1
ATOM 3461 O O . GLU B 1 138 ? 3.553 -4 -14.672 1 97.75 138 GLU B O 1
ATOM 3466 N N . LEU B 1 139 ? 1.729 -3.957 -13.406 1 98.56 139 LEU B N 1
ATOM 3467 C CA . LEU B 1 139 ? 0.847 -4.043 -14.57 1 98.56 139 LEU B CA 1
ATOM 3468 C C . LEU B 1 139 ? 1.014 -2.822 -15.469 1 98.56 139 LEU B C 1
ATOM 3470 O O . LEU B 1 139 ? 1.182 -2.961 -16.688 1 98.56 139 LEU B O 1
ATOM 3474 N N . ILE B 1 140 ? 1.001 -1.616 -14.852 1 98.19 140 ILE B N 1
ATOM 3475 C CA . ILE B 1 140 ? 1.146 -0.379 -15.617 1 98.19 140 ILE B CA 1
ATOM 3476 C C . ILE B 1 140 ? 2.494 -0.371 -16.328 1 98.19 140 ILE B C 1
ATOM 3478 O O . ILE B 1 140 ? 2.57 -0.033 -17.516 1 98.19 140 ILE B O 1
ATOM 3482 N N . ARG B 1 141 ? 3.516 -0.786 -15.711 1 97.12 141 ARG B N 1
ATOM 3483 C CA . ARG B 1 141 ? 4.855 -0.805 -16.281 1 97.12 141 ARG B CA 1
ATOM 3484 C C . ARG B 1 141 ? 4.926 -1.761 -17.469 1 97.12 141 ARG B C 1
ATOM 3486 O O . ARG B 1 141 ? 5.672 -1.525 -18.422 1 97.12 141 ARG B O 1
ATOM 3493 N N . SER B 1 142 ? 4.168 -2.836 -17.406 1 97.19 142 SER B N 1
ATOM 3494 C CA . SER B 1 142 ? 4.211 -3.854 -18.453 1 97.19 142 SER B CA 1
ATOM 3495 C C . SER B 1 142 ? 3.475 -3.391 -19.703 1 97.19 142 SER B C 1
ATOM 3497 O O . SER B 1 142 ? 3.725 -3.896 -20.797 1 97.19 142 SER B O 1
ATOM 3499 N N . GLY B 1 143 ? 2.475 -2.459 -19.516 1 97.94 143 GLY B N 1
ATOM 3500 C CA . GLY B 1 143 ? 1.639 -2.016 -20.609 1 97.94 143 GLY B CA 1
ATOM 3501 C C . GLY B 1 143 ? 0.573 -3.025 -21 1 97.94 143 GLY B C 1
ATOM 3502 O O . GLY B 1 143 ? -0.113 -2.857 -22 1 97.94 143 GLY B O 1
ATOM 3503 N N . LYS B 1 144 ? 0.391 -4.07 -20.203 1 98.38 144 LYS B N 1
ATOM 3504 C CA . LYS B 1 144 ? -0.581 -5.117 -20.5 1 98.38 144 LYS B CA 1
ATOM 3505 C C . LYS B 1 144 ? -1.88 -4.902 -19.734 1 98.38 144 LYS B C 1
ATOM 3507 O O . LYS B 1 144 ? -2.047 -3.883 -19.062 1 98.38 144 LYS B O 1
ATOM 3512 N N . ASP B 1 145 ? -2.846 -5.82 -19.875 1 98.62 145 ASP B N 1
ATOM 3513 C CA . ASP B 1 145 ? -4.203 -5.535 -19.422 1 98.62 145 ASP B CA 1
ATOM 3514 C C . ASP B 1 145 ? -4.488 -6.199 -18.078 1 98.62 145 ASP B C 1
ATOM 3516 O O . ASP B 1 145 ? -5.211 -5.648 -17.25 1 98.62 145 ASP B O 1
ATOM 3520 N N . PHE B 1 146 ? -3.912 -7.438 -17.875 1 98.75 146 PHE B N 1
ATOM 3521 C CA . PHE B 1 146 ? -4.223 -8.195 -16.672 1 98.75 146 PHE B CA 1
ATOM 3522 C C . PHE B 1 146 ? -2.959 -8.789 -16.062 1 98.75 146 PHE B C 1
ATOM 3524 O O . PHE B 1 146 ? -2.031 -9.164 -16.781 1 98.75 146 PHE B O 1
ATOM 3531 N N . VAL B 1 147 ? -2.975 -8.852 -14.727 1 98.56 147 VAL B N 1
ATOM 3532 C CA . VAL B 1 147 ? -1.875 -9.5 -14.016 1 98.56 147 VAL B CA 1
ATOM 3533 C C . VAL B 1 147 ? -2.18 -10.984 -13.836 1 98.56 147 VAL B C 1
ATOM 3535 O O . VAL B 1 147 ? -3.318 -11.359 -13.539 1 98.56 147 VAL B O 1
ATOM 3538 N N . VAL B 1 148 ? -1.175 -11.805 -14.031 1 98.69 148 VAL B N 1
ATOM 3539 C CA . VAL B 1 148 ? -1.168 -13.219 -13.672 1 98.69 148 VAL B CA 1
ATOM 3540 C C . VAL B 1 148 ? -0.141 -13.469 -12.57 1 98.69 148 VAL B C 1
ATOM 3542 O O . VAL B 1 148 ? 1.066 -13.422 -12.82 1 98.69 148 VAL B O 1
ATOM 3545 N N . GLU B 1 149 ? -0.623 -13.742 -11.422 1 98.25 149 GLU B N 1
ATOM 3546 C CA . GLU B 1 149 ? 0.266 -13.938 -10.281 1 98.25 149 GLU B CA 1
ATOM 3547 C C . GLU B 1 149 ? 0.324 -15.406 -9.875 1 98.25 149 GLU B C 1
ATOM 3549 O O . GLU B 1 149 ? -0.712 -16.062 -9.734 1 98.25 149 GLU B O 1
ATOM 3554 N N . LYS B 1 150 ? 1.525 -15.852 -9.75 1 96.31 150 LYS B N 1
ATOM 3555 C CA . LYS B 1 150 ? 1.765 -17.25 -9.375 1 96.31 150 LYS B CA 1
ATOM 3556 C C . LYS B 1 150 ? 2.799 -17.344 -8.258 1 96.31 150 LYS B C 1
ATOM 3558 O O . LYS B 1 150 ? 3.965 -17 -8.453 1 96.31 150 LYS B O 1
ATOM 3563 N N . THR B 1 151 ? 2.393 -17.734 -7.168 1 96.5 151 THR B N 1
ATOM 3564 C CA . THR B 1 151 ? 3.199 -18.062 -5.996 1 96.5 151 THR B CA 1
ATOM 3565 C C . THR B 1 151 ? 2.674 -19.328 -5.32 1 96.5 151 THR B C 1
ATOM 3567 O O . THR B 1 151 ? 1.483 -19.438 -5.02 1 96.5 151 THR B O 1
ATOM 3570 N N . PRO B 1 152 ? 3.523 -20.359 -5.051 1 94.12 152 PRO B N 1
ATOM 3571 C CA . PRO B 1 152 ? 3.025 -21.625 -4.504 1 94.12 152 PRO B CA 1
ATOM 3572 C C . PRO B 1 152 ? 2.236 -21.438 -3.209 1 94.12 152 PRO B C 1
ATOM 3574 O O . PRO B 1 152 ? 1.189 -22.078 -3.025 1 94.12 152 PRO B O 1
ATOM 3577 N N . ALA B 1 153 ? 2.629 -20.562 -2.381 1 95.69 153 ALA B N 1
ATOM 3578 C CA . ALA B 1 153 ? 2.008 -20.359 -1.076 1 95.69 153 ALA B CA 1
ATOM 3579 C C . ALA B 1 153 ? 0.593 -19.797 -1.225 1 95.69 153 ALA B C 1
ATOM 3581 O O . ALA B 1 153 ? -0.182 -19.797 -0.266 1 95.69 153 ALA B O 1
ATOM 3582 N N . ASN B 1 154 ? 0.234 -19.344 -2.432 1 97.62 154 ASN B N 1
ATOM 3583 C CA . ASN B 1 154 ? -1.118 -18.844 -2.67 1 97.62 154 ASN B CA 1
ATOM 3584 C C . ASN B 1 154 ? -2.164 -19.922 -2.398 1 97.62 154 ASN B C 1
ATOM 3586 O O . ASN B 1 154 ? -3.309 -19.609 -2.061 1 97.62 154 ASN B O 1
ATOM 3590 N N . ALA B 1 155 ? -1.717 -21.172 -2.514 1 97.88 155 ALA B N 1
ATOM 3591 C CA . ALA B 1 155 ? -2.639 -22.266 -2.246 1 97.88 155 ALA B CA 1
ATOM 3592 C C . ALA B 1 155 ? -3.182 -22.188 -0.822 1 97.88 155 ALA B C 1
ATOM 3594 O O . ALA B 1 155 ? -4.336 -22.547 -0.572 1 97.88 155 ALA B O 1
ATOM 3595 N N . TYR B 1 156 ? -2.393 -21.656 0.091 1 97.44 156 TYR B N 1
ATOM 3596 C CA . TYR B 1 156 ? -2.766 -21.594 1.5 1 97.44 156 TYR B CA 1
ATOM 3597 C C . TYR B 1 156 ? -3.557 -20.328 1.807 1 97.44 156 TYR B C 1
ATOM 3599 O O . TYR B 1 156 ? -4.074 -20.172 2.914 1 97.44 156 TYR B O 1
ATOM 3607 N N . MET B 1 157 ? -3.656 -19.453 0.833 1 96.5 157 MET B N 1
ATOM 3608 C CA . MET B 1 157 ? -4.285 -18.172 1.125 1 96.5 157 MET B CA 1
ATOM 3609 C C . MET B 1 157 ? -5.359 -17.844 0.096 1 96.5 157 MET B C 1
ATOM 3611 O O . MET B 1 157 ? -5.617 -16.672 -0.189 1 96.5 157 MET B O 1
ATOM 3615 N N . TYR B 1 158 ? -5.938 -18.859 -0.451 1 97.75 158 TYR B N 1
ATOM 3616 C CA . TYR B 1 158 ? -6.961 -18.703 -1.479 1 97.75 158 TYR B CA 1
ATOM 3617 C C . TYR B 1 158 ? -8.07 -17.766 -1.007 1 97.75 158 TYR B C 1
ATOM 3619 O O . TYR B 1 158 ? -8.422 -16.812 -1.703 1 97.75 158 TYR B O 1
ATOM 3627 N N . GLN B 1 159 ? -8.594 -18.016 0.172 1 97.56 159 GLN B N 1
ATOM 3628 C CA . GLN B 1 159 ? -9.719 -17.234 0.655 1 97.56 159 GLN B CA 1
ATOM 3629 C C . GLN B 1 159 ? -9.336 -15.758 0.817 1 97.56 159 GLN B C 1
ATOM 3631 O O . GLN B 1 159 ? -10.117 -14.867 0.494 1 97.56 159 GLN B O 1
ATOM 3636 N N . ARG B 1 160 ? -8.133 -15.523 1.309 1 97.94 160 ARG B N 1
ATOM 3637 C CA . ARG B 1 160 ? -7.695 -14.141 1.481 1 97.94 160 ARG B CA 1
ATOM 3638 C C . ARG B 1 160 ? -7.531 -13.445 0.135 1 97.94 160 ARG B C 1
ATOM 3640 O O . ARG B 1 160 ? -7.867 -12.273 -0.007 1 97.94 160 ARG B O 1
ATOM 3647 N N . LEU B 1 161 ? -7.004 -14.172 -0.845 1 98.44 161 LEU B N 1
ATOM 3648 C CA . LEU B 1 161 ? -6.891 -13.617 -2.186 1 98.44 161 LEU B CA 1
ATOM 3649 C C . LEU B 1 161 ? -8.266 -13.266 -2.752 1 98.44 161 LEU B C 1
ATOM 3651 O O . LEU B 1 161 ? -8.453 -12.188 -3.311 1 98.44 161 LEU B O 1
ATOM 3655 N N . LYS B 1 162 ? -9.18 -14.148 -2.533 1 97.88 162 LYS B N 1
ATOM 3656 C CA . LYS B 1 162 ? -10.547 -13.938 -3.012 1 97.88 162 LYS B CA 1
ATOM 3657 C C . LYS B 1 162 ? -11.195 -12.75 -2.314 1 97.88 162 LYS B C 1
ATOM 3659 O O . LYS B 1 162 ? -11.922 -11.977 -2.943 1 97.88 162 LYS B O 1
ATOM 3664 N N . ASP B 1 163 ? -10.914 -12.641 -1.054 1 97.62 163 ASP B N 1
ATOM 3665 C CA . ASP B 1 163 ? -11.461 -11.523 -0.292 1 97.62 163 ASP B CA 1
ATOM 3666 C C . ASP B 1 163 ? -10.781 -10.211 -0.681 1 97.62 163 ASP B C 1
ATOM 3668 O O . ASP B 1 163 ? -11.414 -9.156 -0.673 1 97.62 163 ASP B O 1
ATOM 3672 N N . CYS B 1 164 ? -9.531 -10.242 -0.977 1 98.06 164 CYS B N 1
ATOM 3673 C CA . CYS B 1 164 ? -8.797 -9.055 -1.399 1 98.06 164 CYS B CA 1
ATOM 3674 C C . CYS B 1 164 ? -9.281 -8.57 -2.76 1 98.06 164 CYS B C 1
ATOM 3676 O O . CYS B 1 164 ? -9.508 -7.371 -2.953 1 98.06 164 CYS B O 1
ATOM 3678 N N . TRP B 1 165 ? -9.414 -9.477 -3.701 1 98.12 165 TRP B N 1
ATOM 3679 C CA . TRP B 1 165 ? -9.898 -9.195 -5.047 1 98.12 165 TRP B CA 1
ATOM 3680 C C . TRP B 1 165 ? -11.141 -10.023 -5.363 1 98.12 165 TRP B C 1
ATOM 3682 O O . TRP B 1 165 ? -11.039 -11.094 -5.969 1 98.12 165 TRP B O 1
ATOM 3692 N N . PRO B 1 166 ? -12.266 -9.508 -5.09 1 97.5 166 PRO B N 1
ATOM 3693 C CA . PRO B 1 166 ? -13.492 -10.289 -5.273 1 97.5 166 PRO B CA 1
ATOM 3694 C C . PRO B 1 166 ? -13.742 -10.648 -6.738 1 97.5 166 PRO B C 1
ATOM 3696 O O . PRO B 1 166 ? -14.508 -11.57 -7.027 1 97.5 166 PRO B O 1
ATOM 3699 N N . ASP B 1 167 ? -13.148 -9.961 -7.656 1 97.19 167 ASP B N 1
ATOM 3700 C CA . ASP B 1 167 ? -13.352 -10.234 -9.078 1 97.19 167 ASP B CA 1
ATOM 3701 C C . ASP B 1 167 ? -12.188 -11.031 -9.656 1 97.19 167 ASP B C 1
ATOM 3703 O O . ASP B 1 167 ? -12.062 -11.172 -10.875 1 97.19 167 ASP B O 1
ATOM 3707 N N . ALA B 1 168 ? -11.344 -11.562 -8.805 1 98.25 168 ALA B N 1
ATOM 3708 C CA . ALA B 1 168 ? -10.195 -12.352 -9.25 1 98.25 168 ALA B CA 1
ATOM 3709 C C . ALA B 1 168 ? -10.648 -13.609 -9.992 1 98.25 168 ALA B C 1
ATOM 3711 O O . ALA B 1 168 ? -11.742 -14.117 -9.75 1 98.25 168 ALA B O 1
ATOM 3712 N N . ARG B 1 169 ? -9.844 -13.992 -10.898 1 98.75 169 ARG B N 1
ATOM 3713 C CA . ARG B 1 169 ? -10.008 -15.258 -11.609 1 98.75 169 ARG B CA 1
ATOM 3714 C C . ARG B 1 169 ? -8.93 -16.25 -11.195 1 98.75 169 ARG B C 1
ATOM 3716 O O . ARG B 1 169 ? -7.754 -15.906 -11.102 1 98.75 169 ARG B O 1
ATOM 3723 N N . PHE B 1 170 ? -9.367 -17.484 -10.922 1 98.88 170 PHE B N 1
ATOM 3724 C CA . PHE B 1 170 ? -8.445 -18.484 -10.383 1 98.88 170 PHE B CA 1
ATOM 3725 C C . PHE B 1 170 ? -8.242 -19.625 -11.375 1 98.88 170 PHE B C 1
ATOM 3727 O O . PHE B 1 170 ? -9.203 -20.141 -11.938 1 98.88 170 PHE B O 1
ATOM 3734 N N . VAL B 1 171 ? -7.02 -19.922 -11.625 1 98.94 171 VAL B N 1
ATOM 3735 C CA . VAL B 1 171 ? -6.605 -21.062 -12.438 1 98.94 171 VAL B CA 1
ATOM 3736 C C . VAL B 1 171 ? -5.973 -22.125 -11.539 1 98.94 171 VAL B C 1
ATOM 3738 O O . VAL B 1 171 ? -4.941 -21.875 -10.914 1 98.94 171 VAL B O 1
ATOM 3741 N N . PHE B 1 172 ? -6.598 -23.266 -11.477 1 98.94 172 PHE B N 1
ATOM 3742 C CA . PHE B 1 172 ? -6.082 -24.391 -10.688 1 98.94 172 PHE B CA 1
ATOM 3743 C C . PHE B 1 172 ? -5.281 -25.344 -11.57 1 98.94 172 PHE B C 1
ATOM 3745 O O . PHE B 1 172 ? -5.828 -25.953 -12.492 1 98.94 172 PHE B O 1
ATOM 3752 N N . LEU B 1 173 ? -4.027 -25.438 -11.273 1 98.81 173 LEU B N 1
ATOM 3753 C CA . LEU B 1 173 ? -3.123 -26.312 -12.008 1 98.81 173 LEU B CA 1
ATOM 3754 C C . LEU B 1 173 ? -2.838 -27.578 -11.227 1 98.81 173 LEU B C 1
ATOM 3756 O O . LEU B 1 173 ? -2.283 -27.531 -10.125 1 98.81 173 LEU B O 1
ATOM 3760 N N . LEU B 1 174 ? -3.238 -28.656 -11.82 1 98.62 174 LEU B N 1
ATOM 3761 C CA . LEU B 1 174 ? -3.051 -29.969 -11.203 1 98.62 174 LEU B CA 1
ATOM 3762 C C . LEU B 1 174 ? -1.964 -30.766 -11.922 1 98.62 174 LEU B C 1
ATOM 3764 O O . LEU B 1 174 ? -1.649 -30.484 -13.086 1 98.62 174 LEU B O 1
ATOM 3768 N N . ARG B 1 175 ? -1.391 -31.672 -11.273 1 98.12 175 ARG B N 1
ATOM 3769 C CA . ARG B 1 175 ? -0.443 -32.656 -11.789 1 98.12 175 ARG B CA 1
ATOM 3770 C C . ARG B 1 175 ? -0.547 -33.969 -11.031 1 98.12 175 ARG B C 1
ATOM 3772 O O . ARG B 1 175 ? -0.973 -33.969 -9.875 1 98.12 175 ARG B O 1
ATOM 3779 N N . HIS B 1 176 ? -0.242 -35.062 -11.727 1 98.31 176 HIS B N 1
ATOM 3780 C CA . HIS B 1 176 ? -0.311 -36.344 -11.039 1 98.31 176 HIS B CA 1
ATOM 3781 C C . HIS B 1 176 ? 0.424 -36.312 -9.703 1 98.31 176 HIS B C 1
ATOM 3783 O O . HIS B 1 176 ? 1.605 -35.969 -9.656 1 98.31 176 HIS B O 1
ATOM 3789 N N . PRO B 1 177 ? -0.273 -36.75 -8.578 1 98.31 177 PRO B N 1
ATOM 3790 C CA . PRO B 1 177 ? 0.287 -36.594 -7.23 1 98.31 177 PRO B CA 1
ATOM 3791 C C . PRO B 1 177 ? 1.642 -37.281 -7.078 1 98.31 177 PRO B C 1
ATOM 3793 O O . PRO B 1 177 ? 2.564 -36.719 -6.492 1 98.31 177 PRO B O 1
ATOM 3796 N N . GLU B 1 178 ? 1.817 -38.438 -7.629 1 98.25 178 GLU B N 1
ATOM 3797 C CA . GLU B 1 178 ? 3.092 -39.125 -7.527 1 98.25 178 GLU B CA 1
ATOM 3798 C C . GLU B 1 178 ? 4.172 -38.438 -8.352 1 98.25 178 GLU B C 1
ATOM 3800 O O . GLU B 1 178 ? 5.344 -38.406 -7.965 1 98.25 178 GLU B O 1
ATOM 3805 N N . SER B 1 179 ? 3.805 -37.938 -9.547 1 97.12 179 SER B N 1
ATOM 3806 C CA . SER B 1 179 ? 4.766 -37.188 -10.328 1 97.12 179 SER B CA 1
ATOM 3807 C C . SER B 1 179 ? 5.297 -35.969 -9.547 1 97.12 179 SER B C 1
ATOM 3809 O O . SER B 1 179 ? 6.492 -35.688 -9.594 1 97.12 179 SER B O 1
ATOM 3811 N N . ILE B 1 180 ? 4.41 -35.312 -8.781 1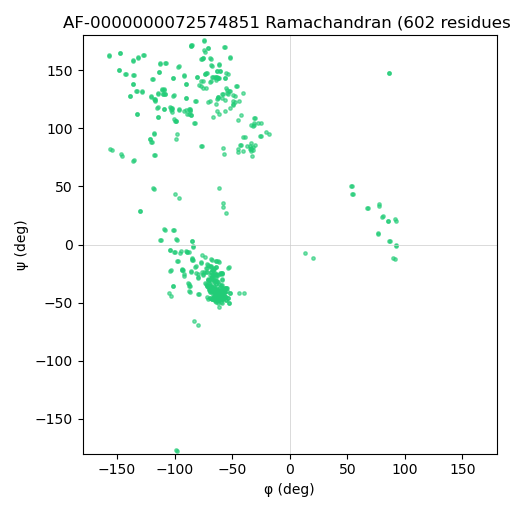 97.31 180 ILE B N 1
ATOM 3812 C CA . ILE B 1 180 ? 4.805 -34.156 -7.949 1 97.31 180 ILE B CA 1
ATOM 3813 C C . ILE B 1 180 ? 5.777 -34.625 -6.871 1 97.31 180 ILE B C 1
ATOM 3815 O O . ILE B 1 180 ? 6.848 -34.062 -6.695 1 97.31 180 ILE B O 1
ATOM 3819 N N . ALA B 1 181 ? 5.414 -35.688 -6.191 1 97.69 181 ALA B N 1
ATOM 3820 C CA . ALA B 1 181 ? 6.234 -36.219 -5.102 1 97.69 181 ALA B CA 1
ATOM 3821 C C . ALA B 1 181 ? 7.613 -36.625 -5.602 1 97.69 181 ALA B C 1
ATOM 3823 O O . ALA B 1 181 ? 8.633 -36.312 -4.98 1 97.69 181 ALA B O 1
ATOM 3824 N N . ARG B 1 182 ? 7.637 -37.312 -6.711 1 96.38 182 ARG B N 1
ATOM 3825 C CA . ARG B 1 182 ? 8.898 -37.75 -7.297 1 96.38 182 ARG B CA 1
ATOM 3826 C C . ARG B 1 182 ? 9.773 -36.562 -7.68 1 96.38 182 ARG B C 1
ATOM 3828 O O . ARG B 1 182 ? 10.984 -36.594 -7.465 1 96.38 182 ARG B O 1
ATOM 3835 N N . SER B 1 183 ? 9.188 -35.594 -8.32 1 93.62 183 SER B N 1
ATOM 3836 C CA . SER B 1 183 ? 9.914 -34.375 -8.695 1 93.62 183 SER B CA 1
ATOM 3837 C C . SER B 1 183 ? 10.516 -33.688 -7.477 1 93.62 183 SER B C 1
ATOM 3839 O O . SER B 1 183 ? 11.664 -33.25 -7.516 1 93.62 183 SER B O 1
ATOM 3841 N N . TRP B 1 184 ? 9.711 -33.594 -6.402 1 95.12 184 TRP B N 1
ATOM 3842 C CA . TRP B 1 184 ? 10.18 -32.969 -5.164 1 95.12 184 TRP B CA 1
ATOM 3843 C C . TRP B 1 184 ? 11.305 -33.781 -4.539 1 95.12 184 TRP B C 1
ATOM 3845 O O . TRP B 1 184 ? 12.32 -33.219 -4.121 1 95.12 184 TRP B O 1
ATOM 3855 N N . HIS B 1 185 ? 11.219 -35.062 -4.551 1 96.12 185 HIS B N 1
ATOM 3856 C CA . HIS B 1 185 ? 12.25 -35.969 -4.055 1 96.12 185 HIS B CA 1
ATOM 3857 C C . HIS B 1 185 ? 13.547 -35.812 -4.859 1 96.12 185 HIS B C 1
ATOM 3859 O O . HIS B 1 185 ? 14.625 -35.688 -4.281 1 96.12 185 HIS B O 1
ATOM 3865 N N . GLU B 1 186 ? 13.406 -35.75 -6.148 1 93.44 186 GLU B N 1
ATOM 3866 C CA . GLU B 1 186 ? 14.555 -35.719 -7.055 1 93.44 186 GLU B CA 1
ATOM 3867 C C . GLU B 1 186 ? 15.344 -34.438 -6.938 1 93.44 186 GLU B C 1
ATOM 3869 O O . GLU B 1 186 ? 16.531 -34.375 -7.277 1 93.44 186 GLU B O 1
ATOM 3874 N N . SER B 1 187 ? 14.734 -33.375 -6.535 1 89.19 187 SER B N 1
ATOM 3875 C CA . SER B 1 187 ? 15.438 -32.094 -6.422 1 89.19 187 SER B CA 1
ATOM 3876 C C . SER B 1 187 ? 16.516 -32.156 -5.336 1 89.19 187 SER B C 1
ATOM 3878 O O . SER B 1 187 ? 17.5 -31.406 -5.398 1 89.19 187 SER B O 1
ATOM 3880 N N . ASP B 1 188 ? 16.328 -32.906 -4.297 1 92.44 188 ASP B N 1
ATOM 3881 C CA . ASP B 1 188 ? 17.312 -33.156 -3.252 1 92.44 188 ASP B CA 1
ATOM 3882 C C . ASP B 1 188 ? 17.062 -34.5 -2.553 1 92.44 188 ASP B C 1
ATOM 3884 O O . ASP B 1 188 ? 16.594 -34.531 -1.409 1 92.44 188 ASP B O 1
ATOM 3888 N N . PRO B 1 189 ? 17.484 -35.531 -3.133 1 93 189 PRO B N 1
ATOM 3889 C CA . PRO B 1 189 ? 17.094 -36.875 -2.662 1 93 189 PRO B CA 1
ATOM 3890 C C . PRO B 1 189 ? 17.625 -37.188 -1.268 1 93 189 PRO B C 1
ATOM 3892 O O . PRO B 1 189 ? 17.031 -37.969 -0.529 1 93 189 PRO B O 1
ATOM 3895 N N . VAL B 1 190 ? 18.781 -36.625 -0.908 1 94.62 190 VAL B N 1
ATOM 3896 C CA . VAL B 1 190 ? 19.375 -36.875 0.391 1 94.62 190 VAL B CA 1
ATOM 3897 C C . VAL B 1 190 ? 18.578 -36.188 1.489 1 94.62 190 VAL B C 1
ATOM 3899 O O . VAL B 1 190 ? 18.188 -36.812 2.469 1 94.62 190 VAL B O 1
ATOM 3902 N N . LYS B 1 191 ? 18.234 -34.969 1.306 1 94.38 191 LYS B N 1
ATOM 3903 C CA . LYS B 1 191 ? 17.531 -34.188 2.307 1 94.38 191 LYS B CA 1
ATOM 3904 C C . LYS B 1 191 ? 16.031 -34.469 2.305 1 94.38 191 LYS B C 1
ATOM 3906 O O . LYS B 1 191 ? 15.352 -34.25 3.307 1 94.38 191 LYS B O 1
ATOM 3911 N N . ARG B 1 192 ? 15.578 -35.031 1.206 1 96 192 ARG B N 1
ATOM 3912 C CA . ARG B 1 192 ? 14.141 -35.25 1.039 1 96 192 ARG B CA 1
ATOM 3913 C C . ARG B 1 192 ? 13.852 -36.625 0.486 1 96 192 ARG B C 1
ATOM 3915 O O . ARG B 1 192 ? 13.422 -36.781 -0.66 1 96 192 ARG B O 1
ATOM 3922 N N . PRO B 1 193 ? 14.078 -37.656 1.432 1 97.12 193 PRO B N 1
ATOM 3923 C CA . PRO B 1 193 ? 13.633 -38.969 0.991 1 97.12 193 PRO B CA 1
ATOM 3924 C C . PRO B 1 193 ? 12.18 -38.969 0.505 1 97.12 193 PRO B C 1
ATOM 3926 O O . PRO B 1 193 ? 11.414 -38.062 0.839 1 97.12 193 PRO B O 1
ATOM 3929 N N . HIS B 1 194 ? 11.867 -39.969 -0.229 1 97.38 194 HIS B N 1
ATOM 3930 C CA . HIS B 1 194 ? 10.586 -40 -0.931 1 97.38 194 HIS B CA 1
ATOM 3931 C C . HIS B 1 194 ? 9.422 -39.844 0.039 1 97.38 194 HIS B C 1
ATOM 3933 O O . HIS B 1 194 ? 8.477 -39.094 -0.24 1 97.38 194 HIS B O 1
ATOM 3939 N N . ASP B 1 195 ? 9.477 -40.469 1.165 1 97.06 195 ASP B N 1
ATOM 3940 C CA . ASP B 1 195 ? 8.398 -40.375 2.143 1 97.06 195 ASP B CA 1
ATOM 3941 C C . ASP B 1 195 ? 8.242 -38.969 2.67 1 97.06 195 ASP B C 1
ATOM 3943 O O . ASP B 1 195 ? 7.129 -38.5 2.918 1 97.06 195 ASP B O 1
ATOM 3947 N N . THR B 1 196 ? 9.344 -38.312 2.887 1 97.56 196 THR B N 1
ATOM 3948 C CA . THR B 1 196 ? 9.336 -36.906 3.291 1 97.56 196 THR B CA 1
ATOM 3949 C C . THR B 1 196 ? 8.75 -36.031 2.186 1 97.56 196 THR B C 1
ATOM 3951 O O . THR B 1 196 ? 7.938 -35.156 2.451 1 97.56 196 THR B O 1
ATOM 3954 N N . ALA B 1 197 ? 9.141 -36.312 0.981 1 97.75 197 ALA B N 1
ATOM 3955 C CA . ALA B 1 197 ? 8.609 -35.562 -0.161 1 97.75 197 ALA B CA 1
ATOM 3956 C C . ALA B 1 197 ? 7.094 -35.719 -0.25 1 97.75 197 ALA B C 1
ATOM 3958 O O . ALA B 1 197 ? 6.387 -34.719 -0.471 1 97.75 197 ALA B O 1
ATOM 3959 N N . VAL B 1 198 ? 6.605 -36.906 -0.055 1 98.12 198 VAL B N 1
ATOM 3960 C CA . VAL B 1 198 ? 5.172 -37.188 -0.094 1 98.12 198 VAL B CA 1
ATOM 3961 C C . VAL B 1 198 ? 4.453 -36.344 0.951 1 98.12 198 VAL B C 1
ATOM 3963 O O . VAL B 1 198 ? 3.436 -35.719 0.656 1 98.12 198 VAL B O 1
ATOM 3966 N N . THR B 1 199 ? 5.02 -36.312 2.133 1 97.75 199 THR B N 1
ATOM 3967 C CA . THR B 1 199 ? 4.43 -35.531 3.219 1 97.75 199 THR B CA 1
ATOM 3968 C C . THR B 1 199 ? 4.391 -34.031 2.865 1 97.75 199 THR B C 1
ATOM 3970 O O . THR B 1 199 ? 3.361 -33.375 3.037 1 97.75 199 THR B O 1
ATOM 3973 N N . ASP B 1 200 ? 5.461 -33.562 2.375 1 96.75 200 ASP B N 1
ATOM 3974 C CA . ASP B 1 200 ? 5.578 -32.125 2.041 1 96.75 200 ASP B CA 1
ATOM 3975 C C . ASP B 1 200 ? 4.566 -31.734 0.97 1 96.75 200 ASP B C 1
ATOM 3977 O O . ASP B 1 200 ? 3.836 -30.75 1.133 1 96.75 200 ASP B O 1
ATOM 3981 N N . VAL B 1 201 ? 4.469 -32.5 -0.035 1 97.62 201 VAL B N 1
ATOM 3982 C CA . VAL B 1 201 ? 3.67 -32.094 -1.182 1 97.62 201 VAL B CA 1
ATOM 3983 C C . VAL B 1 201 ? 2.191 -32.344 -0.903 1 97.62 201 VAL B C 1
ATOM 3985 O O . VAL B 1 201 ? 1.323 -31.672 -1.475 1 97.62 201 VAL B O 1
ATOM 3988 N N . LEU B 1 202 ? 1.89 -33.312 -0.082 1 98.12 202 LEU B N 1
ATOM 3989 C CA . LEU B 1 202 ? 0.496 -33.562 0.263 1 98.12 202 LEU B CA 1
ATOM 3990 C C . LEU B 1 202 ? -0.14 -32.344 0.906 1 98.12 202 LEU B C 1
ATOM 3992 O O . LEU B 1 202 ? -1.326 -32.062 0.699 1 98.12 202 LEU B O 1
ATOM 3996 N N . ARG B 1 203 ? 0.657 -31.609 1.681 1 97.62 203 ARG B N 1
ATOM 3997 C CA . ARG B 1 203 ? 0.155 -30.375 2.283 1 97.62 203 ARG B CA 1
ATOM 3998 C C . ARG B 1 203 ? -0.263 -29.375 1.212 1 97.62 203 ARG B C 1
ATOM 4000 O O . ARG B 1 203 ? -1.345 -28.781 1.291 1 97.62 203 ARG B O 1
ATOM 4007 N N . TYR B 1 204 ? 0.555 -29.203 0.216 1 97.69 204 TYR B N 1
ATOM 4008 C CA . TYR B 1 204 ? 0.242 -28.312 -0.884 1 97.69 204 TYR B CA 1
ATOM 4009 C C . TYR B 1 204 ? -0.963 -28.797 -1.674 1 97.69 204 TYR B C 1
ATOM 4011 O O . TYR B 1 204 ? -1.875 -28.031 -1.978 1 97.69 204 TYR B O 1
ATOM 4019 N N . MET B 1 205 ? -0.957 -30.078 -1.963 1 98.69 205 MET B N 1
ATOM 4020 C CA . MET B 1 205 ? -2.031 -30.641 -2.77 1 98.69 205 MET B CA 1
ATOM 4021 C C . MET B 1 205 ? -3.373 -30.516 -2.055 1 98.69 205 MET B C 1
ATOM 4023 O O . MET B 1 205 ? -4.395 -30.25 -2.688 1 98.69 205 MET B O 1
ATOM 4027 N N . THR B 1 206 ? -3.363 -30.734 -0.802 1 98.69 206 THR B N 1
ATOM 4028 C CA . THR B 1 206 ? -4.582 -30.594 -0.01 1 98.69 206 THR B CA 1
ATOM 4029 C C . THR B 1 206 ? -5.102 -29.156 -0.063 1 98.69 206 THR B C 1
ATOM 4031 O O . THR B 1 206 ? -6.301 -28.938 -0.251 1 98.69 206 THR B O 1
ATOM 4034 N N . ALA B 1 207 ? -4.195 -28.219 0.07 1 98.69 207 ALA B N 1
ATOM 4035 C CA . ALA B 1 207 ? -4.578 -26.812 -0.003 1 98.69 207 ALA B CA 1
ATOM 4036 C C . ALA B 1 207 ? -5.145 -26.469 -1.377 1 98.69 207 ALA B C 1
ATOM 4038 O O . ALA B 1 207 ? -6.137 -25.75 -1.481 1 98.69 207 ALA B O 1
ATOM 4039 N N . VAL B 1 208 ? -4.527 -26.969 -2.426 1 98.81 208 VAL B N 1
ATOM 4040 C CA . VAL B 1 208 ? -5.004 -26.734 -3.785 1 98.81 208 VAL B CA 1
ATOM 4041 C C . VAL B 1 208 ? -6.402 -27.312 -3.949 1 98.81 208 VAL B C 1
ATOM 4043 O O . VAL B 1 208 ? -7.297 -26.656 -4.496 1 98.81 208 VAL B O 1
ATOM 4046 N N . GLN B 1 209 ? -6.566 -28.516 -3.482 1 98.69 209 GLN B N 1
ATOM 4047 C CA . GLN B 1 209 ? -7.859 -29.172 -3.594 1 98.69 209 GLN B CA 1
ATOM 4048 C C . GLN B 1 209 ? -8.938 -28.406 -2.832 1 98.69 209 GLN B C 1
ATOM 4050 O O . GLN B 1 209 ? -10.062 -28.266 -3.314 1 98.69 209 GLN B O 1
ATOM 4055 N N . GLU B 1 210 ? -8.602 -27.969 -1.636 1 98.56 210 GLU B N 1
ATOM 4056 C CA . GLU B 1 210 ? -9.547 -27.172 -0.85 1 98.56 210 GLU B CA 1
ATOM 4057 C C . GLU B 1 210 ? -9.945 -25.906 -1.583 1 98.56 210 GLU B C 1
ATOM 4059 O O . GLU B 1 210 ? -11.133 -25.547 -1.642 1 98.56 210 GLU B O 1
ATOM 4064 N N . ALA B 1 211 ? -8.977 -25.219 -2.162 1 98.69 211 ALA B N 1
ATOM 4065 C CA . ALA B 1 211 ? -9.242 -24 -2.92 1 98.69 211 ALA B CA 1
ATOM 4066 C C . ALA B 1 211 ? -10.109 -24.297 -4.141 1 98.69 211 ALA B C 1
ATOM 4068 O O . ALA B 1 211 ? -11.086 -23.578 -4.398 1 98.69 211 ALA B O 1
ATOM 4069 N N . ARG B 1 212 ? -9.781 -25.297 -4.82 1 98.5 212 ARG B N 1
ATOM 4070 C CA . ARG B 1 212 ? -10.516 -25.703 -6.023 1 98.5 212 ARG B CA 1
ATOM 4071 C C . ARG B 1 212 ? -11.961 -26.047 -5.691 1 98.5 212 ARG B C 1
ATOM 4073 O O . ARG B 1 212 ? -12.883 -25.641 -6.41 1 98.5 212 ARG B O 1
ATOM 4080 N N . SER B 1 213 ? -12.125 -26.75 -4.609 1 98 213 SER B N 1
ATOM 4081 C CA . SER B 1 213 ? -13.461 -27.156 -4.191 1 98 213 SER B CA 1
ATOM 4082 C C . SER B 1 213 ? -14.305 -25.953 -3.77 1 98 213 SER B C 1
ATOM 4084 O O . SER B 1 213 ? -15.531 -25.969 -3.895 1 98 213 SER B O 1
ATOM 4086 N N . ALA B 1 214 ? -13.648 -24.953 -3.314 1 97.88 214 ALA B N 1
ATOM 4087 C CA . ALA B 1 214 ? -14.336 -23.766 -2.814 1 97.88 214 ALA B CA 1
ATOM 4088 C C . ALA B 1 214 ? -14.664 -22.812 -3.951 1 97.88 214 ALA B C 1
ATOM 4090 O O . ALA B 1 214 ? -15.383 -21.828 -3.754 1 97.88 214 ALA B O 1
ATOM 4091 N N . ASP B 1 215 ? -14.086 -23.047 -5.09 1 97.44 215 ASP B N 1
ATOM 4092 C CA . ASP B 1 215 ? -14.258 -22.125 -6.203 1 97.44 215 ASP B CA 1
ATOM 4093 C C . ASP B 1 215 ? -14.953 -22.812 -7.379 1 97.44 215 ASP B C 1
ATOM 4095 O O . ASP B 1 215 ? -14.297 -23.312 -8.289 1 97.44 215 ASP B O 1
ATOM 4099 N N . ALA B 1 216 ? -16.156 -22.719 -7.531 1 93.06 216 ALA B N 1
ATOM 4100 C CA . ALA B 1 216 ? -16.953 -23.406 -8.547 1 93.06 216 ALA B CA 1
ATOM 4101 C C . ALA B 1 216 ? -16.719 -22.812 -9.93 1 93.06 216 ALA B C 1
ATOM 4103 O O . ALA B 1 216 ? -16.906 -23.484 -10.945 1 93.06 216 ALA B O 1
ATOM 4104 N N . ASP B 1 217 ? -16.234 -21.625 -9.945 1 96.25 217 ASP B N 1
ATOM 4105 C CA . ASP B 1 217 ? -16.109 -20.906 -11.219 1 96.25 217 ASP B CA 1
ATOM 4106 C C . ASP B 1 217 ? -14.672 -20.953 -11.742 1 96.25 217 ASP B C 1
ATOM 4108 O O . ASP B 1 217 ? -14.398 -20.5 -12.852 1 96.25 217 ASP B O 1
ATOM 4112 N N . GLY B 1 218 ? -13.766 -21.484 -10.969 1 98.44 218 GLY B N 1
ATOM 4113 C CA . GLY B 1 218 ? -12.359 -21.516 -11.344 1 98.44 218 GLY B CA 1
ATOM 4114 C C . GLY B 1 218 ? -12.062 -22.422 -12.516 1 98.44 218 GLY B C 1
ATOM 4115 O O . GLY B 1 218 ? -12.844 -23.344 -12.812 1 98.44 218 GLY B O 1
ATOM 4116 N N . PHE B 1 219 ? -11.039 -22.141 -13.219 1 98.81 219 PHE B N 1
ATOM 4117 C CA . PHE B 1 219 ? -10.57 -22.938 -14.344 1 98.81 219 PHE B CA 1
ATOM 4118 C C . PHE B 1 219 ? -9.586 -24 -13.875 1 98.81 219 PHE B C 1
ATOM 4120 O O . PHE B 1 219 ? -8.594 -23.688 -13.211 1 98.81 219 PHE B O 1
ATOM 4127 N N . THR B 1 220 ? -9.859 -25.234 -14.211 1 98.75 220 THR B N 1
ATOM 4128 C CA . THR B 1 220 ? -8.945 -26.312 -13.844 1 98.75 220 THR B CA 1
ATOM 4129 C C . THR B 1 220 ? -8.25 -26.891 -15.078 1 98.75 220 THR B C 1
ATOM 4131 O O . THR B 1 220 ? -8.891 -27.094 -16.109 1 98.75 220 THR B O 1
ATOM 4134 N N . VAL B 1 221 ? -6.988 -27.062 -14.984 1 98.69 221 VAL B N 1
ATOM 4135 C CA . VAL B 1 221 ? -6.207 -27.688 -16.047 1 98.69 221 VAL B CA 1
ATOM 4136 C C . VAL B 1 221 ? -5.117 -28.562 -15.445 1 98.69 221 VAL B C 1
ATOM 4138 O O . VAL B 1 221 ? -4.609 -28.281 -14.352 1 98.69 221 VAL B O 1
ATOM 4141 N N . ARG B 1 222 ? -4.785 -29.641 -16.094 1 98.38 222 ARG B N 1
ATOM 4142 C CA . ARG B 1 222 ? -3.719 -30.531 -15.656 1 98.38 222 ARG B CA 1
ATOM 4143 C C . ARG B 1 222 ? -2.443 -30.297 -16.453 1 98.38 222 ARG B C 1
ATOM 4145 O O . ARG B 1 222 ? -2.498 -30.031 -17.656 1 98.38 222 ARG B O 1
ATOM 4152 N N . TYR B 1 223 ? -1.337 -30.422 -15.742 1 97.44 223 TYR B N 1
ATOM 4153 C CA . TYR B 1 223 ? -0.031 -30.328 -16.391 1 97.44 223 TYR B CA 1
ATOM 4154 C C . TYR B 1 223 ? 0.056 -31.266 -17.594 1 97.44 223 TYR B C 1
ATOM 4156 O O . TYR B 1 223 ? 0.538 -30.859 -18.656 1 97.44 223 TYR B O 1
ATOM 4164 N N . GLU B 1 224 ? -0.455 -32.5 -17.5 1 97.62 224 GLU B N 1
ATOM 4165 C CA . GLU B 1 224 ? -0.41 -33.531 -18.531 1 97.62 224 GLU B CA 1
ATOM 4166 C C . GLU B 1 224 ? -1.235 -33.094 -19.75 1 97.62 224 GLU B C 1
ATOM 4168 O O . GLU B 1 224 ? -0.872 -33.406 -20.891 1 97.62 224 GLU B O 1
ATOM 4173 N N . ASP B 1 225 ? -2.33 -32.438 -19.484 1 97.75 225 ASP B N 1
ATOM 4174 C CA . ASP B 1 225 ? -3.137 -31.922 -20.594 1 97.75 225 ASP B CA 1
ATOM 4175 C C . ASP B 1 225 ? -2.414 -30.797 -21.328 1 97.75 225 ASP B C 1
ATOM 4177 O O . ASP B 1 225 ? -2.461 -30.734 -22.562 1 97.75 225 ASP B O 1
ATOM 4181 N N . ILE B 1 226 ? -1.699 -29.938 -20.625 1 97.81 226 ILE B N 1
ATOM 4182 C CA . ILE B 1 226 ? -0.955 -28.828 -21.219 1 97.81 226 ILE B CA 1
ATOM 4183 C C . ILE B 1 226 ? 0.168 -29.375 -22.094 1 97.81 226 ILE B C 1
ATOM 4185 O O . ILE B 1 226 ? 0.327 -28.969 -23.25 1 97.81 226 ILE B O 1
ATOM 4189 N N . THR B 1 227 ? 0.904 -30.312 -21.609 1 96.38 227 THR B N 1
ATOM 4190 C CA . THR B 1 227 ? 2.051 -30.828 -22.344 1 96.38 227 THR B CA 1
ATOM 4191 C C . THR B 1 227 ? 1.596 -31.75 -23.469 1 96.38 227 THR B C 1
ATOM 4193 O O . THR B 1 227 ? 2.283 -31.891 -24.484 1 96.38 227 THR B O 1
ATOM 4196 N N . GLY B 1 228 ? 0.444 -32.344 -23.391 1 96.94 228 GLY B N 1
ATOM 4197 C CA . GLY B 1 228 ? -0.091 -33.219 -24.406 1 96.94 228 GLY B CA 1
ATOM 4198 C C . GLY B 1 228 ? -0.698 -32.5 -25.594 1 96.94 228 GLY B C 1
ATOM 4199 O O . GLY B 1 228 ? -0.533 -32.906 -26.734 1 96.94 228 GLY B O 1
ATOM 4200 N N . ASP B 1 229 ? -1.423 -31.484 -25.281 1 97.75 229 ASP B N 1
ATOM 4201 C CA . ASP B 1 229 ? -2.053 -30.656 -26.297 1 97.75 229 ASP B CA 1
ATOM 4202 C C . ASP B 1 229 ? -2.102 -29.188 -25.859 1 97.75 229 ASP B C 1
ATOM 4204 O O . ASP B 1 229 ? -3.168 -28.672 -25.5 1 97.75 229 ASP B O 1
ATOM 4208 N N . PRO B 1 230 ? -0.96 -28.531 -25.953 1 97.62 230 PRO B N 1
ATOM 4209 C CA . PRO B 1 230 ? -0.853 -27.172 -25.406 1 97.62 230 PRO B CA 1
ATOM 4210 C C . PRO B 1 230 ? -1.809 -26.188 -26.078 1 97.62 230 PRO B C 1
ATOM 4212 O O . PRO B 1 230 ? -2.381 -25.328 -25.406 1 97.62 230 PRO B O 1
ATOM 4215 N N . GLU B 1 231 ? -2.01 -26.312 -27.359 1 98.31 231 GLU B N 1
ATOM 4216 C CA . GLU B 1 231 ? -2.881 -25.375 -28.062 1 98.31 231 GLU B CA 1
ATOM 4217 C C . GLU B 1 231 ? -4.32 -25.484 -27.578 1 98.31 231 GLU B C 1
ATOM 4219 O O . GLU B 1 231 ? -4.965 -24.469 -27.297 1 98.31 231 GLU B O 1
ATOM 4224 N N . ARG B 1 232 ? -4.773 -26.672 -27.469 1 98.69 232 ARG B N 1
ATOM 4225 C CA . ARG B 1 232 ? -6.141 -26.891 -27 1 98.69 232 ARG B CA 1
ATOM 4226 C C . ARG B 1 232 ? -6.344 -26.281 -25.609 1 98.69 232 ARG B C 1
ATOM 4228 O O . ARG B 1 232 ? -7.32 -25.578 -25.375 1 98.69 232 ARG B O 1
ATOM 4235 N N . GLU B 1 233 ? -5.461 -26.516 -24.734 1 98.69 233 GLU B N 1
ATOM 4236 C CA . GLU B 1 233 ? -5.609 -26.078 -23.359 1 98.69 233 GLU B CA 1
ATOM 4237 C C . GLU B 1 233 ? -5.469 -24.547 -23.25 1 98.69 233 GLU B C 1
ATOM 4239 O O . GLU B 1 233 ? -6.172 -23.922 -22.469 1 98.69 233 GLU B O 1
ATOM 4244 N N . MET B 1 234 ? -4.574 -23.953 -24.047 1 98.69 234 MET B N 1
ATOM 4245 C CA . MET B 1 234 ? -4.422 -22.516 -24.016 1 98.69 234 MET B CA 1
ATOM 4246 C C . MET B 1 234 ? -5.648 -21.812 -24.594 1 98.69 234 MET B C 1
ATOM 4248 O O . MET B 1 234 ? -6.055 -20.75 -24.125 1 98.69 234 MET B O 1
ATOM 4252 N N . ARG B 1 235 ? -6.238 -22.422 -25.609 1 98.81 235 ARG B N 1
ATOM 4253 C CA . ARG B 1 235 ? -7.48 -21.875 -26.141 1 98.81 235 ARG B CA 1
ATOM 4254 C C . ARG B 1 235 ? -8.594 -21.906 -25.094 1 98.81 235 ARG B C 1
ATOM 4256 O O . ARG B 1 235 ? -9.344 -20.938 -24.953 1 98.81 235 ARG B O 1
ATOM 4263 N N . ARG B 1 236 ? -8.711 -23 -24.375 1 98.81 236 ARG B N 1
ATOM 4264 C CA . ARG B 1 236 ? -9.695 -23.109 -23.297 1 98.81 236 ARG B CA 1
ATOM 4265 C C . ARG B 1 236 ? -9.438 -22.062 -22.219 1 98.81 236 ARG B C 1
ATOM 4267 O O . ARG B 1 236 ? -10.375 -21.406 -21.75 1 98.81 236 ARG B O 1
ATOM 4274 N N . LEU B 1 237 ? -8.18 -21.906 -21.828 1 98.88 237 LEU B N 1
ATOM 4275 C CA . LEU B 1 237 ? -7.809 -20.938 -20.812 1 98.88 237 LEU B CA 1
ATOM 4276 C C . LEU B 1 237 ? -8.125 -19.516 -21.266 1 98.88 237 LEU B C 1
ATOM 4278 O O . LEU B 1 237 ? -8.68 -18.719 -20.5 1 98.88 237 LEU B O 1
ATOM 4282 N N . CYS B 1 238 ? -7.805 -19.188 -22.5 1 98.88 238 CYS B N 1
ATOM 4283 C CA . CYS B 1 238 ? -8.078 -17.875 -23.047 1 98.88 238 CYS B CA 1
ATOM 4284 C C . CYS B 1 238 ? -9.578 -17.578 -23.047 1 98.88 238 CYS B C 1
ATOM 4286 O O . CYS B 1 238 ? -10.008 -16.469 -22.734 1 98.88 238 CYS B O 1
ATOM 4288 N N . ALA B 1 239 ? -10.359 -18.578 -23.422 1 98.88 239 ALA B N 1
ATOM 4289 C CA . ALA B 1 239 ? -11.812 -18.422 -23.375 1 98.88 239 ALA B CA 1
ATOM 4290 C C . ALA B 1 239 ? -12.297 -18.109 -21.969 1 98.88 239 ALA B C 1
ATOM 4292 O O . ALA B 1 239 ? -13.109 -17.203 -21.766 1 98.88 239 ALA B O 1
ATOM 4293 N N . TYR B 1 240 ? -11.773 -18.797 -21.016 1 98.81 240 TYR B N 1
ATOM 4294 C CA . TYR B 1 240 ? -12.102 -18.562 -19.609 1 98.81 240 TYR B CA 1
ATOM 4295 C C . TYR B 1 240 ? -11.742 -17.141 -19.203 1 98.81 240 TYR B C 1
ATOM 4297 O O . TYR B 1 240 ? -12.508 -16.484 -18.484 1 98.81 240 TYR B O 1
ATOM 4305 N N . LEU B 1 241 ? -10.586 -16.656 -19.688 1 98.81 241 LEU B N 1
ATOM 4306 C CA . LEU B 1 241 ? -10.062 -15.352 -19.266 1 98.81 241 LEU B CA 1
ATOM 4307 C C . LEU B 1 241 ? -10.68 -14.234 -20.109 1 98.81 241 LEU B C 1
ATOM 4309 O O . LEU B 1 241 ? -10.523 -13.055 -19.781 1 98.81 241 LEU B O 1
ATOM 4313 N N . GLY B 1 242 ? -11.32 -14.531 -21.188 1 98.5 242 GLY B N 1
ATOM 4314 C CA . GLY B 1 242 ? -11.938 -13.531 -22.047 1 98.5 242 GLY B CA 1
ATOM 4315 C C . GLY B 1 242 ? -10.945 -12.805 -22.922 1 98.5 242 GLY B C 1
ATOM 4316 O O . GLY B 1 242 ? -11.086 -11.602 -23.172 1 98.5 242 GLY B O 1
ATOM 4317 N N . VAL B 1 243 ? -9.906 -13.531 -23.359 1 98.56 243 VAL B N 1
ATOM 4318 C CA . VAL B 1 243 ? -8.93 -12.961 -24.266 1 98.56 243 VAL B CA 1
ATOM 4319 C C . VAL B 1 243 ? -8.758 -13.875 -25.484 1 98.56 243 VAL B C 1
ATOM 4321 O O . VAL B 1 243 ? -9.102 -15.062 -25.422 1 98.56 243 VAL B O 1
ATOM 4324 N N . ASP B 1 244 ? -8.188 -13.367 -26.531 1 98.56 244 ASP B N 1
ATOM 4325 C CA . ASP B 1 244 ? -7.949 -14.164 -27.734 1 98.56 244 ASP B CA 1
ATOM 4326 C C . ASP B 1 244 ? -6.699 -15.023 -27.578 1 98.56 244 ASP B C 1
ATOM 4328 O O . ASP B 1 244 ? -5.695 -14.578 -27.016 1 98.56 244 ASP B O 1
ATOM 4332 N N . TYR B 1 245 ? -6.832 -16.156 -28.141 1 98.38 245 TYR B N 1
ATOM 4333 C CA . TYR B 1 245 ? -5.66 -17.031 -28.203 1 98.38 245 TYR B CA 1
ATOM 4334 C C . TYR B 1 245 ? -4.586 -16.438 -29.094 1 98.38 245 TYR B C 1
ATOM 4336 O O . TYR B 1 245 ? -4.895 -15.789 -30.109 1 98.38 245 TYR B O 1
ATOM 4344 N N . THR B 1 246 ? -3.336 -16.641 -28.719 1 98.19 246 THR B N 1
ATOM 4345 C CA . THR B 1 246 ? -2.203 -16.328 -29.578 1 98.19 246 THR B CA 1
ATOM 4346 C C . THR B 1 246 ? -1.168 -17.438 -29.562 1 98.19 246 THR B C 1
ATOM 4348 O O . THR B 1 246 ? -0.854 -17.984 -28.5 1 98.19 246 THR B O 1
ATOM 4351 N N . PRO B 1 247 ? -0.583 -17.812 -30.688 1 97.19 247 PRO B N 1
ATOM 4352 C CA . PRO B 1 247 ? 0.427 -18.875 -30.75 1 97.19 247 PRO B CA 1
ATOM 4353 C C . PRO B 1 247 ? 1.676 -18.547 -29.938 1 97.19 247 PRO B C 1
ATOM 4355 O O . PRO B 1 247 ? 2.479 -19.438 -29.656 1 97.19 247 PRO B O 1
ATOM 4358 N N . ARG B 1 248 ? 1.85 -17.328 -29.547 1 96.06 248 ARG B N 1
ATOM 4359 C CA . ARG B 1 248 ? 2.986 -16.922 -28.734 1 96.06 248 ARG B CA 1
ATOM 4360 C C . ARG B 1 248 ? 2.992 -17.672 -27.391 1 96.06 248 ARG B C 1
ATOM 4362 O O . ARG B 1 248 ? 4.047 -17.844 -26.781 1 96.06 248 ARG B O 1
ATOM 4369 N N . MET B 1 249 ? 1.864 -18.094 -26.984 1 97.56 249 MET B N 1
ATOM 4370 C CA . MET B 1 249 ? 1.749 -18.781 -25.719 1 97.56 249 MET B CA 1
ATOM 4371 C C . MET B 1 249 ? 2.436 -20.156 -25.781 1 97.56 249 MET B C 1
ATOM 4373 O O . MET B 1 249 ? 2.809 -20.703 -24.734 1 97.56 249 MET B O 1
ATOM 4377 N N . LEU B 1 250 ? 2.584 -20.719 -26.969 1 96.44 250 LEU B N 1
ATOM 4378 C CA . LEU B 1 250 ? 3.236 -22.016 -27.141 1 96.44 250 LEU B CA 1
ATOM 4379 C C . LEU B 1 250 ? 4.727 -21.844 -27.406 1 96.44 250 LEU B C 1
ATOM 4381 O O . LEU B 1 250 ? 5.512 -22.766 -27.188 1 96.44 250 LEU B O 1
ATOM 4385 N N . ASN B 1 251 ? 5.02 -20.656 -27.984 1 93.56 251 ASN B N 1
ATOM 4386 C CA . ASN B 1 251 ? 6.398 -20.234 -28.219 1 93.56 251 ASN B CA 1
ATOM 4387 C C . ASN B 1 251 ? 6.742 -18.969 -27.438 1 93.56 251 ASN B C 1
ATOM 4389 O O . ASN B 1 251 ? 6.871 -17.891 -28.016 1 93.56 251 ASN B O 1
ATOM 4393 N N . TYR B 1 252 ? 6.98 -19.125 -26.156 1 89.56 252 TYR B N 1
ATOM 4394 C CA . TYR B 1 252 ? 7.109 -17.969 -25.281 1 89.56 252 TYR B CA 1
ATOM 4395 C C . TYR B 1 252 ? 8.531 -17.422 -25.312 1 89.56 252 TYR B C 1
ATOM 4397 O O . TYR B 1 252 ? 8.82 -16.391 -24.688 1 89.56 252 TYR B O 1
ATOM 4405 N N . GLY B 1 253 ? 9.422 -17.953 -26.094 1 85.5 253 GLY B N 1
ATOM 4406 C CA . GLY B 1 253 ? 10.758 -17.438 -26.328 1 85.5 253 GLY B CA 1
ATOM 4407 C C . GLY B 1 253 ? 11.773 -17.906 -25.312 1 85.5 253 GLY B C 1
ATOM 4408 O O . GLY B 1 253 ? 11.438 -18.125 -24.141 1 85.5 253 GLY B O 1
ATOM 4409 N N . LYS B 1 254 ? 12.93 -18.016 -25.875 1 77.38 254 LYS B N 1
ATOM 4410 C CA . LYS B 1 254 ? 14.023 -18.422 -25 1 77.38 254 LYS B CA 1
ATOM 4411 C C . LYS B 1 254 ? 14.266 -17.406 -23.906 1 77.38 254 LYS B C 1
ATOM 4413 O O . LYS B 1 254 ? 14.211 -16.188 -24.156 1 77.38 254 LYS B O 1
ATOM 4418 N N . LYS B 1 255 ? 14.242 -17.875 -22.797 1 70.38 255 LYS B N 1
ATOM 4419 C CA . LYS B 1 255 ? 14.445 -17 -21.656 1 70.38 255 LYS B CA 1
ATOM 4420 C C . LYS B 1 255 ? 15.875 -17.094 -21.125 1 70.38 255 LYS B C 1
ATOM 4422 O O . LYS B 1 255 ? 16.438 -18.188 -21.031 1 70.38 255 LYS B O 1
ATOM 4427 N N . GLY B 1 256 ? 16.438 -15.945 -21 1 61.97 256 GLY B N 1
ATOM 4428 C CA . GLY B 1 256 ? 17.766 -15.914 -20.406 1 61.97 256 GLY B CA 1
ATOM 4429 C C . GLY B 1 256 ? 17.734 -15.867 -18.891 1 61.97 256 GLY B C 1
ATOM 4430 O O . GLY B 1 256 ? 16.672 -15.867 -18.281 1 61.97 256 GLY B O 1
ATOM 4431 N N . ASN B 1 257 ? 18.891 -16.031 -18.312 1 57.16 257 ASN B N 1
ATOM 4432 C CA . ASN B 1 257 ? 19.094 -16.062 -16.875 1 57.16 257 ASN B CA 1
ATOM 4433 C C . ASN B 1 257 ? 18.5 -14.844 -16.188 1 57.16 257 ASN B C 1
ATOM 4435 O O . ASN B 1 257 ? 18.109 -14.906 -15.023 1 57.16 257 ASN B O 1
ATOM 4439 N N . ALA B 1 258 ? 18.328 -13.906 -17.016 1 56.59 258 ALA B N 1
ATOM 4440 C CA . ALA B 1 258 ? 17.891 -12.656 -16.422 1 56.59 258 ALA B CA 1
ATOM 4441 C C . ALA B 1 258 ? 16.391 -12.672 -16.172 1 56.59 258 ALA B C 1
ATOM 4443 O O . ALA B 1 258 ? 15.898 -12 -15.25 1 56.59 258 ALA B O 1
ATOM 4444 N N . GLU B 1 259 ? 15.734 -13.469 -16.906 1 64.69 259 GLU B N 1
ATOM 4445 C CA . GLU B 1 259 ? 14.281 -13.469 -16.812 1 64.69 259 GLU B CA 1
ATOM 4446 C C . GLU B 1 259 ? 13.797 -14.523 -15.812 1 64.69 259 GLU B C 1
ATOM 4448 O O . GLU B 1 259 ? 12.68 -14.438 -15.305 1 64.69 259 GLU B O 1
ATOM 4453 N N . LEU B 1 260 ? 14.648 -15.422 -15.617 1 71.12 260 LEU B N 1
ATOM 4454 C CA . LEU B 1 260 ? 14.375 -16.453 -14.625 1 71.12 260 LEU B CA 1
ATOM 4455 C C . LEU B 1 260 ? 15.102 -16.156 -13.32 1 71.12 260 LEU B C 1
ATOM 4457 O O . LEU B 1 260 ? 16.328 -16.078 -13.289 1 71.12 260 LEU B O 1
ATOM 4461 N N . VAL B 1 261 ? 14.328 -15.773 -12.328 1 67.88 261 VAL B N 1
ATOM 4462 C CA . VAL B 1 261 ? 14.922 -15.336 -11.062 1 67.88 261 VAL B CA 1
ATOM 4463 C C . VAL B 1 261 ? 15.109 -16.547 -10.148 1 67.88 261 VAL B C 1
ATOM 4465 O O . VAL B 1 261 ? 14.141 -17.172 -9.719 1 67.88 261 VAL B O 1
ATOM 4468 N N . ARG B 1 262 ? 16.344 -16.859 -9.938 1 64.88 262 ARG B N 1
ATOM 4469 C CA . ARG B 1 262 ? 16.672 -17.953 -9.047 1 64.88 262 ARG B CA 1
ATOM 4470 C C . ARG B 1 262 ? 16.031 -17.766 -7.672 1 64.88 262 ARG B C 1
ATOM 4472 O O . ARG B 1 262 ? 16.047 -16.656 -7.133 1 64.88 262 ARG B O 1
ATOM 4479 N N . GLY B 1 263 ? 15.484 -18.734 -7.234 1 65.94 263 GLY B N 1
ATOM 4480 C CA . GLY B 1 263 ? 14.898 -18.656 -5.906 1 65.94 263 GLY B CA 1
ATOM 4481 C C . GLY B 1 263 ? 13.445 -18.219 -5.918 1 65.94 263 GLY B C 1
ATOM 4482 O O . GLY B 1 263 ? 12.773 -18.25 -4.887 1 65.94 263 GLY B O 1
ATOM 4483 N N . LEU B 1 264 ? 13.203 -17.797 -7.062 1 70.19 264 LEU B N 1
ATOM 4484 C CA . LEU B 1 264 ? 11.805 -17.391 -7.18 1 70.19 264 LEU B CA 1
ATOM 4485 C C . LEU B 1 264 ? 11.086 -18.203 -8.234 1 70.19 264 LEU B C 1
ATOM 4487 O O . LEU B 1 264 ? 10.43 -17.656 -9.117 1 70.19 264 LEU B O 1
ATOM 4491 N N . GLY B 1 265 ? 11.234 -19.547 -8.18 1 59.03 265 GLY B N 1
ATOM 4492 C CA . GLY B 1 265 ? 10.375 -20.516 -8.836 1 59.03 265 GLY B CA 1
ATOM 4493 C C . GLY B 1 265 ? 10.859 -20.906 -10.219 1 59.03 265 GLY B C 1
ATOM 4494 O O . GLY B 1 265 ? 10.227 -21.703 -10.906 1 59.03 265 GLY B O 1
ATOM 4495 N N . ASP B 1 266 ? 11.93 -20.375 -10.742 1 58.09 266 ASP B N 1
ATOM 4496 C CA . ASP B 1 266 ? 12.172 -20.641 -12.156 1 58.09 266 ASP B CA 1
ATOM 4497 C C . ASP B 1 266 ? 13.172 -21.781 -12.328 1 58.09 266 ASP B C 1
ATOM 4499 O O . ASP B 1 266 ? 14.289 -21.719 -11.812 1 58.09 266 ASP B O 1
ATOM 4503 N N . TRP B 1 267 ? 12.43 -23 -12.508 1 59.66 267 TRP B N 1
ATOM 4504 C CA . TRP B 1 267 ? 13.203 -24.203 -12.828 1 59.66 267 TRP B CA 1
ATOM 4505 C C . TRP B 1 267 ? 13.625 -24.188 -14.297 1 59.66 267 TRP B C 1
ATOM 4507 O O . TRP B 1 267 ? 12.875 -23.734 -15.164 1 59.66 267 TRP B O 1
ATOM 4517 N N . ARG B 1 268 ? 14.914 -24.656 -14.609 1 66.88 268 ARG B N 1
ATOM 4518 C CA . ARG B 1 268 ? 15.844 -23.953 -15.492 1 66.88 268 ARG B CA 1
ATOM 4519 C C . ARG B 1 268 ? 15.898 -24.625 -16.859 1 66.88 268 ARG B C 1
ATOM 4521 O O . ARG B 1 268 ? 15.664 -23.969 -17.891 1 66.88 268 ARG B O 1
ATOM 4528 N N . GLU B 1 269 ? 15.977 -25.969 -16.969 1 73.31 269 GLU B N 1
ATOM 4529 C CA . GLU B 1 269 ? 16.484 -26.328 -18.281 1 73.31 269 GLU B CA 1
ATOM 4530 C C . GLU B 1 269 ? 15.359 -26.422 -19.297 1 73.31 269 GLU B C 1
ATOM 4532 O O . GLU B 1 269 ? 15.461 -25.891 -20.406 1 73.31 269 GLU B O 1
ATOM 4537 N N . ASN B 1 270 ? 14.219 -27.016 -18.844 1 78.12 270 ASN B N 1
ATOM 4538 C CA . ASN B 1 270 ? 13.109 -27.188 -19.766 1 78.12 270 ASN B CA 1
ATOM 4539 C C . ASN B 1 270 ? 12.414 -25.859 -20.062 1 78.12 270 ASN B C 1
ATOM 4541 O O . ASN B 1 270 ? 11.961 -25.625 -21.172 1 78.12 270 ASN B O 1
ATOM 4545 N N . ILE B 1 271 ? 12.359 -25 -19.141 1 84 271 ILE B N 1
ATOM 4546 C CA . ILE B 1 271 ? 11.711 -23.703 -19.281 1 84 271 ILE B CA 1
ATOM 4547 C C . ILE B 1 271 ? 12.547 -22.797 -20.203 1 84 271 ILE B C 1
ATOM 4549 O O . ILE B 1 271 ? 11.992 -22.031 -20.984 1 84 271 ILE B O 1
ATOM 4553 N N . ARG B 1 272 ? 13.766 -23 -20.188 1 82.69 272 ARG B N 1
ATOM 4554 C CA . ARG B 1 272 ? 14.703 -22.156 -20.938 1 82.69 272 ARG B CA 1
ATOM 4555 C C . ARG B 1 272 ? 14.578 -22.391 -22.438 1 82.69 272 ARG B C 1
ATOM 4557 O O . ARG B 1 272 ? 14.977 -21.547 -23.234 1 82.69 272 ARG B O 1
ATOM 4564 N N . THR B 1 273 ? 13.945 -23.531 -22.844 1 84.12 273 THR B N 1
ATOM 4565 C CA . THR B 1 273 ? 13.82 -23.859 -24.25 1 84.12 273 THR B CA 1
ATOM 4566 C C . THR B 1 273 ? 12.898 -22.875 -24.953 1 84.12 273 THR B C 1
ATOM 4568 O O . THR B 1 273 ? 12.969 -22.703 -26.188 1 84.12 273 THR B O 1
ATOM 4571 N N . GLY B 1 274 ? 11.953 -22.344 -24.219 1 87.56 274 GLY B N 1
ATOM 4572 C CA . GLY B 1 274 ? 11.039 -21.375 -24.781 1 87.56 274 GLY B CA 1
ATOM 4573 C C . GLY B 1 274 ? 9.828 -22 -25.453 1 87.56 274 GLY B C 1
ATOM 4574 O O . GLY B 1 274 ? 9.039 -21.312 -26.094 1 87.56 274 GLY B O 1
ATOM 4575 N N . THR B 1 275 ? 9.828 -23.344 -25.328 1 90.06 275 THR B N 1
ATOM 4576 C CA . THR B 1 275 ? 8.695 -24.078 -25.875 1 90.06 275 THR B CA 1
ATOM 4577 C C . THR B 1 275 ? 8.219 -25.156 -24.906 1 90.06 275 THR B C 1
ATOM 4579 O O . THR B 1 275 ? 8.938 -25.516 -23.969 1 90.06 275 THR B O 1
ATOM 4582 N N . VAL B 1 276 ? 6.98 -25.547 -25.109 1 91.19 276 VAL B N 1
ATOM 4583 C CA . VAL B 1 276 ? 6.41 -26.594 -24.266 1 91.19 276 VAL B CA 1
ATOM 4584 C C . VAL B 1 276 ? 7.066 -27.938 -24.609 1 91.19 276 VAL B C 1
ATOM 4586 O O . VAL B 1 276 ? 7.062 -28.359 -25.766 1 91.19 276 VAL B O 1
ATOM 4589 N N . GLN B 1 277 ? 7.641 -28.531 -23.594 1 89.12 277 GLN B N 1
ATOM 4590 C CA . GLN B 1 277 ? 8.242 -29.844 -23.766 1 89.12 277 GLN B CA 1
ATOM 4591 C C . GLN B 1 277 ? 7.281 -30.953 -23.344 1 89.12 277 GLN B C 1
ATOM 4593 O O . GLN B 1 277 ? 6.414 -30.734 -22.484 1 89.12 277 GLN B O 1
ATOM 4598 N N . PRO B 1 278 ? 7.496 -32.094 -23.938 1 90 278 PRO B N 1
ATOM 4599 C CA . PRO B 1 278 ? 6.633 -33.219 -23.531 1 90 278 PRO B CA 1
ATOM 4600 C C . PRO B 1 278 ? 6.793 -33.594 -22.062 1 90 278 PRO B C 1
ATOM 4602 O O . PRO B 1 278 ? 7.898 -33.5 -21.516 1 90 278 PRO B O 1
ATOM 4605 N N . GLY B 1 279 ? 5.621 -33.969 -21.5 1 88.69 279 GLY B N 1
ATOM 4606 C CA . GLY B 1 279 ? 5.664 -34.406 -20.109 1 88.69 279 GLY B CA 1
ATOM 4607 C C . GLY B 1 279 ? 6.25 -35.781 -19.953 1 88.69 279 GLY B C 1
ATOM 4608 O O . GLY B 1 279 ? 6.395 -36.531 -20.922 1 88.69 279 GLY B O 1
ATOM 4609 N N . ARG B 1 280 ? 6.547 -36.125 -18.797 1 88.69 280 ARG B N 1
ATOM 4610 C CA . ARG B 1 280 ? 7.027 -37.469 -18.469 1 88.69 280 ARG B CA 1
ATOM 4611 C C . ARG B 1 280 ? 5.875 -38.469 -18.438 1 88.69 280 ARG B C 1
ATOM 4613 O O . ARG B 1 280 ? 4.715 -38.094 -18.266 1 88.69 280 ARG B O 1
ATOM 4620 N N . GLU B 1 281 ? 6.281 -39.688 -18.578 1 92.38 281 GLU B N 1
ATOM 4621 C CA . GLU B 1 281 ? 5.285 -40.75 -18.438 1 92.38 281 GLU B CA 1
ATOM 4622 C C . GLU B 1 281 ? 4.672 -40.781 -17.047 1 92.38 281 GLU B C 1
ATOM 4624 O O . GLU B 1 281 ? 5.371 -40.562 -16.047 1 92.38 281 GLU B O 1
ATOM 4629 N N . LEU B 1 282 ? 3.381 -41.094 -17 1 94.94 282 LEU B N 1
ATOM 4630 C CA . LEU B 1 282 ? 2.678 -41.125 -15.727 1 94.94 282 LEU B CA 1
ATOM 4631 C C . LEU B 1 282 ? 3.111 -42.344 -14.906 1 94.94 282 LEU B C 1
ATOM 4633 O O . LEU B 1 282 ? 3.398 -43.406 -15.469 1 94.94 282 LEU B O 1
ATOM 4637 N N . PRO B 1 283 ? 3.109 -42.156 -13.633 1 94.94 283 PRO B N 1
ATOM 4638 C CA . PRO B 1 283 ? 3.4 -43.312 -12.781 1 94.94 283 PRO B CA 1
ATOM 4639 C C . PRO B 1 283 ? 2.35 -44.406 -12.898 1 94.94 283 PRO B C 1
ATOM 4641 O O . PRO B 1 283 ? 1.159 -44.125 -13.047 1 94.94 283 PRO B O 1
ATOM 4644 N N . GLY B 1 284 ? 2.893 -45.625 -12.859 1 92.62 284 GLY B N 1
ATOM 4645 C CA . GLY B 1 284 ? 1.967 -46.75 -12.781 1 92.62 284 GLY B CA 1
ATOM 4646 C C . GLY B 1 284 ? 1.23 -46.844 -11.461 1 92.62 284 GLY B C 1
ATOM 4647 O O . GLY B 1 284 ? 1.649 -46.219 -10.469 1 92.62 284 GLY B O 1
ATOM 4648 N N . LYS B 1 285 ? 0.099 -47.562 -11.516 1 89.94 285 LYS B N 1
ATOM 4649 C CA . LYS B 1 285 ? -0.742 -47.688 -10.328 1 89.94 285 LYS B CA 1
ATOM 4650 C C . LYS B 1 285 ? 0.059 -48.219 -9.141 1 89.94 285 LYS B C 1
ATOM 4652 O O . LYS B 1 285 ? -0.123 -47.781 -8.008 1 89.94 285 LYS B O 1
ATOM 4657 N N . ASP B 1 286 ? 0.919 -49.156 -9.414 1 92.25 286 ASP B N 1
ATOM 4658 C CA . ASP B 1 286 ? 1.678 -49.812 -8.359 1 92.25 286 ASP B CA 1
ATOM 4659 C C . ASP B 1 286 ? 2.773 -48.875 -7.816 1 92.25 286 ASP B C 1
ATOM 4661 O O . ASP B 1 286 ? 3.326 -49.125 -6.742 1 92.25 286 ASP B O 1
ATOM 4665 N N . GLU B 1 287 ? 2.975 -47.812 -8.492 1 94.75 287 GLU B N 1
ATOM 4666 C CA . GLU B 1 287 ? 4.039 -46.906 -8.102 1 94.75 287 GLU B CA 1
ATOM 4667 C C . GLU B 1 287 ? 3.508 -45.781 -7.203 1 94.75 287 GLU B C 1
ATOM 4669 O O . GLU B 1 287 ? 4.285 -45 -6.641 1 94.75 287 GLU B O 1
ATOM 4674 N N . VAL B 1 288 ? 2.211 -45.719 -7.012 1 97.31 288 VAL B N 1
ATOM 4675 C CA . VAL B 1 288 ? 1.593 -44.625 -6.262 1 97.31 288 VAL B CA 1
ATOM 4676 C C . VAL B 1 288 ? 1.472 -45 -4.789 1 97.31 288 VAL B C 1
ATOM 4678 O O . VAL B 1 288 ? 0.753 -45.969 -4.449 1 97.31 288 VAL B O 1
ATOM 4681 N N . PRO B 1 289 ? 2.188 -44.281 -3.922 1 96.62 289 PRO B N 1
ATOM 4682 C CA . PRO B 1 289 ? 2.016 -44.531 -2.494 1 96.62 289 PRO B CA 1
ATOM 4683 C C . PRO B 1 289 ? 0.56 -44.438 -2.045 1 96.62 289 PRO B C 1
ATOM 4685 O O . PRO B 1 289 ? -0.182 -43.594 -2.537 1 96.62 289 PRO B O 1
ATOM 4688 N N . GLU B 1 290 ? 0.192 -45.25 -1.071 1 96.81 290 GLU B N 1
ATOM 4689 C CA . GLU B 1 290 ? -1.173 -45.281 -0.556 1 96.81 290 GLU B CA 1
ATOM 4690 C C . GLU B 1 290 ? -1.644 -43.906 -0.12 1 96.81 290 GLU B C 1
ATOM 4692 O O . GLU B 1 290 ? -2.795 -43.531 -0.352 1 96.81 290 GLU B O 1
ATOM 4697 N N . ARG B 1 291 ? -0.789 -43.062 0.486 1 97.44 291 ARG B N 1
ATOM 4698 C CA . ARG B 1 291 ? -1.124 -41.75 1.039 1 97.44 291 ARG B CA 1
ATOM 4699 C C . ARG B 1 291 ? -1.53 -40.781 -0.062 1 97.44 291 ARG B C 1
ATOM 4701 O O . ARG B 1 291 ? -2.229 -39.812 0.197 1 97.44 291 ARG B O 1
ATOM 4708 N N . LEU B 1 292 ? -1.144 -41.062 -1.287 1 98.12 292 LEU B N 1
ATOM 4709 C CA . LEU B 1 292 ? -1.4 -40.125 -2.383 1 98.12 292 LEU B CA 1
ATOM 4710 C C . LEU B 1 292 ? -2.648 -40.531 -3.158 1 98.12 292 LEU B C 1
ATOM 4712 O O . LEU B 1 292 ? -3.17 -39.75 -3.957 1 98.12 292 LEU B O 1
ATOM 4716 N N . ARG B 1 293 ? -3.119 -41.719 -2.963 1 97.56 293 ARG B N 1
ATOM 4717 C CA . ARG B 1 293 ? -4.176 -42.312 -3.787 1 97.56 293 ARG B CA 1
ATOM 4718 C C . ARG B 1 293 ? -5.469 -41.531 -3.658 1 97.56 293 ARG B C 1
ATOM 4720 O O . ARG B 1 293 ? -6.176 -41.312 -4.645 1 97.56 293 ARG B O 1
ATOM 4727 N N . PRO B 1 294 ? -5.883 -41.031 -2.422 1 97.5 294 PRO B N 1
ATOM 4728 C CA . PRO B 1 294 ? -7.082 -40.188 -2.346 1 97.5 294 PRO B CA 1
ATOM 4729 C C . PRO B 1 294 ? -6.984 -38.938 -3.213 1 97.5 294 PRO B C 1
ATOM 4731 O O . PRO B 1 294 ? -7.973 -38.531 -3.818 1 97.5 294 PRO B O 1
ATOM 4734 N N . MET B 1 295 ? -5.789 -38.344 -3.256 1 98.06 295 MET B N 1
ATOM 4735 C CA . MET B 1 295 ? -5.602 -37.156 -4.082 1 98.06 295 MET B CA 1
ATOM 4736 C C . MET B 1 295 ? -5.664 -37.5 -5.566 1 98.06 295 MET B C 1
ATOM 4738 O O . MET B 1 295 ? -6.211 -36.75 -6.367 1 98.06 295 MET B O 1
ATOM 4742 N N . CYS B 1 296 ? -5.062 -38.625 -5.938 1 97.69 296 CYS B N 1
ATOM 4743 C CA . CYS B 1 296 ? -5.191 -39.125 -7.309 1 97.69 296 CYS B CA 1
ATOM 4744 C C . CYS B 1 296 ? -6.656 -39.25 -7.707 1 97.69 296 CYS B C 1
ATOM 4746 O O . CYS B 1 296 ? -7.055 -38.781 -8.773 1 97.69 296 CYS B O 1
ATOM 4748 N N . ALA B 1 297 ? -7.441 -39.812 -6.852 1 96.88 297 ALA B N 1
ATOM 4749 C CA . ALA B 1 297 ? -8.867 -39.969 -7.109 1 96.88 297 ALA B CA 1
ATOM 4750 C C . ALA B 1 297 ? -9.57 -38.625 -7.223 1 96.88 297 ALA B C 1
ATOM 4752 O O . ALA B 1 297 ? -10.336 -38.406 -8.156 1 96.88 297 ALA B O 1
ATOM 4753 N N . ALA B 1 298 ? -9.266 -37.719 -6.309 1 97.12 298 ALA B N 1
ATOM 4754 C CA . ALA B 1 298 ? -9.891 -36.375 -6.289 1 97.12 298 ALA B CA 1
ATOM 4755 C C . ALA B 1 298 ? -9.578 -35.625 -7.566 1 97.12 298 ALA B C 1
ATOM 4757 O O . ALA B 1 298 ? -10.398 -34.812 -8.039 1 97.12 298 ALA B O 1
ATOM 4758 N N . TRP B 1 299 ? -8.383 -35.844 -8.141 1 97.69 299 TRP B N 1
ATOM 4759 C CA . TRP B 1 299 ? -7.945 -35.094 -9.305 1 97.69 299 TRP B CA 1
ATOM 4760 C C . TRP B 1 299 ? -8.188 -35.844 -10.594 1 97.69 299 TRP B C 1
ATOM 4762 O O . TRP B 1 299 ? -7.797 -35.406 -11.672 1 97.69 299 TRP B O 1
ATOM 4772 N N . GLY B 1 300 ? -8.836 -37.031 -10.5 1 95.31 300 GLY B N 1
ATOM 4773 C CA . GLY B 1 300 ? -9.328 -37.75 -11.656 1 95.31 300 GLY B CA 1
ATOM 4774 C C . GLY B 1 300 ? -8.266 -38.625 -12.297 1 95.31 300 GLY B C 1
ATOM 4775 O O . GLY B 1 300 ? -8.352 -38.969 -13.484 1 95.31 300 GLY B O 1
ATOM 4776 N N . TYR B 1 301 ? -7.234 -38.938 -11.516 1 95.12 301 TYR B N 1
ATOM 4777 C CA . TYR B 1 301 ? -6.23 -39.875 -12.008 1 95.12 301 TYR B CA 1
ATOM 4778 C C . TYR B 1 301 ? -6.574 -41.312 -11.602 1 95.12 301 TYR B C 1
ATOM 4780 O O . TYR B 1 301 ? -7.215 -41.531 -10.57 1 95.12 301 TYR B O 1
ATOM 4788 N N . PRO B 1 302 ? -6.203 -42.25 -12.531 1 83.25 302 PRO B N 1
ATOM 4789 C CA . PRO B 1 302 ? -6.434 -43.625 -12.133 1 83.25 302 PRO B CA 1
ATOM 4790 C C . PRO B 1 302 ? -5.605 -44.031 -10.914 1 83.25 302 PRO B C 1
ATOM 4792 O O . PRO B 1 302 ? -4.469 -43.594 -10.758 1 83.25 302 PRO B O 1
ATOM 4795 N N . SER B 1 303 ? -6.32 -44.531 -9.875 1 66.19 303 SER B N 1
ATOM 4796 C CA . SER B 1 303 ? -5.629 -45.031 -8.688 1 66.19 303 SER B CA 1
ATOM 4797 C C . SER B 1 303 ? -5.098 -46.438 -8.906 1 66.19 303 SER B C 1
ATOM 4799 O O . SER B 1 303 ? -5.668 -47.219 -9.68 1 66.19 303 SER B O 1
#

Solvent-accessible surface area (backbone atoms only — not comparable to full-atom values): 33928 Å² total; per-residue (Å²): 135,62,66,76,60,58,60,58,56,60,55,47,72,75,71,69,68,78,86,74,85,79,80,80,80,76,80,71,75,79,68,77,68,72,72,66,72,66,70,69,70,66,76,73,76,74,76,74,61,59,65,72,63,66,50,83,86,41,35,73,63,66,35,83,60,62,56,36,32,36,45,31,25,35,72,68,30,58,58,55,55,53,40,45,23,48,33,39,34,82,50,30,41,37,63,69,32,47,44,57,92,35,44,44,50,43,52,78,39,72,57,21,42,49,31,35,43,74,73,72,36,43,56,26,36,51,27,43,42,36,48,36,47,55,54,37,38,53,31,62,74,68,70,35,72,29,44,37,46,44,34,56,69,43,22,79,39,43,68,57,50,43,38,65,36,76,60,49,42,45,36,39,45,36,50,61,52,56,57,25,22,50,50,53,11,66,76,41,51,85,88,24,43,61,70,55,19,42,58,58,47,47,56,37,45,50,29,30,50,53,43,51,70,71,35,87,82,46,46,77,48,40,41,64,50,38,40,71,39,45,67,62,47,46,45,52,50,22,59,75,72,72,48,81,71,58,74,40,33,57,50,45,44,68,48,53,75,83,75,42,44,79,87,39,68,51,68,61,73,66,53,34,64,13,42,81,58,76,64,76,83,76,77,52,60,89,68,46,56,76,88,44,38,66,55,22,49,75,72,71,40,86,97,134,62,67,73,61,56,58,57,56,60,52,47,70,72,69,70,64,77,85,74,83,78,81,79,79,76,80,70,76,80,67,76,70,69,73,67,72,68,70,69,70,65,78,74,74,75,76,76,62,60,65,71,62,66,48,84,87,41,36,72,64,65,32,83,60,62,57,38,33,36,46,30,27,36,73,68,32,56,60,53,55,52,38,44,24,49,34,40,34,82,49,31,40,39,63,68,33,48,44,56,91,36,45,44,51,44,52,77,38,72,58,21,43,50,30,34,43,75,72,72,34,43,57,28,35,51,27,43,43,34,49,37,48,56,54,38,38,52,32,60,74,68,70,35,72,28,43,36,47,43,33,54,70,43,22,78,38,43,68,58,50,41,38,66,37,77,61,49,42,46,35,38,45,37,50,61,52,57,58,25,22,50,51,53,11,65,75,40,51,85,88,24,42,59,70,53,18,42,57,58,46,48,56,36,44,50,30,30,49,53,43,52,70,72,35,87,83,47,47,75,48,41,41,63,51,39,40,71,40,45,66,63,47,47,44,53,50,21,58,76,72,70,48,80,70,58,75,39,33,56,50,46,44,67,50,53,74,82,75,42,45,78,86,38,68,50,67,61,73,65,54,35,65,15,43,80,58,77,64,76,84,76,76,53,58,89,69,48,56,77,89,45,36,64,57,21,49,76,73,71,40,84,97

Organism: Streptomyces coelicolor (strain ATCC BAA-471 / A3(2) / M145) (NCBI:txid100226)

Nearest PDB structures (foldseek):
  3ap3-assembly2_C  TM=6.971E-01  e=4.152E-09  Homo sapiens
  3rnl-assembly1_A  TM=5.954E-01  e=3.037E-07  Alicyclobacillus acidocaldarius subsp. acidocaldarius DSM 446
  2bwj-assembly2_F  TM=5.911E-01  e=7.725E-04  Homo sapiens
  3t61-assembly1_B  TM=5.323E-01  e=1.823E-03  Sinorhizobium meliloti 1021
  4np6-assembly2_C  TM=4.969E-01  e=1.583E-01  Vibrio cholerae O1 biovar El Tor str. N16961

Secondary structure (DSSP, 8-state):
--HHHHHHHHHHHHS-------------------------------PPPP--PPPTTTHHHH----S-EEEEE-TTSSHHHHHHHHHTSTTEE--S---GGGEEEEE-SHHHHHHHHHTT--HHHHHHHHHHHHHHHHHHHHT-SEEEEE-GGGGGGHHHHHHH-TT-EEEEEE--HHHHHHHHHHHSTTTS-HHHHHHHHHHHHHHHHHHHHH-TT-EEEEHHHHHH-HHHHHHHHHHHHT----GGGTB--PPPTTTS-TTTT---HHHHTSBPPPPPPPPPGGGS-GGGHHHHHHTT---/--HHHHHHHHHHHHS-------------------------------------PPPTTTHHHH----S-EEEEE-TTSSHHHHHHHHHTSTTEE--S---GGGEEEEE-SHHHHHHHHHTT--HHHHHHHHHHHHHHHHHHHHT-SEEEEE-GGGGGGHHHHHHH-TT-EEEEEE--HHHHHHHHHHHSTTTS-HHHHHHHHHHHHHHHHHHHHH-TT-EEEEHHHHHH-HHHHHHHHHHHHT----GGGTB--PPPTTTS-TTTT---HHHHTSBPPPPPPPPPGGGS-GGGHHHHHHTT---

pLDDT: mean 85.27, std 22.48, range [27.31, 98.94]

Radius of gyration: 35.23 Å; Cα contacts (8 Å, |Δi|>4): 840; chains: 2; bounding box: 87×91×107 Å

InterPro domains:
  IPR027417 P-loop containing nucleoside triphosphate hydrolase [G3DSA:3.40.50.300] (57-303)
  IPR027417 P-loop containing nucleoside triphosphate hydrolase [SSF52540] (66-267)
  IPR051135 Gal/GlcNAc/GalNAc Sulfotransferase [PTHR10704] (140-301)

Sequence (606 aa):
MSLARNLNRALTVTTGLQVRRAPRAANGSPRGRQGGKSAAAQPAARRAAPYRCPSAGELPTDRLLRRPVFIISSIRSGSTLLRMMMGAHPRLHAPHELHVGKVEVACTTWHSERAMGELGLLRGDLEHLLWDRVLHRELIRSGKDFVVEKTPANAYMYQRLKDCWPDARFVFLLRHPESIARSWHESDPVKRPHDTAVTDVLRYMTAVQEARSADADGFTVRYEDITGDPEREMRRLCAYLGVDYTPRMLNYGKKGNAELVRGLGDWRENIRTGTVQPGRELPGKDEVPERLRPMCAAWGYPSMSLARNLNRALTVTTGLQVRRAPRAANGSPRGRQGGKSAAAQPAARRAAPYRCPSAGELPTDRLLRRPVFIISSIRSGSTLLRMMMGAHPRLHAPHELHVGKVEVACTTWHSERAMGELGLLRGDLEHLLWDRVLHRELIRSGKDFVVEKTPANAYMYQRLKDCWPDARFVFLLRHPESIARSWHESDPVKRPHDTAVTDVLRYMTAVQEARSADADGFTVRYEDITGDPEREMRRLCAYLGVDYTPRMLNYGKKGNAELVRGLGDWRENIRTGTVQPGRELPGKDEVPERLRPMCAAWGYPS

Foldseek 3Di:
DDPVVVVVVPVCPPPVDDDDDDPDPPPPDCPPPPPPPPPPPPPPPPDQFDDFQDDPVCPVVLAVAAAAEEEEEFAQFCVLLQLLLQCLDQQENRAFADPLVPVFDDDPDPVSQVVCVVVVGTRLSVSLSVSRVVQVVSNVVSVHHHYYHYDLCCLVVLVVVCSSHVNYAYEYEAEQLLSSLVSQCVVPVVVAPSVNSSVVRVVSLVSSLVSPVVDPLHHYDYPQRCLVPVQVVQCVVCVSSVHHDDCCSQQSDADDPVRQDPPRRDDDDCVRVSGRHHDDDDDDPVSDDPSCVVSCVSSPHDD/DDPVVVVQVPVCPPPVDRDDDDPDPPPPDCPPPPPPPPPPPPPPPPDQFDDFQDDPVCPVVLAVAAAAEEEEEFAQFCVLLQLLLQCLDQQENRAFADPLVPVFDDDPDPVSQVVCVVVVGTRLSVSLSVSRVVQNVSNVVSVHHHYYHYDHCCLVVLVVVCSSHVNYAYEYEAEQLLSSLVSQCVVPVVVAPSVNSSVVRVVSLVSSLVSPVVDPLHHYDYPQRCLVPVQVVQCVVCVSSVHHDDCCSQQSDADDPVRADPPRRDDPDCVRVSGRHHDDDDDDPVSDDPSCVVSCVSSPHDD